Protein AF-A0AAN6LLQ7-F1 (afdb_monomer_lite)

Structure (mmCIF, N/CA/C/O backbone):
data_AF-A0AAN6LLQ7-F1
#
_entry.id   AF-A0AAN6LLQ7-F1
#
loop_
_atom_site.group_PDB
_atom_site.id
_atom_site.type_symbol
_atom_site.label_atom_id
_atom_site.label_alt_id
_atom_site.label_comp_id
_atom_site.label_asym_id
_atom_site.label_entity_id
_atom_site.label_seq_id
_atom_site.pdbx_PDB_ins_code
_atom_site.Cartn_x
_atom_site.Cartn_y
_atom_site.Cartn_z
_atom_site.occupancy
_atom_site.B_iso_or_equiv
_atom_site.auth_seq_id
_atom_site.auth_comp_id
_atom_site.auth_asym_id
_atom_site.auth_atom_id
_atom_site.pdbx_PDB_model_num
ATOM 1 N N . MET A 1 1 ? 27.490 4.364 -25.796 1.00 72.50 1 MET A N 1
ATOM 2 C CA . MET A 1 1 ? 27.826 2.992 -26.226 1.00 72.50 1 MET A CA 1
ATOM 3 C C . MET A 1 1 ? 27.016 2.023 -25.390 1.00 72.50 1 MET A C 1
ATOM 5 O O . MET A 1 1 ? 26.885 2.270 -24.194 1.00 72.50 1 MET A O 1
ATOM 9 N N . ALA A 1 2 ? 26.439 0.996 -26.015 1.00 87.12 2 ALA A N 1
ATOM 10 C CA . ALA A 1 2 ? 25.653 -0.019 -25.316 1.00 87.12 2 ALA A CA 1
ATOM 11 C C . ALA A 1 2 ? 26.465 -0.675 -24.179 1.00 87.12 2 ALA A C 1
ATOM 13 O O . ALA A 1 2 ? 27.669 -0.881 -24.358 1.00 87.12 2 ALA A O 1
ATOM 14 N N . PRO A 1 3 ? 25.836 -1.038 -23.046 1.00 91.25 3 PRO A N 1
ATOM 15 C CA . PRO A 1 3 ? 26.515 -1.728 -21.951 1.00 91.25 3 PRO A CA 1
ATOM 16 C C . PRO A 1 3 ? 26.732 -3.231 -22.214 1.00 91.25 3 PRO A C 1
ATOM 18 O O . PRO A 1 3 ? 27.057 -3.969 -21.293 1.00 91.25 3 PRO A O 1
ATOM 21 N N . PHE A 1 4 ? 26.516 -3.696 -23.445 1.00 94.44 4 PHE A N 1
ATOM 22 C CA . PHE A 1 4 ? 26.678 -5.086 -23.863 1.00 94.44 4 PHE A CA 1
ATOM 23 C C . PHE A 1 4 ? 27.031 -5.173 -25.361 1.00 94.44 4 PHE A C 1
ATOM 25 O O . PHE A 1 4 ? 26.830 -4.236 -26.147 1.00 94.44 4 PHE A O 1
ATOM 32 N N . SER A 1 5 ? 27.601 -6.306 -25.745 1.00 93.69 5 SER A N 1
ATOM 33 C CA . SER A 1 5 ? 28.035 -6.705 -27.076 1.00 93.69 5 SER A CA 1
ATOM 34 C C . SER A 1 5 ? 26.848 -7.063 -27.971 1.00 93.69 5 SER A C 1
ATOM 36 O O . SER A 1 5 ? 25.708 -7.206 -27.523 1.00 93.69 5 SER A O 1
ATOM 38 N N . LYS A 1 6 ? 27.100 -7.196 -29.276 1.00 92.00 6 LYS A N 1
ATOM 39 C CA . LYS A 1 6 ? 26.042 -7.564 -30.224 1.00 92.00 6 LYS A CA 1
ATOM 40 C C . LYS A 1 6 ? 25.631 -9.022 -30.026 1.00 92.00 6 LYS A C 1
ATOM 42 O O . LYS A 1 6 ? 24.479 -9.387 -30.229 1.00 92.00 6 LYS A O 1
ATOM 47 N N . GLU A 1 7 ? 26.585 -9.841 -29.613 1.00 91.75 7 GLU A N 1
ATOM 48 C CA . GLU A 1 7 ? 26.460 -11.268 -29.364 1.00 91.75 7 GLU A CA 1
ATOM 49 C C . GLU A 1 7 ? 25.612 -11.550 -28.116 1.00 91.75 7 GLU A C 1
ATOM 51 O O . GLU A 1 7 ? 24.905 -12.557 -28.071 1.00 91.75 7 GLU A O 1
ATOM 56 N N . ALA A 1 8 ? 25.651 -10.653 -27.126 1.00 93.69 8 ALA A N 1
ATOM 57 C CA . ALA A 1 8 ? 24.899 -10.771 -25.882 1.00 93.69 8 ALA A CA 1
ATOM 58 C C . ALA A 1 8 ? 23.503 -10.122 -25.913 1.00 93.69 8 ALA A C 1
ATOM 60 O O . ALA A 1 8 ? 22.755 -10.276 -24.948 1.00 93.69 8 ALA A O 1
ATOM 61 N N . GLN A 1 9 ? 23.122 -9.410 -26.981 1.00 94.06 9 GLN A N 1
ATOM 62 C CA . GLN A 1 9 ? 21.794 -8.790 -27.073 1.00 94.06 9 GLN A CA 1
ATOM 63 C C . GLN A 1 9 ? 20.678 -9.853 -27.049 1.00 94.06 9 GLN A C 1
ATOM 65 O O . GLN A 1 9 ? 20.801 -10.912 -27.668 1.00 94.06 9 GLN A O 1
ATOM 70 N N . LEU A 1 10 ? 19.568 -9.568 -26.364 1.00 93.25 10 LEU A N 1
ATOM 71 C CA . LEU A 1 10 ? 18.483 -10.547 -26.190 1.00 93.25 10 LEU A CA 1
ATOM 72 C C . LEU A 1 10 ? 17.409 -10.457 -27.275 1.00 93.25 10 LEU A C 1
ATOM 74 O O . LEU A 1 10 ? 16.652 -11.407 -27.460 1.00 93.25 10 LEU A O 1
ATOM 78 N N . VAL A 1 11 ? 17.335 -9.336 -27.999 1.00 88.88 11 VAL A N 1
ATOM 79 C CA . VAL A 1 11 ? 16.328 -9.125 -29.045 1.00 88.88 11 VAL A CA 1
ATOM 80 C C . VAL A 1 11 ? 16.976 -8.543 -30.305 1.00 88.88 11 VAL A C 1
ATOM 82 O O . VAL A 1 11 ? 17.898 -7.731 -30.234 1.00 88.88 11 VAL A O 1
ATOM 85 N N . LYS A 1 12 ? 16.499 -8.997 -31.472 1.00 82.81 12 LYS A N 1
ATOM 86 C CA . LYS A 1 12 ? 16.978 -8.616 -32.818 1.00 82.81 12 LYS A CA 1
ATOM 87 C C . LYS A 1 12 ? 15.933 -7.845 -33.637 1.00 82.81 12 LYS A C 1
ATOM 89 O O . LYS A 1 12 ? 16.109 -7.622 -34.827 1.00 82.81 12 LYS A O 1
ATOM 94 N N . ASP A 1 13 ? 14.831 -7.460 -33.008 1.00 72.94 13 ASP A N 1
ATOM 95 C CA . ASP A 1 13 ? 13.683 -6.767 -33.608 1.00 72.94 13 ASP A CA 1
ATOM 96 C C . ASP A 1 13 ? 14.014 -5.365 -34.142 1.00 72.94 13 ASP A C 1
ATOM 98 O O . ASP A 1 13 ? 13.291 -4.834 -34.984 1.00 72.94 13 ASP A O 1
ATOM 102 N N . TYR A 1 14 ? 15.117 -4.781 -33.677 1.00 72.06 14 TYR A N 1
ATOM 103 C CA . TYR A 1 14 ? 15.641 -3.500 -34.142 1.00 72.06 14 TYR A CA 1
ATOM 104 C C . TYR A 1 14 ? 16.713 -3.623 -35.243 1.00 72.06 14 TYR A C 1
ATOM 106 O O . TYR A 1 14 ? 17.268 -2.617 -35.688 1.00 72.06 14 TYR A O 1
ATOM 114 N N . GLU A 1 15 ? 17.046 -4.840 -35.687 1.00 70.31 15 GLU A N 1
ATOM 115 C CA . GLU A 1 15 ? 17.983 -5.044 -36.793 1.00 70.31 15 GLU A CA 1
ATOM 116 C C . GLU A 1 15 ? 17.256 -4.902 -38.139 1.00 70.31 15 GLU A C 1
ATOM 118 O O . GLU A 1 15 ? 16.181 -5.464 -38.351 1.00 70.31 15 GLU A O 1
ATOM 123 N N . SER A 1 16 ? 17.834 -4.151 -39.082 1.00 58.25 16 SER A N 1
ATOM 124 C CA . SER A 1 16 ? 17.254 -4.009 -40.418 1.00 58.25 16 SER A CA 1
ATOM 125 C C . SER A 1 16 ? 17.312 -5.343 -41.167 1.00 58.25 16 SER A C 1
ATOM 127 O O . SER A 1 16 ? 18.374 -5.827 -41.564 1.00 58.25 16 SER A O 1
ATOM 129 N N . ASN A 1 17 ? 16.147 -5.952 -41.385 1.00 50.19 17 ASN A N 1
ATOM 130 C CA . ASN A 1 17 ? 16.040 -7.149 -42.205 1.00 50.19 17 ASN A CA 1
ATOM 131 C C . ASN A 1 17 ? 16.288 -6.753 -43.669 1.00 50.19 17 ASN A C 1
ATOM 133 O O . ASN A 1 17 ? 15.472 -6.059 -44.273 1.00 50.19 17 ASN A O 1
ATOM 137 N N . LYS A 1 18 ? 17.401 -7.201 -44.270 1.00 46.88 18 LYS A N 1
ATOM 138 C CA . LYS A 1 18 ? 17.748 -6.897 -45.678 1.00 46.88 18 LYS A CA 1
ATOM 139 C C . LYS A 1 18 ? 16.679 -7.341 -46.698 1.00 46.88 18 LYS A C 1
ATOM 141 O O . LYS A 1 18 ? 16.756 -6.937 -47.851 1.00 46.88 18 LYS A O 1
ATOM 146 N N . VAL A 1 19 ? 15.708 -8.159 -46.283 1.00 47.19 19 VAL A N 1
ATOM 147 C CA . VAL A 1 19 ? 14.644 -8.738 -47.125 1.00 47.19 19 VAL A CA 1
ATOM 148 C C . VAL A 1 19 ? 13.314 -7.965 -47.024 1.00 47.19 19 VAL A C 1
ATOM 150 O O . VAL A 1 19 ? 12.543 -7.971 -47.978 1.00 47.19 19 VAL A O 1
ATOM 153 N N . HIS A 1 20 ? 13.059 -7.239 -45.926 1.00 45.56 20 HIS A N 1
ATOM 154 C CA . HIS A 1 20 ? 11.831 -6.455 -45.718 1.00 45.56 20 HIS A CA 1
ATOM 155 C C . HIS A 1 20 ? 12.136 -5.172 -44.920 1.00 45.56 20 HIS A C 1
ATOM 157 O O . HIS A 1 20 ? 12.346 -5.244 -43.707 1.00 45.56 20 HIS A O 1
ATOM 163 N N . PRO A 1 21 ? 12.169 -3.986 -45.556 1.00 52.84 21 PRO A N 1
ATOM 164 C CA . PRO A 1 21 ? 12.428 -2.728 -44.864 1.00 52.84 21 PRO A CA 1
ATOM 165 C C . PRO A 1 21 ? 11.121 -2.195 -44.261 1.00 52.84 21 PRO A C 1
ATOM 167 O O . PRO A 1 21 ? 10.492 -1.320 -44.845 1.00 52.84 21 PRO A O 1
ATOM 170 N N . THR A 1 22 ? 10.634 -2.751 -43.146 1.00 50.97 22 THR A N 1
ATOM 171 C CA . THR A 1 22 ? 9.257 -2.439 -42.703 1.00 50.97 22 THR A CA 1
ATOM 172 C C . THR A 1 22 ? 9.043 -2.405 -41.192 1.00 50.97 22 THR A C 1
ATOM 174 O O . THR A 1 22 ? 8.112 -3.022 -40.682 1.00 50.97 22 THR A O 1
ATOM 177 N N . THR A 1 23 ? 9.821 -1.610 -40.466 1.00 55.53 23 THR A N 1
ATOM 178 C CA . THR A 1 23 ? 9.334 -1.039 -39.200 1.00 55.53 23 THR A CA 1
ATOM 179 C C . THR A 1 23 ? 9.681 0.442 -39.141 1.00 55.53 23 THR A C 1
ATOM 181 O O . THR A 1 23 ? 10.755 0.850 -38.713 1.00 55.53 23 THR A O 1
ATOM 184 N N . THR A 1 24 ? 8.734 1.282 -39.571 1.00 67.50 24 THR A N 1
ATOM 185 C CA . THR A 1 24 ? 8.798 2.738 -39.356 1.00 67.50 24 THR A CA 1
ATOM 186 C C . THR A 1 24 ? 8.663 3.109 -37.882 1.00 67.50 24 THR A C 1
ATOM 188 O O . THR A 1 24 ? 8.942 4.248 -37.531 1.00 67.50 24 THR A O 1
ATOM 191 N N . ASN A 1 25 ? 8.245 2.168 -37.027 1.00 81.19 25 ASN A N 1
ATOM 192 C CA . ASN A 1 25 ? 7.916 2.388 -35.622 1.00 81.19 25 ASN A CA 1
ATOM 193 C C . ASN A 1 25 ? 8.780 1.532 -34.690 1.00 81.19 25 ASN A C 1
ATOM 195 O O . ASN A 1 25 ? 9.279 0.475 -35.083 1.00 81.19 25 ASN A O 1
ATOM 199 N N . LEU A 1 26 ? 8.934 1.991 -33.451 1.00 81.94 26 LEU A N 1
ATOM 200 C CA . LEU A 1 26 ? 9.677 1.315 -32.398 1.00 81.94 26 LEU A CA 1
ATOM 201 C C . LEU A 1 26 ? 8.986 -0.022 -32.048 1.00 81.94 26 LEU A C 1
ATOM 203 O O . LEU A 1 26 ? 7.768 -0.029 -31.835 1.00 81.94 26 LEU A O 1
ATOM 207 N N . PRO A 1 27 ? 9.712 -1.155 -31.968 1.00 74.94 27 PRO A N 1
ATOM 208 C CA . PRO A 1 27 ? 9.117 -2.447 -31.630 1.00 74.94 27 PRO A CA 1
ATOM 209 C C . PRO A 1 27 ? 8.326 -2.401 -30.317 1.00 74.94 27 PRO A C 1
ATOM 211 O O . PRO A 1 27 ? 8.836 -1.954 -29.292 1.00 74.94 27 PRO A O 1
ATOM 214 N N . GLY A 1 28 ? 7.065 -2.842 -30.360 1.00 76.94 28 GLY A N 1
ATOM 215 C CA . GLY A 1 28 ? 6.134 -2.788 -29.224 1.00 76.94 28 GLY A CA 1
ATOM 216 C C . GLY A 1 28 ? 5.401 -1.452 -29.035 1.00 76.94 28 GLY A C 1
ATOM 217 O O . GLY A 1 28 ? 4.465 -1.395 -28.244 1.00 76.94 28 GLY A O 1
ATOM 218 N N . TYR A 1 29 ? 5.753 -0.402 -29.788 1.00 85.62 29 TYR A N 1
ATOM 219 C CA . TYR A 1 29 ? 5.190 0.946 -29.638 1.00 85.62 29 TYR A CA 1
ATOM 220 C C . TYR A 1 29 ? 4.726 1.508 -30.994 1.00 85.62 29 TYR A C 1
ATOM 222 O O . TYR A 1 29 ? 5.463 2.237 -31.662 1.00 85.62 29 TYR A O 1
ATOM 230 N N . PRO A 1 30 ? 3.477 1.228 -31.416 1.00 82.38 30 PRO A N 1
ATOM 231 C CA . PRO A 1 30 ? 3.002 1.535 -32.770 1.00 82.38 30 PRO A CA 1
ATOM 232 C C . PRO A 1 30 ? 2.889 3.035 -33.079 1.00 82.38 30 PRO A C 1
ATOM 234 O O . PRO A 1 30 ? 2.771 3.403 -34.242 1.00 82.38 30 PRO A O 1
ATOM 237 N N . LEU A 1 31 ? 2.918 3.900 -32.061 1.00 85.81 31 LEU A N 1
ATOM 238 C CA . LEU A 1 31 ? 2.794 5.356 -32.208 1.00 85.81 31 LEU A CA 1
ATOM 239 C C . LEU A 1 31 ? 4.141 6.096 -32.198 1.00 85.81 31 LEU A C 1
ATOM 241 O O . LEU A 1 31 ? 4.169 7.313 -32.394 1.00 85.81 31 LEU A O 1
ATOM 245 N N . ILE A 1 32 ? 5.245 5.390 -31.944 1.00 87.62 32 ILE A N 1
ATOM 246 C CA . ILE A 1 32 ? 6.579 5.985 -31.845 1.00 87.62 32 ILE A CA 1
ATOM 247 C C . ILE A 1 32 ? 7.354 5.631 -33.101 1.00 87.62 32 ILE A C 1
ATOM 249 O O . ILE A 1 32 ? 7.657 4.463 -33.322 1.00 87.62 32 ILE A O 1
ATOM 253 N N . ARG A 1 33 ? 7.681 6.628 -33.919 1.00 84.69 33 ARG A N 1
ATOM 254 C CA . ARG A 1 33 ? 8.441 6.430 -35.146 1.00 84.69 33 ARG A CA 1
ATOM 255 C C . ARG A 1 33 ? 9.924 6.235 -34.845 1.00 84.69 33 ARG A C 1
ATOM 257 O O . ARG A 1 33 ? 10.511 6.999 -34.085 1.00 84.69 33 ARG A O 1
ATOM 264 N N . SER A 1 34 ? 10.533 5.239 -35.477 1.00 79.56 34 SER A N 1
ATOM 265 C CA . SER A 1 34 ? 11.953 4.893 -35.340 1.00 79.56 34 SER A CA 1
ATOM 266 C C . SER A 1 34 ? 12.899 5.929 -35.963 1.00 79.56 34 SER A C 1
ATOM 268 O O . SER A 1 34 ? 14.066 5.985 -35.581 1.00 79.56 34 SER A O 1
ATOM 270 N N . ASP A 1 35 ? 12.411 6.729 -36.916 1.00 80.94 35 ASP A N 1
ATOM 271 C CA . ASP A 1 35 ? 13.172 7.753 -37.644 1.00 80.94 35 ASP A CA 1
ATOM 272 C C . ASP A 1 35 ? 13.079 9.162 -37.023 1.00 80.94 35 ASP A C 1
ATOM 274 O O . ASP A 1 35 ? 13.869 10.042 -37.370 1.00 80.94 35 ASP A O 1
ATOM 278 N N . ASP A 1 36 ? 12.169 9.381 -36.068 1.00 86.50 36 ASP A N 1
ATOM 279 C CA . ASP A 1 36 ? 12.007 10.658 -35.370 1.00 86.50 36 ASP A CA 1
ATOM 280 C C . ASP A 1 36 ? 12.786 10.670 -34.045 1.00 86.50 36 ASP A C 1
ATOM 282 O O . ASP A 1 36 ? 12.285 10.319 -32.970 1.00 86.50 36 ASP A O 1
ATOM 286 N N . ALA A 1 37 ? 14.032 11.141 -34.111 1.00 84.94 37 ALA A N 1
ATOM 287 C CA . ALA A 1 37 ? 14.913 11.244 -32.949 1.00 84.94 37 ALA A CA 1
ATOM 288 C C . ALA A 1 37 ? 14.342 12.139 -31.826 1.00 84.94 37 ALA A C 1
ATOM 290 O O . ALA A 1 37 ? 14.620 11.913 -30.644 1.00 84.94 37 ALA A O 1
ATOM 291 N N . THR A 1 38 ? 13.527 13.147 -32.161 1.00 87.31 38 THR A N 1
ATOM 292 C CA . THR A 1 38 ? 12.926 14.046 -31.163 1.00 87.31 38 THR A CA 1
ATOM 293 C C . THR A 1 38 ? 11.794 13.343 -30.425 1.00 87.31 38 THR A C 1
ATOM 295 O O . THR A 1 38 ? 11.721 13.410 -29.191 1.00 87.31 38 THR A O 1
ATOM 298 N N . GLN A 1 39 ? 10.936 12.631 -31.161 1.00 90.62 39 GLN A N 1
ATOM 299 C CA . GLN A 1 39 ? 9.865 11.826 -30.582 1.00 90.62 39 GLN A CA 1
ATOM 300 C C . GLN A 1 39 ? 10.432 10.727 -29.678 1.00 90.62 39 GLN A C 1
ATOM 302 O O . GLN A 1 39 ? 9.978 10.602 -28.538 1.00 90.62 39 GLN A O 1
ATOM 307 N N . ILE A 1 40 ? 11.463 10.006 -30.131 1.00 90.25 40 ILE A N 1
ATOM 308 C CA . ILE A 1 40 ? 12.138 8.964 -29.346 1.00 90.25 40 ILE A CA 1
ATOM 309 C C . ILE A 1 40 ? 12.757 9.546 -28.079 1.00 90.25 40 ILE A C 1
ATOM 311 O O . ILE A 1 40 ? 12.572 8.994 -26.998 1.00 90.25 40 ILE A O 1
ATOM 315 N N . ARG A 1 41 ? 13.441 10.691 -28.157 1.00 89.62 41 ARG A N 1
ATOM 316 C CA . ARG A 1 41 ? 14.040 11.310 -26.968 1.00 89.62 41 ARG A CA 1
ATOM 317 C C . ARG A 1 41 ? 12.991 11.721 -25.933 1.00 89.62 41 ARG A C 1
ATOM 319 O O . ARG A 1 41 ? 13.212 11.545 -24.735 1.00 89.62 41 ARG A O 1
ATOM 326 N N . ARG A 1 42 ? 11.851 12.266 -26.374 1.00 91.81 42 ARG A N 1
ATOM 327 C CA . ARG A 1 42 ? 10.728 12.597 -25.481 1.00 91.81 42 ARG A CA 1
ATOM 328 C C . ARG A 1 42 ? 10.148 11.339 -24.835 1.00 91.81 42 ARG A C 1
ATOM 330 O O . ARG A 1 42 ? 9.930 11.342 -23.628 1.00 91.81 42 ARG A O 1
ATOM 337 N N . PHE A 1 43 ? 9.955 10.288 -25.626 1.00 93.56 43 PHE A N 1
ATOM 338 C CA . PHE A 1 43 ? 9.489 8.985 -25.164 1.00 93.56 43 PHE A CA 1
ATOM 339 C C . PHE A 1 43 ? 10.440 8.380 -24.120 1.00 93.56 43 PHE A C 1
ATOM 341 O O . PHE A 1 43 ? 10.024 8.095 -23.004 1.00 93.56 43 PHE A O 1
ATOM 348 N N . LEU A 1 44 ? 11.742 8.306 -24.409 1.00 93.31 44 LEU A N 1
ATOM 349 C CA . LEU A 1 44 ? 12.749 7.785 -23.479 1.00 93.31 44 LEU A CA 1
ATOM 350 C C . LEU A 1 44 ? 12.812 8.580 -22.173 1.00 93.31 44 LEU A C 1
ATOM 352 O O . LEU A 1 44 ? 13.028 8.003 -21.109 1.00 93.31 44 LEU A O 1
ATOM 356 N N . LYS A 1 45 ? 12.596 9.900 -22.230 1.00 93.19 45 LYS A N 1
ATOM 357 C CA . LYS A 1 45 ? 12.484 10.713 -21.017 1.00 93.19 45 LYS A CA 1
ATOM 358 C C . LYS A 1 45 ? 11.277 10.304 -20.173 1.00 93.19 45 LYS A C 1
ATOM 360 O O . LYS A 1 45 ? 11.413 10.219 -18.963 1.00 93.19 45 LYS A O 1
ATOM 365 N N . GLN A 1 46 ? 10.128 10.031 -20.779 1.00 93.00 46 GLN A N 1
ATOM 366 C CA . GLN A 1 46 ? 8.946 9.572 -20.044 1.00 93.00 46 GLN A CA 1
ATOM 367 C C . GLN A 1 46 ? 9.129 8.155 -19.479 1.00 93.00 46 GLN A C 1
ATOM 369 O O . GLN A 1 46 ? 8.724 7.902 -18.351 1.00 93.00 46 GLN A O 1
ATOM 374 N N . GLU A 1 47 ? 9.792 7.268 -20.222 1.00 93.88 47 GLU A N 1
ATOM 375 C CA . GLU A 1 47 ? 9.940 5.854 -19.854 1.00 93.88 47 GLU A CA 1
ATOM 376 C C . GLU A 1 47 ? 11.027 5.574 -18.812 1.00 93.88 47 GLU A C 1
ATOM 378 O O . GLU A 1 47 ? 10.938 4.584 -18.088 1.00 93.88 47 GLU A O 1
ATOM 383 N N . LEU A 1 48 ? 12.082 6.395 -18.758 1.00 94.81 48 LEU A N 1
ATOM 384 C CA . LEU A 1 48 ? 13.295 6.077 -17.991 1.00 94.81 48 LEU A CA 1
ATOM 385 C C . LEU A 1 48 ? 13.668 7.137 -16.955 1.00 94.81 48 LEU A C 1
ATOM 387 O O . LEU A 1 48 ? 14.413 6.836 -16.020 1.00 94.81 48 LEU A O 1
ATOM 391 N N . TRP A 1 49 ? 13.191 8.375 -17.108 1.00 95.38 49 TRP A N 1
ATOM 392 C CA . TRP A 1 49 ? 13.579 9.485 -16.243 1.00 95.38 49 TRP A CA 1
ATOM 393 C C . TRP A 1 49 ? 12.526 9.771 -15.175 1.00 95.38 49 TRP A C 1
ATOM 395 O O . TRP A 1 49 ? 11.327 9.762 -15.433 1.00 95.38 49 TRP A O 1
ATOM 405 N N . SER A 1 50 ? 12.985 10.095 -13.968 1.00 94.56 50 SER A N 1
ATOM 406 C CA . SER A 1 50 ? 12.124 10.533 -12.872 1.00 94.56 50 SER A CA 1
ATOM 407 C C . SER A 1 50 ? 12.698 11.796 -12.237 1.00 94.56 50 SER A C 1
ATOM 409 O O . SER A 1 50 ? 13.588 11.710 -11.388 1.00 94.56 50 SER A O 1
ATOM 411 N N . ASP A 1 51 ? 12.124 12.955 -12.560 1.00 93.75 51 ASP A N 1
ATOM 412 C CA . ASP A 1 51 ? 12.535 14.237 -11.972 1.00 93.75 51 ASP A CA 1
ATOM 413 C C . ASP A 1 51 ? 12.422 14.238 -10.435 1.00 93.75 51 ASP A C 1
ATOM 415 O O . ASP A 1 51 ? 13.309 14.753 -9.751 1.00 93.75 51 ASP A O 1
ATOM 419 N N . ASP A 1 52 ? 11.392 13.592 -9.877 1.00 94.44 52 ASP A N 1
ATOM 420 C CA . ASP A 1 52 ? 11.184 13.511 -8.426 1.00 94.44 52 ASP A CA 1
ATOM 421 C C . ASP A 1 52 ? 12.332 12.771 -7.724 1.00 94.44 52 ASP A C 1
ATOM 423 O O . ASP A 1 52 ? 12.990 13.310 -6.832 1.00 94.44 52 ASP A O 1
ATOM 427 N N . LEU A 1 53 ? 12.618 11.535 -8.137 1.00 95.06 53 LEU A N 1
ATOM 428 C CA . LEU A 1 53 ? 13.693 10.751 -7.528 1.00 95.06 53 LEU A CA 1
ATOM 429 C C . LEU A 1 53 ? 15.081 11.341 -7.758 1.00 95.06 53 LEU A C 1
ATOM 431 O O . LEU A 1 53 ? 15.895 11.290 -6.843 1.00 95.06 53 LEU A O 1
ATOM 435 N N . GLU A 1 54 ? 15.356 11.928 -8.922 1.00 95.06 54 GLU A N 1
ATOM 436 C CA . GLU A 1 54 ? 16.644 12.584 -9.175 1.00 95.06 54 GLU A CA 1
ATOM 437 C C . GLU A 1 54 ? 16.810 13.843 -8.306 1.00 95.06 54 GLU A C 1
ATOM 439 O O . GLU A 1 54 ? 17.898 14.104 -7.788 1.00 95.06 54 GLU A O 1
ATOM 444 N N . THR A 1 55 ? 15.717 14.567 -8.037 1.00 94.75 55 THR A N 1
ATOM 445 C CA . THR A 1 55 ? 15.693 15.690 -7.082 1.00 94.75 55 THR A CA 1
ATOM 446 C C . THR A 1 55 ? 15.941 15.220 -5.646 1.00 94.75 55 THR A C 1
ATOM 448 O O . THR A 1 55 ? 16.663 15.871 -4.882 1.00 94.75 55 THR A O 1
ATOM 451 N N . MET A 1 56 ? 15.374 14.073 -5.260 1.00 94.25 56 MET A N 1
ATOM 452 C CA . MET A 1 56 ? 15.558 13.497 -3.924 1.00 94.25 56 MET A CA 1
ATOM 453 C C . MET A 1 56 ? 16.913 12.804 -3.747 1.00 94.25 56 MET A C 1
ATOM 455 O O . MET A 1 56 ? 17.415 12.763 -2.623 1.00 94.25 56 MET A O 1
ATOM 459 N N . ALA A 1 57 ? 17.522 12.288 -4.819 1.00 92.88 57 ALA A N 1
ATOM 460 C CA . ALA A 1 57 ? 18.699 11.418 -4.785 1.00 92.88 57 ALA A CA 1
ATOM 461 C C . ALA A 1 57 ? 19.873 11.931 -3.932 1.00 92.88 57 ALA A C 1
ATOM 463 O O . ALA A 1 57 ? 20.424 11.138 -3.167 1.00 92.88 57 ALA A O 1
ATOM 464 N N . PRO A 1 58 ? 20.237 13.231 -3.934 1.00 92.06 58 PRO A N 1
ATOM 465 C CA . PRO A 1 58 ? 21.298 13.744 -3.059 1.00 92.06 58 PRO A CA 1
ATOM 466 C C . PRO A 1 58 ? 21.024 13.583 -1.552 1.00 92.06 58 PRO A C 1
ATOM 468 O O . PRO A 1 58 ? 21.929 13.746 -0.739 1.00 92.06 58 PRO A O 1
ATOM 471 N N . ARG A 1 59 ? 19.776 13.300 -1.163 1.00 89.69 59 ARG A N 1
ATOM 472 C CA . ARG A 1 59 ? 19.307 13.207 0.228 1.00 89.69 59 ARG A CA 1
ATOM 473 C C . ARG A 1 59 ? 18.701 11.843 0.570 1.00 89.69 59 ARG A C 1
ATOM 475 O O . ARG A 1 59 ? 18.251 11.650 1.698 1.00 89.69 59 ARG A O 1
ATOM 482 N N . LEU A 1 60 ? 18.692 10.892 -0.369 1.00 87.31 60 LEU A N 1
ATOM 483 C CA . LEU A 1 60 ? 18.135 9.556 -0.132 1.00 87.31 60 LEU A CA 1
ATOM 484 C C . LEU A 1 60 ? 18.933 8.759 0.916 1.00 87.31 60 LEU A C 1
ATOM 486 O O . LEU A 1 60 ? 18.353 7.908 1.583 1.00 87.31 60 LEU A O 1
ATOM 490 N N . TRP A 1 61 ? 20.210 9.076 1.150 1.00 84.88 61 TRP A N 1
ATOM 491 C CA . TRP A 1 61 ? 21.038 8.420 2.177 1.00 84.88 61 TRP A CA 1
ATOM 492 C C . TRP A 1 61 ? 20.473 8.546 3.602 1.00 84.88 61 TRP A C 1
ATOM 494 O O . TRP A 1 61 ? 20.771 7.722 4.459 1.00 84.88 61 TRP A O 1
ATOM 504 N N . ILE A 1 62 ? 19.614 9.540 3.856 1.00 82.75 62 ILE A N 1
ATOM 505 C CA . ILE A 1 62 ? 18.930 9.721 5.147 1.00 82.75 62 ILE A CA 1
ATOM 506 C C . ILE A 1 62 ? 17.812 8.675 5.337 1.00 82.75 62 ILE A C 1
ATOM 508 O O . ILE A 1 62 ? 17.378 8.408 6.456 1.00 82.75 62 ILE A O 1
ATOM 512 N N . MET A 1 63 ? 17.308 8.084 4.250 1.00 77.00 63 MET A N 1
ATOM 513 C CA . MET A 1 63 ? 16.104 7.247 4.261 1.00 77.00 63 MET A CA 1
ATOM 514 C C . MET A 1 63 ? 16.298 5.815 3.763 1.00 77.00 63 MET A C 1
ATOM 516 O O . MET A 1 63 ? 15.388 4.999 3.930 1.00 77.00 63 MET A O 1
ATOM 520 N N . THR A 1 64 ? 17.442 5.505 3.159 1.00 84.44 64 THR A N 1
ATOM 521 C CA . THR A 1 64 ? 17.778 4.167 2.667 1.00 84.44 64 THR A CA 1
ATOM 522 C C . THR A 1 64 ? 19.292 3.971 2.617 1.00 84.44 64 THR A C 1
ATOM 524 O O . THR A 1 64 ? 20.061 4.928 2.708 1.00 84.44 64 THR A O 1
ATOM 527 N N . THR A 1 65 ? 19.717 2.722 2.458 1.00 84.94 65 THR A N 1
ATOM 528 C CA . THR A 1 65 ? 21.125 2.359 2.313 1.00 84.94 65 THR A CA 1
ATOM 529 C C . THR A 1 65 ? 21.697 2.960 1.031 1.00 84.94 65 THR A C 1
ATOM 531 O O . THR A 1 65 ? 21.129 2.789 -0.046 1.00 84.94 65 THR A O 1
ATOM 534 N N . PHE A 1 66 ? 22.843 3.635 1.139 1.00 90.25 66 PHE A N 1
ATOM 535 C CA . PHE A 1 66 ? 23.619 4.123 -0.003 1.00 90.25 66 PHE A CA 1
ATOM 536 C C . PHE A 1 66 ? 24.329 2.945 -0.688 1.00 90.25 66 PHE A C 1
ATOM 538 O O . PHE A 1 66 ? 25.508 2.687 -0.463 1.00 90.25 66 PHE A O 1
ATOM 545 N N . SER A 1 67 ? 23.571 2.144 -1.433 1.00 90.69 67 SER A N 1
ATOM 546 C CA . SER A 1 67 ? 24.106 1.056 -2.246 1.00 90.69 67 SER A CA 1
ATOM 547 C C . SER A 1 67 ? 23.152 0.712 -3.384 1.00 90.69 67 SER A C 1
ATOM 549 O O . SER A 1 67 ? 22.007 0.319 -3.147 1.00 90.69 67 SER A O 1
ATOM 551 N N . GLY A 1 68 ? 23.643 0.770 -4.625 1.00 91.12 68 GLY A N 1
ATOM 552 C CA . GLY A 1 68 ? 22.895 0.299 -5.792 1.00 91.12 68 GLY A CA 1
ATOM 553 C C . GLY A 1 68 ? 22.589 -1.203 -5.758 1.00 91.12 68 GLY A C 1
ATOM 554 O O . GLY A 1 68 ? 21.646 -1.647 -6.406 1.00 91.12 68 GLY A O 1
ATOM 555 N N . ALA A 1 69 ? 23.339 -1.973 -4.962 1.00 92.94 69 ALA A N 1
ATOM 556 C CA . ALA A 1 69 ? 23.144 -3.407 -4.760 1.00 92.94 69 ALA A CA 1
ATOM 557 C C . ALA A 1 69 ? 22.092 -3.739 -3.684 1.00 92.94 69 ALA A C 1
ATOM 559 O O . ALA A 1 69 ? 21.820 -4.912 -3.439 1.00 92.94 69 ALA A O 1
ATOM 560 N N . ASN A 1 70 ? 21.486 -2.735 -3.035 1.00 94.38 70 ASN A N 1
ATOM 561 C CA . ASN A 1 70 ? 20.408 -2.919 -2.059 1.00 94.38 70 ASN A CA 1
ATOM 562 C C . ASN A 1 70 ? 19.079 -3.294 -2.746 1.00 94.38 70 ASN A C 1
ATOM 564 O O . ASN A 1 70 ? 18.095 -2.557 -2.697 1.00 94.38 70 ASN A O 1
ATOM 568 N N . ILE A 1 71 ? 19.072 -4.430 -3.436 1.00 97.31 71 ILE A N 1
ATOM 569 C CA . ILE A 1 71 ? 17.948 -4.969 -4.196 1.00 97.31 71 ILE A CA 1
ATOM 570 C C . ILE A 1 71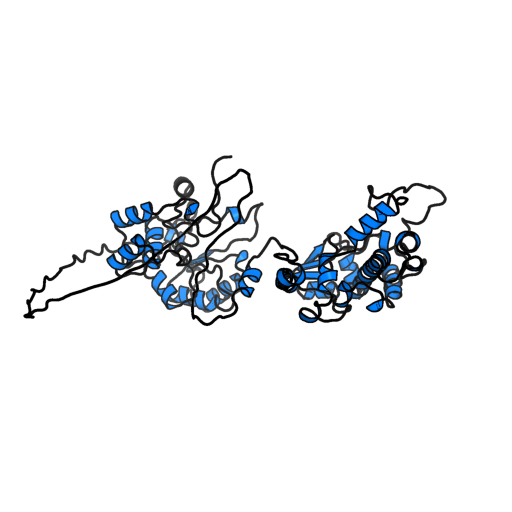 ? 17.884 -6.461 -3.893 1.00 97.31 71 ILE A C 1
ATOM 572 O O . ILE A 1 71 ? 18.862 -7.185 -4.063 1.00 97.31 71 ILE A O 1
ATOM 576 N N . ASN A 1 72 ? 16.744 -6.925 -3.392 1.00 97.19 72 ASN A N 1
ATOM 577 C CA . ASN A 1 72 ? 16.541 -8.340 -3.123 1.00 97.19 72 ASN A CA 1
ATOM 578 C C . ASN A 1 72 ? 16.115 -9.050 -4.418 1.00 97.19 72 ASN A C 1
ATOM 580 O O . ASN A 1 72 ? 15.233 -8.533 -5.115 1.00 97.19 72 ASN A O 1
ATOM 584 N N . PRO A 1 73 ? 16.662 -10.247 -4.699 1.00 98.44 73 PRO A N 1
ATOM 585 C CA . PRO A 1 73 ? 16.209 -11.068 -5.817 1.00 98.44 73 PRO A CA 1
ATOM 586 C C . PRO A 1 73 ? 14.717 -11.408 -5.723 1.00 98.44 73 PRO A C 1
ATOM 588 O O . PRO A 1 73 ? 14.145 -11.408 -4.626 1.00 98.44 73 PRO A O 1
ATOM 591 N N . LEU A 1 74 ? 14.082 -11.720 -6.852 1.00 98.38 74 LEU A N 1
ATOM 592 C CA . LEU A 1 74 ? 12.630 -11.917 -6.954 1.00 98.38 74 LEU A CA 1
ATOM 593 C C . LEU A 1 74 ? 12.095 -13.015 -6.019 1.00 98.38 74 LEU A C 1
ATOM 595 O O . LEU A 1 74 ? 11.093 -12.799 -5.333 1.00 98.38 74 LEU A O 1
ATOM 599 N N . HIS A 1 75 ? 12.780 -14.153 -5.893 1.00 97.81 75 HIS A N 1
ATOM 600 C CA . HIS A 1 75 ? 12.406 -15.204 -4.942 1.00 97.81 75 HIS A CA 1
ATOM 601 C C . HIS A 1 75 ? 12.435 -14.688 -3.494 1.00 97.81 75 HIS A C 1
ATOM 603 O O . HIS A 1 75 ? 11.565 -15.014 -2.686 1.00 97.81 75 HIS A O 1
ATOM 609 N N . ARG A 1 76 ? 13.394 -13.815 -3.160 1.00 97.12 76 ARG A N 1
ATOM 610 C CA . ARG A 1 76 ? 13.510 -13.214 -1.829 1.00 97.12 76 ARG A CA 1
ATOM 611 C C . ARG A 1 76 ? 12.443 -12.149 -1.584 1.00 97.12 76 ARG A C 1
ATOM 613 O O . ARG A 1 76 ? 12.031 -11.986 -0.437 1.00 97.12 76 ARG A O 1
ATOM 620 N N . GLN A 1 77 ? 11.951 -11.466 -2.622 1.00 96.50 77 GLN A N 1
ATOM 621 C CA . GLN A 1 77 ? 10.752 -10.623 -2.507 1.00 96.50 77 GLN A CA 1
ATOM 622 C C . GLN A 1 77 ? 9.551 -11.466 -2.055 1.00 96.50 77 GLN A C 1
ATOM 624 O O . GLN A 1 77 ? 8.887 -11.102 -1.084 1.00 96.50 77 GLN A O 1
ATOM 629 N N . ARG A 1 78 ? 9.343 -12.639 -2.670 1.00 91.62 78 ARG A N 1
ATOM 630 C CA . ARG A 1 78 ? 8.271 -13.575 -2.285 1.00 91.62 78 ARG A CA 1
ATOM 631 C C . ARG A 1 78 ? 8.427 -14.103 -0.862 1.00 91.62 78 ARG A C 1
ATOM 633 O O . ARG A 1 78 ? 7.455 -14.109 -0.118 1.00 91.62 78 ARG A O 1
ATOM 640 N N . ILE A 1 79 ? 9.646 -14.462 -0.448 1.00 93.38 79 ILE A N 1
ATOM 641 C CA . ILE A 1 79 ? 9.932 -14.883 0.940 1.00 93.38 79 ILE A CA 1
ATOM 642 C C . ILE A 1 79 ? 9.589 -13.772 1.942 1.00 93.38 79 ILE A C 1
ATOM 644 O O . ILE A 1 79 ? 9.098 -14.046 3.032 1.00 93.38 79 ILE A O 1
ATOM 648 N N . LYS A 1 80 ? 9.799 -12.502 1.575 1.00 85.94 80 LYS A N 1
ATOM 649 C CA . LYS A 1 80 ? 9.393 -11.345 2.390 1.00 85.94 80 LYS A CA 1
ATOM 650 C C . LYS A 1 80 ? 7.876 -11.101 2.395 1.00 85.94 80 LYS A C 1
ATOM 652 O O . LYS A 1 80 ? 7.444 -10.090 2.945 1.00 85.94 80 LYS A O 1
ATOM 657 N N . GLY A 1 81 ? 7.086 -11.968 1.763 1.00 89.12 81 GLY A N 1
ATOM 658 C CA . GLY A 1 81 ? 5.644 -11.809 1.607 1.00 89.12 81 GLY A CA 1
ATOM 659 C C . GLY A 1 81 ? 5.263 -10.660 0.678 1.00 89.12 81 GLY A C 1
ATOM 660 O O . GLY A 1 81 ? 4.154 -10.146 0.791 1.00 89.12 81 GLY A O 1
ATOM 661 N N . ARG A 1 82 ? 6.175 -10.205 -0.196 1.00 91.50 82 ARG A N 1
ATOM 662 C CA . ARG A 1 82 ? 5.879 -9.125 -1.137 1.00 91.50 82 ARG A CA 1
ATOM 663 C C . ARG A 1 82 ? 5.250 -9.670 -2.413 1.00 91.50 82 ARG A C 1
ATOM 665 O O . ARG A 1 82 ? 5.842 -10.498 -3.102 1.00 91.50 82 ARG A O 1
ATOM 672 N N . GLU A 1 83 ? 4.093 -9.129 -2.747 1.00 92.62 83 GLU A N 1
ATOM 673 C CA . GLU A 1 83 ? 3.517 -9.134 -4.079 1.00 92.62 83 GLU A CA 1
ATOM 674 C C . GLU A 1 83 ? 4.366 -8.253 -5.006 1.00 92.62 83 GLU A C 1
ATOM 676 O O . GLU A 1 83 ? 4.737 -7.124 -4.659 1.00 92.62 83 GLU A O 1
ATOM 681 N N . ILE A 1 84 ? 4.702 -8.782 -6.180 1.00 96.06 84 ILE A N 1
ATOM 682 C CA . ILE A 1 84 ? 5.400 -8.036 -7.226 1.00 96.06 84 ILE A CA 1
ATOM 683 C C . ILE A 1 84 ? 4.327 -7.406 -8.108 1.00 96.06 84 ILE A C 1
ATOM 685 O O . ILE A 1 84 ? 3.594 -8.113 -8.788 1.00 96.06 84 ILE A O 1
ATOM 689 N N . VAL A 1 85 ? 4.241 -6.081 -8.083 1.00 95.56 85 VAL A N 1
ATOM 690 C CA . VAL A 1 85 ? 3.260 -5.308 -8.843 1.00 95.56 85 VAL A CA 1
ATOM 691 C C . VAL A 1 85 ? 3.946 -4.699 -10.058 1.00 95.56 85 VAL A C 1
ATOM 693 O O . VAL A 1 85 ? 4.965 -4.014 -9.935 1.00 95.56 85 VAL A O 1
ATOM 696 N N . ILE A 1 86 ? 3.380 -4.929 -11.237 1.00 96.81 86 ILE A N 1
ATOM 697 C CA . ILE A 1 86 ? 3.873 -4.339 -12.481 1.00 96.81 86 ILE A CA 1
ATOM 698 C C . ILE A 1 86 ? 3.540 -2.847 -12.516 1.00 96.81 86 ILE A C 1
ATOM 700 O O . ILE A 1 86 ? 2.436 -2.429 -12.172 1.00 96.81 86 ILE A O 1
ATOM 704 N N . THR A 1 87 ? 4.511 -2.029 -12.917 1.00 94.69 87 THR A N 1
ATOM 705 C CA . THR A 1 87 ? 4.324 -0.588 -13.123 1.00 94.69 87 THR A CA 1
ATOM 706 C C . THR A 1 87 ? 5.002 -0.158 -14.410 1.00 94.69 87 THR A C 1
ATOM 708 O O . THR A 1 87 ? 6.103 -0.604 -14.698 1.00 94.69 87 THR A O 1
ATOM 711 N N . GLU A 1 88 ? 4.394 0.748 -15.167 1.00 93.31 88 GLU A N 1
ATOM 712 C CA . GLU A 1 88 ? 5.081 1.391 -16.290 1.00 93.31 88 GLU A CA 1
ATOM 713 C C . GLU A 1 88 ? 5.782 2.692 -15.878 1.00 93.31 88 GLU A C 1
ATOM 715 O O . GLU A 1 88 ? 6.560 3.244 -16.656 1.00 93.31 88 GLU A O 1
ATOM 720 N N . GLU A 1 89 ? 5.586 3.156 -14.638 1.00 94.69 89 GLU A N 1
ATOM 721 C CA . GLU A 1 89 ? 6.169 4.407 -14.164 1.00 94.69 89 GLU A CA 1
ATOM 722 C C . GLU A 1 89 ? 7.622 4.229 -13.684 1.00 94.69 89 GLU A C 1
ATOM 724 O O . GLU A 1 89 ? 7.871 3.541 -12.683 1.00 94.69 89 GLU A O 1
ATOM 729 N N . PRO A 1 90 ? 8.611 4.919 -14.289 1.00 95.50 90 PRO A N 1
ATOM 730 C CA . PRO A 1 90 ? 10.011 4.802 -13.871 1.00 95.50 90 PRO A CA 1
ATOM 731 C C . PRO A 1 90 ? 10.245 5.259 -12.429 1.00 95.50 90 PRO A C 1
ATOM 733 O O . PRO A 1 90 ? 11.151 4.771 -11.750 1.00 95.50 90 PRO A O 1
ATOM 736 N N . ARG A 1 91 ? 9.413 6.178 -11.923 1.00 95.19 91 ARG A N 1
ATOM 737 C CA . ARG A 1 91 ? 9.508 6.680 -10.548 1.00 95.19 91 ARG A CA 1
ATOM 738 C C . ARG A 1 91 ? 9.119 5.635 -9.496 1.00 95.19 91 ARG A C 1
ATOM 740 O O . ARG A 1 91 ? 9.521 5.776 -8.344 1.00 95.19 91 ARG A O 1
ATOM 747 N N . LEU A 1 92 ? 8.379 4.592 -9.878 1.00 96.75 92 LEU A N 1
ATOM 748 C CA . LEU A 1 92 ? 7.955 3.515 -8.983 1.00 96.75 92 LEU A CA 1
ATOM 749 C C . LEU A 1 92 ? 8.828 2.265 -9.084 1.00 96.75 92 LEU A C 1
ATOM 751 O O . LEU A 1 92 ? 8.782 1.437 -8.181 1.00 96.75 92 LEU A O 1
ATOM 755 N N . HIS A 1 93 ? 9.676 2.126 -10.105 1.00 98.06 93 HIS A N 1
ATOM 756 C CA . HIS A 1 93 ? 10.579 0.979 -10.206 1.00 98.06 93 HIS A CA 1
ATOM 757 C C . HIS A 1 93 ? 11.452 0.836 -8.935 1.00 98.06 93 HIS A C 1
ATOM 759 O O . HIS A 1 93 ? 12.160 1.767 -8.531 1.00 98.06 93 HIS A O 1
ATOM 765 N N . LEU A 1 94 ? 11.376 -0.338 -8.291 1.00 97.69 94 LEU A N 1
ATOM 766 C CA . LEU A 1 94 ? 11.991 -0.689 -6.998 1.00 97.69 94 LEU A CA 1
ATOM 767 C C . LEU A 1 94 ? 11.491 0.110 -5.789 1.00 97.69 94 LEU A C 1
ATOM 769 O O . LEU A 1 94 ? 12.135 0.133 -4.735 1.00 97.69 94 LEU A O 1
ATOM 773 N N . VAL A 1 95 ? 10.345 0.769 -5.908 1.00 97.25 95 VAL A N 1
ATOM 774 C CA . VAL A 1 95 ? 9.650 1.348 -4.764 1.00 97.25 95 VAL A CA 1
ATOM 775 C C . VAL A 1 95 ? 8.785 0.265 -4.130 1.00 97.25 95 VAL A C 1
ATOM 777 O O . VAL A 1 95 ? 8.115 -0.495 -4.820 1.00 97.25 95 VAL A O 1
ATOM 780 N N . TRP A 1 96 ? 8.792 0.169 -2.805 1.00 94.75 96 TRP A N 1
ATOM 781 C CA . TRP A 1 96 ? 7.983 -0.808 -2.082 1.00 94.75 96 TRP A CA 1
ATOM 782 C C . TRP A 1 96 ? 7.218 -0.173 -0.925 1.00 94.75 96 TRP A C 1
ATOM 784 O O . TRP A 1 96 ? 7.661 0.801 -0.302 1.00 94.75 96 TRP A O 1
ATOM 794 N N . ILE A 1 97 ? 6.063 -0.752 -0.618 1.00 92.38 97 ILE A N 1
ATOM 795 C CA . ILE A 1 97 ? 5.184 -0.344 0.473 1.00 92.38 97 ILE A CA 1
ATOM 796 C C . ILE A 1 97 ? 4.475 -1.576 1.028 1.00 92.38 97 ILE A C 1
ATOM 798 O O . ILE A 1 97 ? 3.961 -2.384 0.264 1.00 92.38 97 ILE A O 1
ATOM 802 N N . HIS A 1 98 ? 4.473 -1.744 2.352 1.00 87.06 98 HIS A N 1
ATOM 803 C CA . HIS A 1 98 ? 3.897 -2.924 3.009 1.00 87.06 98 HIS A CA 1
ATOM 804 C C . HIS A 1 98 ? 4.383 -4.245 2.381 1.00 87.06 98 HIS A C 1
ATOM 806 O O . HIS A 1 98 ? 5.582 -4.538 2.390 1.00 87.06 98 HIS A O 1
ATOM 812 N N . ASN A 1 99 ? 3.445 -5.007 1.825 1.00 88.56 99 ASN A N 1
ATOM 813 C CA . ASN A 1 99 ? 3.611 -6.279 1.150 1.00 88.56 99 ASN A CA 1
ATOM 814 C C . ASN A 1 99 ? 3.657 -6.133 -0.381 1.00 88.56 99 ASN A C 1
ATOM 816 O O . ASN A 1 99 ? 3.378 -7.101 -1.067 1.00 88.56 99 ASN A O 1
ATOM 820 N N . ARG A 1 100 ? 3.968 -4.960 -0.941 1.00 91.94 100 ARG A N 1
ATOM 821 C CA . ARG A 1 100 ? 4.044 -4.750 -2.396 1.00 91.94 100 ARG A CA 1
ATOM 822 C C . ARG A 1 100 ? 5.378 -4.139 -2.789 1.00 91.94 100 ARG A C 1
ATOM 824 O O . ARG A 1 100 ? 5.884 -3.249 -2.101 1.00 91.94 100 ARG A O 1
ATOM 831 N N . ILE A 1 101 ? 5.931 -4.586 -3.908 1.00 97.06 101 ILE A N 1
ATOM 832 C CA . ILE A 1 101 ? 7.056 -3.943 -4.589 1.00 97.06 101 ILE A CA 1
ATOM 833 C C . ILE A 1 101 ? 6.685 -3.690 -6.043 1.00 97.06 101 ILE A C 1
ATOM 835 O O . ILE A 1 101 ? 6.215 -4.588 -6.731 1.00 97.06 101 ILE A O 1
ATOM 839 N N . PHE A 1 102 ? 6.905 -2.465 -6.502 1.00 98.00 102 PHE A N 1
ATOM 840 C CA . PHE A 1 102 ? 6.638 -2.067 -7.873 1.00 98.00 102 PHE A CA 1
ATOM 841 C C . PHE A 1 102 ? 7.875 -2.329 -8.736 1.00 98.00 102 PHE A C 1
ATOM 843 O O . PHE A 1 102 ? 8.975 -1.863 -8.421 1.00 98.00 102 PHE A O 1
ATOM 850 N N . ILE A 1 103 ? 7.715 -3.083 -9.822 1.00 98.38 103 ILE A N 1
ATOM 851 C CA . ILE A 1 103 ? 8.806 -3.407 -10.745 1.00 98.38 103 ILE A CA 1
ATOM 852 C C . ILE A 1 103 ? 8.341 -3.158 -12.177 1.00 98.38 103 ILE A C 1
ATOM 854 O O . ILE A 1 103 ? 7.396 -3.775 -12.657 1.00 98.38 103 ILE A O 1
ATOM 858 N N . LYS A 1 104 ? 9.033 -2.240 -12.856 1.00 97.62 104 LYS A N 1
ATOM 859 C CA . LYS A 1 104 ? 8.856 -1.997 -14.292 1.00 97.62 104 LYS A CA 1
ATOM 860 C C . LYS A 1 104 ? 9.472 -3.110 -15.157 1.00 97.62 104 LYS A C 1
ATOM 862 O O . LYS A 1 104 ? 10.662 -3.379 -14.945 1.00 97.62 104 LYS A O 1
ATOM 867 N N . PRO A 1 105 ? 8.723 -3.720 -16.102 1.00 97.25 105 PRO A N 1
ATOM 868 C CA . PRO A 1 105 ? 9.225 -4.731 -17.039 1.00 97.25 105 PRO A CA 1
ATOM 869 C C . PRO A 1 105 ? 10.347 -4.213 -17.939 1.00 97.25 105 PRO A C 1
ATOM 871 O O . PRO A 1 105 ? 10.414 -3.018 -18.219 1.00 97.25 105 PRO A O 1
ATOM 874 N N . MET A 1 106 ? 11.223 -5.102 -18.414 1.00 94.50 106 MET A N 1
ATOM 875 C CA . MET A 1 106 ? 12.270 -4.748 -19.376 1.00 94.50 106 MET A CA 1
ATOM 876 C C . MET A 1 106 ? 11.666 -4.444 -20.754 1.00 94.50 106 MET A C 1
ATOM 878 O O . MET A 1 106 ? 11.138 -5.357 -21.394 1.00 94.50 106 MET A O 1
ATOM 882 N N . PRO A 1 107 ? 11.795 -3.211 -21.272 1.00 92.25 107 PRO A N 1
ATOM 883 C CA . PRO A 1 107 ? 11.348 -2.905 -22.623 1.00 92.25 107 PRO A CA 1
ATOM 884 C C . PRO A 1 107 ? 12.263 -3.570 -23.659 1.00 92.25 107 PRO A C 1
ATOM 886 O O . PRO A 1 107 ? 13.487 -3.441 -23.570 1.00 92.25 107 PRO A O 1
ATOM 889 N N . SER A 1 108 ? 11.690 -4.223 -24.677 1.00 90.50 108 SER A N 1
ATOM 890 C CA . SER A 1 108 ? 12.460 -4.954 -25.701 1.00 90.50 108 SER A CA 1
ATOM 891 C C . SER A 1 108 ? 13.492 -4.087 -26.424 1.00 90.50 108 SER A C 1
ATOM 893 O O . SER A 1 108 ? 14.596 -4.549 -26.695 1.00 90.50 108 SER A O 1
ATOM 895 N N . TYR A 1 109 ? 13.198 -2.804 -26.657 1.00 90.25 109 TYR A N 1
ATOM 896 C CA . TYR A 1 109 ? 14.142 -1.898 -27.315 1.00 90.25 109 TYR A CA 1
ATOM 897 C C . TYR A 1 109 ? 15.438 -1.689 -26.510 1.00 90.25 109 TYR A C 1
ATOM 899 O O . TYR A 1 109 ? 16.494 -1.492 -27.103 1.00 90.25 109 TYR A O 1
ATOM 907 N N . LEU A 1 110 ? 15.413 -1.785 -25.171 1.00 93.25 110 LEU A N 1
ATOM 908 C CA . LEU A 1 110 ? 16.635 -1.703 -24.354 1.00 93.25 110 LEU A CA 1
ATOM 909 C C . LEU A 1 110 ? 17.479 -2.980 -24.407 1.00 93.25 110 LEU A C 1
ATOM 911 O O . LEU A 1 110 ? 18.619 -2.965 -23.944 1.00 93.25 110 LEU A O 1
ATOM 915 N N . LEU A 1 111 ? 16.941 -4.061 -24.967 1.00 94.00 111 LEU A N 1
ATOM 916 C CA . LEU A 1 111 ? 17.621 -5.341 -25.136 1.00 94.00 111 LEU A CA 1
ATOM 917 C C . LEU A 1 111 ? 18.308 -5.483 -26.501 1.00 94.00 111 LEU A C 1
ATOM 919 O O . LEU A 1 111 ? 18.924 -6.518 -26.760 1.00 94.00 111 LEU A O 1
ATOM 923 N N . SER A 1 112 ? 18.208 -4.460 -27.358 1.00 92.06 112 SER A N 1
ATOM 924 C CA . SER A 1 112 ? 18.855 -4.399 -28.669 1.00 92.06 112 SER A CA 1
ATOM 925 C C . SER A 1 112 ? 20.069 -3.476 -28.641 1.00 92.06 112 SER A C 1
ATOM 927 O O . SER A 1 112 ? 19.959 -2.285 -28.349 1.00 92.06 112 SER A O 1
ATOM 929 N N . GLN A 1 113 ? 21.235 -3.991 -29.030 1.00 92.12 113 GLN A N 1
ATOM 930 C CA . GLN A 1 113 ? 22.454 -3.183 -29.086 1.00 92.12 113 GLN A CA 1
ATOM 931 C C . GLN A 1 113 ? 22.346 -2.072 -30.143 1.00 92.12 113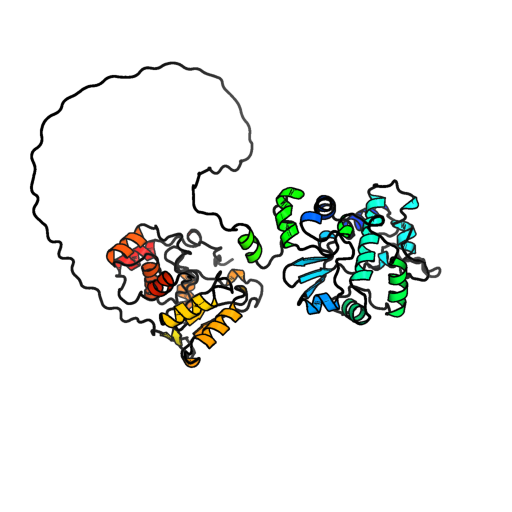 GLN A C 1
ATOM 933 O O . GLN A 1 113 ? 22.827 -0.953 -29.944 1.00 92.12 113 GLN A O 1
ATOM 938 N N . THR A 1 114 ? 21.686 -2.366 -31.266 1.00 89.25 114 THR A N 1
ATOM 939 C CA . THR A 1 114 ? 21.456 -1.395 -32.338 1.00 89.25 114 THR A CA 1
ATOM 940 C C . THR A 1 114 ? 20.677 -0.194 -31.817 1.00 89.25 114 THR A C 1
ATOM 942 O O . THR A 1 114 ? 21.109 0.933 -32.041 1.00 89.25 114 THR A O 1
ATOM 945 N N . PHE A 1 115 ? 19.610 -0.412 -31.040 1.00 90.25 115 PHE A N 1
ATOM 946 C CA . PHE A 1 115 ? 18.844 0.682 -30.442 1.00 90.25 115 PHE A CA 1
ATOM 947 C C . PHE A 1 115 ? 19.718 1.582 -29.561 1.00 90.25 115 PHE A C 1
ATOM 949 O O . PHE A 1 115 ? 19.668 2.808 -29.678 1.00 90.25 115 PHE A O 1
ATOM 956 N N . TRP A 1 116 ? 20.570 0.986 -28.720 1.00 91.31 116 TRP A N 1
ATOM 957 C CA . TRP A 1 116 ? 21.499 1.738 -27.877 1.00 91.31 116 TRP A CA 1
ATOM 958 C C . TRP A 1 116 ? 22.466 2.598 -28.687 1.00 91.31 116 TRP A C 1
ATOM 960 O O . TRP A 1 116 ? 22.681 3.761 -28.357 1.00 91.31 116 TRP A O 1
ATOM 970 N N . ASN A 1 117 ? 23.044 2.044 -29.750 1.00 89.38 117 ASN A N 1
ATOM 971 C CA . ASN A 1 117 ? 23.994 2.768 -30.589 1.00 89.38 117 ASN A CA 1
ATOM 972 C C . ASN A 1 117 ? 23.318 3.867 -31.424 1.00 89.38 117 ASN A C 1
ATOM 974 O O . ASN A 1 117 ? 23.950 4.880 -31.709 1.00 89.38 117 ASN A O 1
ATOM 978 N N . THR A 1 118 ? 22.045 3.702 -31.788 1.00 86.81 118 THR A N 1
ATOM 979 C CA . THR A 1 118 ? 21.293 4.710 -32.547 1.00 86.81 118 THR A CA 1
ATOM 980 C C . THR A 1 118 ? 20.751 5.829 -31.653 1.00 86.81 118 THR A C 1
ATOM 982 O O . THR A 1 118 ? 20.875 6.999 -32.008 1.00 86.81 118 THR A O 1
ATOM 985 N N . HIS A 1 119 ? 20.178 5.498 -30.489 1.00 87.31 119 HIS A N 1
ATOM 986 C CA . HIS A 1 119 ? 19.374 6.441 -29.691 1.00 87.31 119 HIS A CA 1
ATOM 987 C C . HIS A 1 119 ? 19.924 6.744 -28.294 1.00 87.31 119 HIS A C 1
ATOM 989 O O . HIS A 1 119 ? 19.499 7.719 -27.678 1.00 87.31 119 HIS A O 1
ATOM 995 N N . LEU A 1 120 ? 20.872 5.953 -27.783 1.00 87.00 120 LEU A N 1
ATOM 996 C CA . LEU A 1 120 ? 21.461 6.096 -26.440 1.00 87.00 120 LEU A CA 1
ATOM 997 C C . LEU A 1 120 ? 23.003 6.146 -26.478 1.00 87.00 120 LEU A C 1
ATOM 999 O O . LEU A 1 120 ? 23.684 5.736 -25.531 1.00 87.00 120 LEU A O 1
ATOM 1003 N N . ASP A 1 121 ? 23.600 6.648 -27.566 1.00 78.50 121 ASP A N 1
ATOM 1004 C CA . ASP A 1 121 ? 25.057 6.770 -27.633 1.00 78.50 121 ASP A CA 1
ATOM 1005 C C . ASP A 1 121 ? 25.575 8.032 -26.927 1.00 78.50 121 ASP A C 1
ATOM 1007 O O . ASP A 1 121 ? 25.557 9.141 -27.466 1.00 78.50 121 ASP A O 1
ATOM 1011 N N . ALA A 1 122 ? 26.095 7.836 -25.714 1.00 62.81 122 ALA A N 1
ATOM 1012 C CA . ALA A 1 122 ? 26.696 8.883 -24.893 1.00 62.81 122 ALA A CA 1
ATOM 1013 C C . ALA A 1 122 ? 27.947 9.550 -25.507 1.00 62.81 122 ALA A C 1
ATOM 1015 O O . ALA A 1 122 ? 28.273 10.670 -25.110 1.00 62.81 122 ALA A O 1
ATOM 1016 N N . LYS A 1 123 ? 28.635 8.923 -26.482 1.00 61.84 123 LYS A N 1
ATOM 1017 C CA . LYS A 1 123 ? 29.880 9.463 -27.077 1.00 61.84 123 LYS A CA 1
ATOM 1018 C C . LYS A 1 123 ? 29.688 10.814 -27.778 1.00 61.84 123 LYS A C 1
ATOM 1020 O O . LYS A 1 123 ? 30.645 11.567 -27.919 1.00 61.84 123 LYS A O 1
ATOM 1025 N N . SER A 1 124 ? 28.461 11.134 -28.184 1.00 57.59 124 SER A N 1
ATOM 1026 C CA . SER A 1 124 ? 28.108 12.394 -28.849 1.00 57.59 124 SER A CA 1
ATOM 1027 C C . SER A 1 124 ? 27.685 13.513 -27.885 1.00 57.59 124 SER A C 1
ATOM 1029 O O . SER A 1 124 ? 27.443 14.643 -28.311 1.00 57.59 124 SER A O 1
ATOM 1031 N N . SER A 1 125 ? 27.580 13.227 -26.583 1.00 66.75 125 SER A N 1
ATOM 1032 C CA . SER A 1 125 ? 26.904 14.104 -25.624 1.00 66.75 125 SER A CA 1
ATOM 1033 C C . SER A 1 125 ? 27.835 14.664 -24.549 1.00 66.75 125 SER A C 1
ATOM 1035 O O . SER A 1 125 ? 28.699 13.971 -24.019 1.00 66.75 125 SER A O 1
ATOM 1037 N N . LYS A 1 126 ? 27.649 15.945 -24.202 1.00 78.69 126 LYS A N 1
ATOM 1038 C CA . LYS A 1 126 ? 28.393 16.586 -23.106 1.00 78.69 126 LYS A CA 1
ATOM 1039 C C . LYS A 1 126 ? 28.036 15.913 -21.765 1.00 78.69 126 LYS A C 1
ATOM 1041 O O . LYS A 1 126 ? 26.840 15.688 -21.533 1.00 78.69 126 LYS A O 1
ATOM 1046 N N . PRO A 1 127 ? 29.009 15.648 -20.870 1.00 78.75 127 PRO A N 1
ATOM 1047 C CA . PRO A 1 127 ? 28.731 15.144 -19.525 1.00 78.75 127 PRO A CA 1
ATOM 1048 C C . PRO A 1 127 ? 27.704 16.014 -18.791 1.00 78.75 127 PRO A C 1
ATOM 1050 O O . PRO A 1 127 ? 27.780 17.242 -18.840 1.00 78.75 127 PRO A O 1
ATOM 1053 N N . GLY A 1 128 ? 26.723 15.387 -18.140 1.00 77.38 128 GLY A N 1
ATOM 1054 C CA . GLY A 1 128 ? 25.641 16.085 -17.435 1.00 77.38 128 GLY A CA 1
ATOM 1055 C C . GLY A 1 128 ? 24.560 16.688 -18.340 1.00 77.38 128 GLY A C 1
ATOM 1056 O O . GLY A 1 128 ? 23.627 17.320 -17.842 1.00 77.38 128 GLY A O 1
ATOM 1057 N N . SER A 1 129 ? 24.643 16.498 -19.661 1.00 85.31 129 SER A N 1
ATOM 1058 C CA . SER A 1 129 ? 23.548 16.850 -20.566 1.00 85.31 129 SER A CA 1
ATOM 1059 C C . SER A 1 129 ? 22.312 15.983 -20.308 1.00 85.31 129 SER A C 1
ATOM 1061 O O . SER A 1 129 ? 22.394 14.870 -19.791 1.00 85.31 129 SER A O 1
ATOM 1063 N N . SER A 1 130 ? 21.140 16.461 -20.735 1.00 84.56 130 SER A N 1
ATOM 1064 C CA . SER A 1 130 ? 19.909 15.663 -20.656 1.00 84.56 130 SER A CA 1
ATOM 1065 C C . SER A 1 130 ? 20.023 14.320 -21.392 1.00 84.56 130 SER A C 1
ATOM 1067 O O . SER A 1 130 ? 19.330 13.388 -21.005 1.00 84.56 130 SER A O 1
ATOM 1069 N N . HIS A 1 131 ? 20.868 14.209 -22.422 1.00 86.56 131 HIS A N 1
ATOM 1070 C CA . HIS A 1 131 ? 21.102 12.948 -23.131 1.00 86.56 131 HIS A CA 1
ATOM 1071 C C . HIS A 1 131 ? 21.987 11.986 -22.330 1.00 86.56 131 HIS A C 1
ATOM 1073 O O . HIS A 1 131 ? 21.621 10.827 -22.161 1.00 86.56 131 HIS A O 1
ATOM 1079 N N . ASP A 1 132 ? 23.090 12.483 -21.757 1.00 88.19 132 ASP A N 1
ATOM 1080 C CA . ASP A 1 132 ? 23.961 11.713 -20.849 1.00 88.19 132 ASP A CA 1
ATOM 1081 C C . ASP A 1 132 ? 23.161 11.152 -19.661 1.00 88.19 132 ASP A C 1
ATOM 1083 O O . ASP A 1 132 ? 23.234 9.969 -19.336 1.00 88.19 132 ASP A O 1
ATOM 1087 N N . ASN A 1 133 ? 22.300 11.986 -19.076 1.00 91.38 133 ASN A N 1
ATOM 1088 C CA . ASN A 1 133 ? 21.401 11.607 -17.991 1.00 91.38 133 ASN A CA 1
ATOM 1089 C C . ASN A 1 133 ? 20.441 10.465 -18.369 1.00 91.38 133 ASN A C 1
ATOM 1091 O O . ASN A 1 133 ? 20.221 9.565 -17.559 1.00 91.38 133 ASN A O 1
ATOM 1095 N N . LEU A 1 134 ? 19.900 10.465 -19.594 1.00 92.62 134 LEU A N 1
ATOM 1096 C CA . LEU A 1 134 ? 19.038 9.382 -20.081 1.00 92.62 134 LEU A CA 1
ATOM 1097 C C . LEU A 1 134 ? 19.817 8.086 -20.307 1.00 92.62 134 LEU A C 1
ATOM 1099 O O . LEU A 1 134 ? 19.340 7.025 -19.912 1.00 92.62 134 LEU A O 1
ATOM 1103 N N . CYS A 1 135 ? 21.025 8.164 -20.869 1.00 93.31 135 CYS A N 1
ATOM 1104 C CA . CYS A 1 135 ? 21.892 6.996 -21.045 1.00 93.31 135 CYS A CA 1
ATOM 1105 C C . CYS A 1 135 ? 22.216 6.346 -19.690 1.00 93.31 135 CYS A C 1
ATOM 1107 O O . CYS A 1 135 ? 22.094 5.133 -19.524 1.00 93.31 135 CYS A O 1
ATOM 1109 N N . LYS A 1 136 ? 22.546 7.171 -18.691 1.00 94.69 136 LYS A N 1
ATOM 1110 C CA . LYS A 1 136 ? 22.788 6.748 -17.306 1.00 94.69 136 LYS A CA 1
ATOM 1111 C C . LYS A 1 136 ? 21.544 6.169 -16.629 1.00 94.69 136 LYS A C 1
ATOM 1113 O O . LYS A 1 136 ? 21.654 5.207 -15.871 1.00 94.69 136 LYS A O 1
ATOM 1118 N N . ALA A 1 137 ? 20.362 6.725 -16.887 1.00 96.06 137 ALA A N 1
ATOM 1119 C CA . ALA A 1 137 ? 19.106 6.186 -16.368 1.00 96.06 137 ALA A CA 1
ATOM 1120 C C . ALA A 1 137 ? 18.774 4.819 -16.993 1.00 96.06 137 ALA A C 1
ATOM 1122 O O . ALA A 1 137 ? 18.423 3.891 -16.269 1.00 96.06 137 ALA A O 1
ATOM 1123 N N . ALA A 1 138 ? 18.960 4.669 -18.309 1.00 96.31 138 ALA A N 1
ATOM 1124 C CA . ALA A 1 138 ? 18.786 3.405 -19.025 1.00 96.31 138 ALA A CA 1
ATOM 1125 C C . ALA A 1 138 ? 19.748 2.319 -18.512 1.00 96.31 138 ALA A C 1
ATOM 1127 O O . ALA A 1 138 ? 19.336 1.187 -18.259 1.00 96.31 138 ALA A O 1
ATOM 1128 N N . ALA A 1 139 ? 21.022 2.672 -18.308 1.00 96.31 139 ALA A N 1
ATOM 1129 C CA . ALA A 1 139 ? 22.031 1.750 -17.786 1.00 96.31 139 ALA A CA 1
ATOM 1130 C C . ALA A 1 139 ? 21.712 1.350 -16.339 1.00 96.31 139 ALA A C 1
ATOM 1132 O O . ALA A 1 139 ? 21.783 0.173 -15.987 1.00 96.31 139 ALA A O 1
ATOM 1133 N N . GLY A 1 140 ? 21.290 2.319 -15.520 1.00 96.69 140 GLY A N 1
ATOM 1134 C CA . GLY A 1 140 ? 20.838 2.090 -14.151 1.00 96.69 140 GLY A CA 1
ATOM 1135 C C . GLY A 1 140 ? 19.637 1.158 -14.071 1.00 96.69 140 GLY A C 1
ATOM 1136 O O . GLY A 1 140 ? 19.648 0.253 -13.241 1.00 96.69 140 GLY A O 1
ATOM 1137 N N . PHE A 1 141 ? 18.664 1.326 -14.968 1.00 97.75 141 PHE A N 1
ATOM 1138 C CA . PHE A 1 141 ? 17.510 0.443 -15.093 1.00 97.75 141 PHE A CA 1
ATOM 1139 C C . PHE A 1 141 ? 17.919 -0.991 -15.456 1.00 97.75 141 PHE A C 1
ATOM 1141 O O . PHE A 1 141 ? 17.567 -1.915 -14.735 1.00 97.75 141 PHE A O 1
ATOM 1148 N N . LEU A 1 142 ? 18.715 -1.202 -16.513 1.00 96.94 142 LEU A N 1
ATOM 1149 C CA . LEU A 1 142 ? 19.164 -2.556 -16.878 1.00 96.94 142 LEU A CA 1
ATOM 1150 C C . LEU A 1 142 ? 19.959 -3.223 -15.751 1.00 96.94 142 LEU A C 1
ATOM 1152 O O . LEU A 1 142 ? 19.800 -4.414 -15.483 1.00 96.94 142 LEU A O 1
ATOM 1156 N N . ARG A 1 143 ? 20.784 -2.445 -15.046 1.00 97.12 143 ARG A N 1
ATOM 1157 C CA . ARG A 1 143 ? 21.570 -2.934 -13.914 1.00 97.12 143 ARG A CA 1
ATOM 1158 C C . ARG A 1 143 ? 20.698 -3.490 -12.787 1.00 97.12 143 ARG A C 1
ATOM 1160 O O . ARG A 1 143 ? 21.143 -4.403 -12.096 1.00 97.12 143 ARG A O 1
ATOM 1167 N N . THR A 1 144 ? 19.477 -2.993 -12.575 1.00 98.00 144 THR A N 1
ATOM 1168 C CA . THR A 1 144 ? 18.616 -3.518 -11.499 1.00 98.00 144 THR A CA 1
ATOM 1169 C C . THR A 1 144 ? 18.272 -4.990 -11.709 1.00 98.00 144 THR A C 1
ATOM 1171 O O . THR A 1 144 ? 1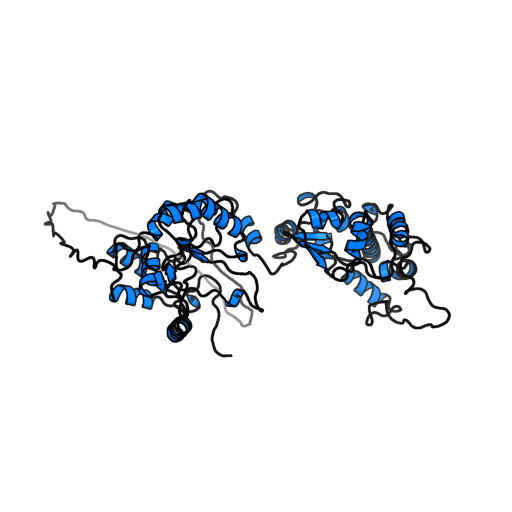8.227 -5.748 -10.740 1.00 98.00 144 THR A O 1
ATOM 1174 N N . TYR A 1 145 ? 18.129 -5.423 -12.964 1.00 98.00 145 TYR A N 1
ATOM 1175 C CA . TYR A 1 145 ? 17.798 -6.800 -13.321 1.00 98.00 145 TYR A CA 1
ATOM 1176 C C . TYR A 1 145 ? 18.913 -7.798 -13.007 1.00 98.00 145 TYR A C 1
ATOM 1178 O O . TYR A 1 145 ? 18.615 -8.944 -12.683 1.00 98.00 145 TYR A O 1
ATOM 1186 N N . ARG A 1 146 ? 20.175 -7.349 -12.962 1.00 96.12 146 ARG A N 1
ATOM 1187 C CA . ARG A 1 146 ? 21.294 -8.150 -12.435 1.00 96.12 146 ARG A CA 1
ATOM 1188 C C . ARG A 1 146 ? 21.105 -8.509 -10.957 1.00 96.12 146 ARG A C 1
ATOM 1190 O O . ARG A 1 146 ? 21.589 -9.541 -10.506 1.00 96.12 146 ARG A O 1
ATOM 1197 N N . TYR A 1 147 ? 20.437 -7.649 -10.190 1.00 97.75 147 TYR A N 1
ATOM 1198 C CA . TYR A 1 147 ? 20.185 -7.885 -8.769 1.00 97.75 147 TYR A CA 1
ATOM 1199 C C . TYR A 1 147 ? 18.828 -8.541 -8.505 1.00 97.75 147 TYR A C 1
ATOM 1201 O O . TYR A 1 147 ? 18.711 -9.327 -7.568 1.00 97.75 147 TYR A O 1
ATOM 1209 N N . LEU A 1 148 ? 17.815 -8.246 -9.326 1.00 98.44 148 LEU A N 1
ATOM 1210 C CA . LEU A 1 148 ? 16.505 -8.895 -9.251 1.00 98.44 148 LEU A CA 1
ATOM 1211 C C . LEU A 1 148 ? 16.576 -10.376 -9.649 1.00 98.44 148 LEU A C 1
ATOM 1213 O O . LEU A 1 148 ? 15.871 -11.190 -9.058 1.00 98.44 148 LEU A O 1
ATOM 1217 N N . ILE A 1 149 ? 17.424 -10.729 -10.619 1.00 98.25 149 ILE A N 1
ATOM 1218 C CA . ILE A 1 149 ? 17.529 -12.086 -11.161 1.00 98.25 149 ILE A CA 1
ATOM 1219 C C . ILE A 1 149 ? 18.947 -12.613 -10.941 1.00 98.25 149 ILE A C 1
ATOM 1221 O O . ILE A 1 149 ? 19.858 -12.301 -11.704 1.00 98.25 149 ILE A O 1
ATOM 1225 N N . GLN A 1 150 ? 19.129 -13.411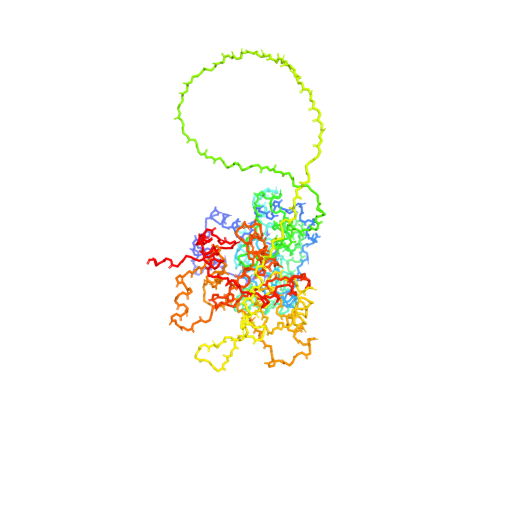 -9.886 1.00 96.75 150 GLN A N 1
ATOM 1226 C CA . GLN A 1 150 ? 20.420 -14.029 -9.550 1.00 96.75 150 GLN A CA 1
ATOM 1227 C C . GLN A 1 150 ? 20.425 -15.538 -9.801 1.00 96.75 150 GLN A C 1
ATOM 1229 O O . GLN A 1 150 ? 21.476 -16.115 -10.076 1.00 96.75 150 GLN A O 1
ATOM 1234 N N . HIS A 1 151 ? 19.253 -16.168 -9.733 1.00 97.69 151 HIS A N 1
ATOM 1235 C CA . HIS A 1 151 ? 19.078 -17.598 -9.947 1.00 97.69 151 HIS A CA 1
ATOM 1236 C C . HIS A 1 151 ? 18.084 -17.878 -11.073 1.00 97.69 151 HIS A C 1
ATOM 1238 O O . HIS A 1 151 ? 17.214 -17.063 -11.379 1.00 97.69 151 HIS A O 1
ATOM 1244 N N . GLU A 1 152 ? 18.148 -19.088 -11.624 1.00 98.19 152 GLU A N 1
ATOM 1245 C CA . GLU A 1 152 ? 17.196 -19.561 -12.634 1.00 98.19 152 GLU A CA 1
ATOM 1246 C C . GLU A 1 152 ? 15.745 -19.531 -12.115 1.00 98.19 152 GLU A C 1
ATOM 1248 O O . GLU A 1 152 ? 14.817 -19.208 -12.850 1.00 98.19 152 GLU A O 1
ATOM 1253 N N . SER A 1 153 ? 15.532 -19.747 -10.812 1.00 97.75 153 SER A N 1
ATOM 1254 C CA . SER A 1 153 ? 14.215 -19.574 -10.191 1.00 97.75 153 SER A CA 1
ATOM 1255 C C . SER A 1 153 ? 13.709 -18.129 -10.247 1.00 97.75 153 SER A C 1
ATOM 1257 O O . SER A 1 153 ? 12.516 -17.917 -10.438 1.00 97.75 153 SER A O 1
ATOM 1259 N N . ASP A 1 154 ? 14.588 -17.129 -10.095 1.00 98.44 154 ASP A N 1
ATOM 1260 C CA . ASP A 1 154 ? 14.205 -15.720 -10.256 1.00 98.44 154 ASP A CA 1
ATOM 1261 C C . ASP A 1 154 ? 13.826 -15.427 -11.704 1.00 98.44 154 ASP A C 1
ATOM 1263 O O . ASP A 1 154 ? 12.862 -14.710 -11.958 1.00 98.44 154 ASP A O 1
ATOM 1267 N N . PHE A 1 155 ? 14.565 -16.007 -12.650 1.00 98.44 155 PHE A N 1
ATOM 1268 C CA . PHE A 1 155 ? 14.292 -15.870 -14.073 1.00 98.44 155 PHE A CA 1
ATOM 1269 C C . PHE A 1 155 ? 12.927 -16.457 -14.438 1.00 98.44 155 PHE A C 1
ATOM 1271 O O . PHE A 1 155 ? 12.123 -15.788 -15.085 1.00 98.44 155 PHE A O 1
ATOM 1278 N N . HIS A 1 156 ? 12.608 -17.651 -13.934 1.00 97.44 156 HIS A N 1
ATOM 1279 C CA . HIS A 1 156 ? 11.284 -18.240 -14.108 1.00 97.44 156 HIS A CA 1
ATOM 1280 C C . HIS A 1 156 ? 10.178 -17.390 -13.475 1.00 97.44 156 HIS A C 1
ATOM 1282 O O . HIS A 1 156 ? 9.134 -17.233 -14.099 1.00 97.44 156 HIS A O 1
ATOM 1288 N N . ILE A 1 157 ? 10.400 -16.790 -12.293 1.00 97.38 157 ILE A N 1
ATOM 1289 C CA . ILE A 1 157 ? 9.460 -15.814 -11.707 1.00 97.38 157 ILE A CA 1
ATOM 1290 C C . ILE A 1 157 ? 9.277 -14.621 -12.655 1.00 97.38 157 ILE A C 1
ATOM 1292 O O . ILE A 1 157 ? 8.151 -14.222 -12.933 1.00 97.38 157 ILE A O 1
ATOM 1296 N N . ALA A 1 158 ? 10.370 -14.067 -13.183 1.00 97.81 158 ALA A N 1
ATOM 1297 C CA . ALA A 1 158 ? 10.339 -12.908 -14.069 1.00 97.81 158 ALA A CA 1
ATOM 1298 C C . ALA A 1 158 ? 9.588 -13.160 -15.389 1.00 97.81 158 ALA A C 1
ATOM 1300 O O . ALA A 1 158 ? 9.058 -12.214 -15.969 1.00 97.81 158 ALA A O 1
ATOM 1301 N N . GLN A 1 159 ? 9.536 -14.407 -15.862 1.00 96.56 159 GLN A N 1
ATOM 1302 C CA . GLN A 1 159 ? 8.848 -14.800 -17.097 1.00 96.56 159 GLN A CA 1
ATOM 1303 C C . GLN A 1 159 ? 7.398 -15.260 -16.902 1.00 96.56 159 GLN A C 1
ATOM 1305 O O . GLN A 1 159 ? 6.734 -15.553 -17.898 1.00 96.56 159 GLN A O 1
ATOM 1310 N N . GLN A 1 160 ? 6.891 -15.325 -15.666 1.00 94.00 160 GLN A N 1
ATOM 1311 C CA . GLN A 1 160 ? 5.505 -15.735 -15.429 1.00 94.00 160 GLN A CA 1
ATOM 1312 C C . GLN A 1 160 ? 4.511 -14.827 -16.160 1.00 94.00 160 GLN A C 1
ATOM 1314 O O . GLN A 1 160 ? 4.761 -13.641 -16.383 1.00 94.00 160 GLN A O 1
ATOM 1319 N N . ASP A 1 161 ? 3.378 -15.406 -16.549 1.00 90.94 161 ASP A N 1
ATOM 1320 C CA . ASP A 1 161 ? 2.409 -14.786 -17.453 1.00 90.94 161 ASP A CA 1
ATOM 1321 C C . ASP A 1 161 ? 1.780 -13.499 -16.923 1.00 90.94 161 ASP A C 1
ATOM 1323 O O . ASP A 1 161 ? 1.444 -12.625 -17.727 1.00 90.94 161 ASP A O 1
ATOM 1327 N N . ASP A 1 162 ? 1.656 -13.404 -15.603 1.00 89.25 162 ASP A N 1
ATOM 1328 C CA . ASP A 1 162 ? 1.158 -12.268 -14.833 1.00 89.25 162 ASP A CA 1
ATOM 1329 C C . ASP A 1 162 ? 2.213 -11.171 -14.620 1.00 89.25 162 ASP A C 1
ATOM 1331 O O . ASP A 1 162 ? 1.850 -10.012 -14.430 1.00 89.25 162 ASP A O 1
ATOM 1335 N N . LEU A 1 163 ? 3.507 -11.509 -14.685 1.00 94.00 163 LEU A N 1
ATOM 1336 C CA . LEU A 1 163 ? 4.605 -10.573 -14.427 1.00 94.00 163 LEU A CA 1
ATOM 1337 C C . LEU A 1 163 ? 5.287 -10.069 -15.702 1.00 94.00 163 LEU A C 1
ATOM 1339 O O . LEU A 1 163 ? 5.454 -8.865 -15.875 1.00 94.00 163 LEU A O 1
ATOM 1343 N N . ARG A 1 164 ? 5.715 -10.981 -16.586 1.00 94.31 164 ARG A N 1
ATOM 1344 C CA . ARG A 1 164 ? 6.424 -10.690 -17.852 1.00 94.31 164 ARG A CA 1
ATOM 1345 C C . ARG A 1 164 ? 7.509 -9.609 -17.733 1.00 94.31 164 ARG A C 1
ATOM 1347 O O . ARG A 1 164 ? 7.681 -8.785 -18.628 1.00 94.31 164 ARG A O 1
ATOM 1354 N N . LEU A 1 165 ? 8.256 -9.621 -16.629 1.00 97.12 165 LEU A N 1
ATOM 1355 C CA . LEU A 1 165 ? 9.353 -8.689 -16.370 1.00 97.12 165 LEU A CA 1
ATOM 1356 C C . LEU A 1 165 ? 10.495 -8.864 -17.375 1.00 97.12 165 LEU A C 1
ATOM 1358 O O . LEU A 1 165 ? 11.153 -7.891 -17.733 1.00 97.12 165 LEU A O 1
ATOM 1362 N N . VAL A 1 166 ? 10.709 -10.096 -17.842 1.00 96.31 166 VAL A N 1
ATOM 1363 C CA . VAL A 1 166 ? 11.598 -10.423 -18.961 1.00 96.31 166 VAL A CA 1
ATOM 1364 C C . VAL A 1 166 ? 10.737 -10.898 -20.141 1.00 96.31 166 VAL A C 1
ATOM 1366 O O . VAL A 1 166 ? 9.847 -11.727 -19.927 1.00 96.31 166 VAL A O 1
ATOM 1369 N N . PRO A 1 167 ? 10.977 -10.417 -21.380 1.00 92.06 167 PRO A N 1
ATOM 1370 C CA . PRO A 1 167 ? 10.201 -10.832 -22.546 1.00 92.06 167 PRO A CA 1
ATOM 1371 C C . PRO A 1 167 ? 10.150 -12.350 -22.762 1.00 92.06 167 PRO A C 1
ATOM 1373 O O . PRO A 1 167 ? 11.098 -13.090 -22.477 1.00 92.06 167 PRO A O 1
ATOM 1376 N N . ARG A 1 168 ? 9.027 -12.811 -23.328 1.00 85.00 168 ARG A N 1
ATOM 1377 C CA . ARG A 1 168 ? 8.851 -14.210 -23.739 1.00 85.00 168 ARG A CA 1
ATOM 1378 C C . ARG A 1 168 ? 9.820 -14.560 -24.871 1.00 85.00 168 ARG A C 1
ATOM 1380 O O . ARG A 1 168 ? 10.061 -13.744 -25.755 1.00 85.00 168 ARG A O 1
ATOM 1387 N N . GLY A 1 169 ? 10.327 -15.791 -24.862 1.00 88.75 169 GLY A N 1
ATOM 1388 C CA . GLY A 1 169 ? 11.234 -16.310 -25.894 1.00 88.75 169 GLY A CA 1
ATOM 1389 C C . GLY A 1 169 ? 12.723 -16.106 -25.601 1.00 88.75 169 GLY A C 1
ATOM 1390 O O . GLY A 1 169 ? 13.555 -16.593 -26.358 1.00 88.75 169 GLY A O 1
ATOM 1391 N N . ILE A 1 170 ? 13.064 -15.435 -24.499 1.00 94.69 170 ILE A N 1
ATOM 1392 C CA . ILE A 1 170 ? 14.433 -15.396 -23.977 1.00 94.69 170 ILE A CA 1
ATOM 1393 C C . ILE A 1 170 ? 14.660 -16.662 -23.146 1.00 94.69 170 ILE A C 1
ATOM 1395 O O . ILE A 1 170 ? 13.846 -16.973 -22.280 1.00 94.69 170 ILE A O 1
ATOM 1399 N N . ASP A 1 171 ? 15.752 -17.384 -23.392 1.00 96.38 171 ASP A N 1
ATOM 1400 C CA . ASP A 1 171 ? 16.164 -18.520 -22.563 1.00 96.38 171 ASP A CA 1
ATOM 1401 C C . ASP A 1 171 ? 17.145 -18.094 -21.458 1.00 96.38 171 ASP A C 1
ATOM 1403 O O . ASP A 1 171 ? 17.795 -17.043 -21.530 1.00 96.38 171 ASP A O 1
ATOM 1407 N N . TRP A 1 172 ? 17.242 -18.916 -20.409 1.00 97.38 172 TRP A N 1
ATOM 1408 C CA . TRP A 1 172 ? 18.119 -18.647 -19.271 1.00 97.38 172 TRP A CA 1
ATOM 1409 C C . TRP A 1 172 ? 19.600 -18.494 -19.675 1.00 97.38 172 TRP A C 1
ATOM 1411 O O . TRP A 1 172 ? 20.202 -17.496 -19.279 1.00 97.38 172 TRP A O 1
ATOM 1421 N N . PRO A 1 173 ? 20.204 -19.365 -20.516 1.00 97.88 173 PRO A N 1
ATOM 1422 C CA . PRO A 1 173 ? 21.597 -19.197 -20.942 1.00 97.88 173 PRO A CA 1
ATOM 1423 C C . PRO A 1 173 ? 21.883 -17.873 -21.662 1.00 97.88 173 PRO A C 1
ATOM 1425 O O . PRO A 1 173 ? 22.927 -17.255 -21.435 1.00 97.88 173 PRO A O 1
ATOM 1428 N N . SER A 1 174 ? 20.976 -17.418 -22.528 1.00 97.00 174 SER A N 1
ATOM 1429 C CA . SER A 1 174 ? 21.099 -16.130 -23.216 1.00 97.00 174 SER A CA 1
ATOM 1430 C C . SER A 1 174 ? 20.988 -14.977 -22.230 1.00 97.00 174 SER A C 1
ATOM 1432 O O . SER A 1 174 ? 21.806 -14.058 -22.277 1.00 97.00 174 SER A O 1
ATOM 1434 N N . PHE A 1 175 ? 20.053 -15.062 -21.282 1.00 97.50 175 PHE A N 1
ATOM 1435 C CA . PHE A 1 175 ? 19.925 -14.082 -20.210 1.00 97.50 175 PHE A CA 1
ATOM 1436 C C . PHE A 1 175 ? 21.173 -14.024 -19.314 1.00 97.50 175 PHE A C 1
ATOM 1438 O O . PHE A 1 175 ? 21.638 -12.932 -18.990 1.00 97.50 175 PHE A O 1
ATOM 1445 N N . CYS A 1 176 ? 21.777 -15.168 -18.969 1.00 97.50 176 CYS A N 1
ATOM 1446 C CA . CYS A 1 176 ? 23.037 -15.214 -18.222 1.00 97.50 176 CYS A CA 1
ATOM 1447 C C . CYS A 1 176 ? 24.164 -14.483 -18.954 1.00 97.50 176 CYS A C 1
ATOM 1449 O O . CYS A 1 176 ? 24.867 -13.685 -18.334 1.00 97.50 176 CYS A O 1
ATOM 1451 N N . ARG A 1 177 ? 24.329 -14.725 -20.265 1.00 97.25 177 ARG A N 1
ATOM 1452 C CA . ARG A 1 177 ? 25.327 -14.014 -21.083 1.00 97.25 177 ARG A CA 1
ATOM 1453 C C . ARG A 1 177 ? 25.082 -12.507 -21.049 1.00 97.25 177 ARG A C 1
ATOM 1455 O O . ARG A 1 177 ? 25.993 -11.760 -20.705 1.00 97.25 177 ARG A O 1
ATOM 1462 N N . PHE A 1 178 ? 23.846 -12.080 -21.296 1.00 96.81 178 PHE A N 1
ATOM 1463 C CA . PHE A 1 178 ? 23.452 -10.673 -21.250 1.00 96.81 178 PHE A CA 1
ATOM 1464 C C . PHE A 1 178 ? 23.759 -10.007 -19.900 1.00 96.81 178 PHE A C 1
ATOM 1466 O O . PHE A 1 178 ? 24.464 -9.002 -19.853 1.00 96.81 178 PHE A O 1
ATOM 1473 N N . ILE A 1 179 ? 23.292 -10.581 -18.786 1.00 95.81 179 ILE A N 1
ATOM 1474 C CA . ILE A 1 179 ? 23.511 -10.016 -17.445 1.00 95.81 179 ILE A CA 1
ATOM 1475 C C . ILE A 1 179 ? 24.989 -10.026 -17.044 1.00 95.81 179 ILE A C 1
ATOM 1477 O O . ILE A 1 179 ? 25.427 -9.111 -16.340 1.00 95.81 179 ILE A O 1
ATOM 1481 N N . SER A 1 180 ? 25.765 -11.025 -17.485 1.00 95.56 180 SER A N 1
ATOM 1482 C CA . SER A 1 180 ? 27.201 -11.088 -17.195 1.00 95.56 180 SER A CA 1
ATOM 1483 C C . SER A 1 180 ? 27.945 -9.872 -17.743 1.00 95.56 180 SER A C 1
ATOM 1485 O O . SER A 1 180 ? 28.810 -9.330 -17.061 1.00 95.56 180 SER A O 1
ATOM 1487 N N . GLU A 1 181 ? 27.539 -9.366 -18.908 1.00 95.88 181 GLU A N 1
ATOM 1488 C CA . GLU A 1 181 ? 28.153 -8.180 -19.494 1.00 95.88 181 GLU A CA 1
ATOM 1489 C C . GLU A 1 181 ? 27.748 -6.887 -18.784 1.00 95.88 181 GLU A C 1
ATOM 1491 O O . GLU A 1 181 ? 28.512 -5.931 -18.810 1.00 95.88 181 GLU A O 1
ATOM 1496 N N . LEU A 1 182 ? 26.637 -6.854 -18.040 1.00 94.69 182 LEU A N 1
ATOM 1497 C CA . LEU A 1 182 ? 26.247 -5.685 -17.239 1.00 94.69 182 LEU A CA 1
ATOM 1498 C C . LEU A 1 182 ? 27.050 -5.541 -15.931 1.00 94.69 182 LEU A C 1
ATOM 1500 O O . LEU A 1 182 ? 26.838 -4.588 -15.175 1.00 94.69 182 LEU A O 1
ATOM 1504 N N . SER A 1 183 ? 27.956 -6.474 -15.609 1.00 91.31 183 SER A N 1
ATOM 1505 C CA . SER A 1 183 ? 28.657 -6.505 -14.315 1.00 91.31 183 SER A CA 1
ATOM 1506 C C . SER A 1 183 ? 29.557 -5.295 -14.056 1.00 91.31 183 SER A C 1
ATOM 1508 O O . SER A 1 183 ? 29.840 -4.998 -12.896 1.00 91.31 183 SER A O 1
ATOM 1510 N N . HIS A 1 184 ? 30.001 -4.615 -15.115 1.00 92.19 184 HIS A N 1
ATOM 1511 C CA . HIS A 1 184 ? 30.887 -3.453 -15.054 1.00 92.19 184 HIS A CA 1
ATOM 1512 C C . HIS A 1 184 ? 30.151 -2.127 -14.799 1.00 92.19 184 HIS A C 1
ATOM 1514 O O . HIS A 1 184 ? 30.803 -1.103 -14.609 1.00 92.19 184 HIS A O 1
ATOM 1520 N N . ILE A 1 185 ? 28.811 -2.114 -14.801 1.00 94.88 185 ILE A N 1
ATOM 1521 C CA . ILE A 1 185 ? 28.032 -0.893 -14.563 1.00 94.88 185 ILE A CA 1
ATOM 1522 C C . ILE A 1 185 ? 28.063 -0.553 -13.064 1.00 94.88 185 ILE A C 1
ATOM 1524 O O . ILE A 1 185 ? 27.279 -1.075 -12.267 1.00 94.88 185 ILE A O 1
ATOM 1528 N N . ASP A 1 186 ? 28.957 0.349 -12.672 1.00 93.38 186 ASP A N 1
ATOM 1529 C CA . ASP A 1 186 ? 29.068 0.866 -11.306 1.00 93.38 186 ASP A CA 1
ATOM 1530 C C . ASP A 1 186 ? 28.152 2.080 -11.051 1.00 93.38 186 ASP A C 1
ATOM 1532 O O . ASP A 1 186 ? 27.353 2.477 -11.902 1.00 93.38 186 ASP A O 1
ATOM 1536 N N . ASP A 1 187 ? 28.198 2.644 -9.839 1.00 92.50 187 ASP A N 1
ATOM 1537 C CA . ASP A 1 187 ? 27.373 3.804 -9.481 1.00 92.50 187 ASP A CA 1
ATOM 1538 C C . ASP A 1 187 ? 27.746 5.074 -10.269 1.00 92.50 187 ASP A C 1
ATOM 1540 O O . ASP A 1 187 ? 26.877 5.908 -10.525 1.00 92.50 187 ASP A O 1
ATOM 1544 N N . ALA A 1 188 ? 28.986 5.219 -10.745 1.00 91.38 188 ALA A N 1
ATOM 1545 C CA . ALA A 1 188 ? 29.380 6.362 -11.570 1.00 91.38 188 ALA A CA 1
ATOM 1546 C C . ALA A 1 188 ? 28.769 6.304 -12.985 1.00 91.38 188 ALA A C 1
ATOM 1548 O O . ALA A 1 188 ? 28.554 7.346 -13.614 1.00 91.38 188 ALA A O 1
ATOM 1549 N N . ALA A 1 189 ? 28.441 5.101 -13.465 1.00 92.62 189 ALA A N 1
ATOM 1550 C CA . ALA A 1 189 ? 27.847 4.857 -14.777 1.00 92.62 189 ALA A CA 1
ATOM 1551 C C . ALA A 1 189 ? 26.314 5.035 -14.838 1.00 92.62 189 ALA A C 1
ATOM 1553 O O . ALA A 1 189 ? 25.728 4.871 -15.910 1.00 92.62 189 ALA A O 1
ATOM 1554 N N . VAL A 1 190 ? 25.643 5.371 -13.728 1.00 95.31 190 VAL A N 1
ATOM 1555 C CA . VAL A 1 190 ? 24.169 5.411 -13.652 1.00 95.31 190 VAL A CA 1
ATOM 1556 C C . VAL A 1 190 ? 23.622 6.717 -13.076 1.00 95.31 190 VAL A C 1
ATOM 1558 O O . VAL A 1 190 ? 24.352 7.519 -12.493 1.00 95.31 190 VAL A O 1
ATOM 1561 N N . SER A 1 191 ? 22.315 6.955 -13.248 1.00 94.62 191 SER A N 1
ATOM 1562 C CA . SER A 1 191 ? 21.658 8.130 -12.663 1.00 94.62 191 SER A CA 1
ATOM 1563 C C . SER A 1 191 ? 21.554 7.997 -11.140 1.00 94.62 191 SER A C 1
ATOM 1565 O O . SER A 1 191 ? 21.573 6.890 -10.589 1.00 94.62 191 SER A O 1
ATOM 1567 N N . LYS A 1 192 ? 21.449 9.126 -10.429 1.00 94.81 192 LYS A N 1
ATOM 1568 C CA . LYS A 1 192 ? 21.648 9.149 -8.973 1.00 94.81 192 LYS A CA 1
ATOM 1569 C C . LYS A 1 192 ? 20.576 8.364 -8.226 1.00 94.81 192 LYS A C 1
ATOM 1571 O O . LYS A 1 192 ? 20.848 7.858 -7.137 1.00 94.81 192 LYS A O 1
ATOM 1576 N N . ARG A 1 193 ? 19.369 8.207 -8.786 1.00 94.00 193 ARG A N 1
ATOM 1577 C CA . ARG A 1 193 ? 18.335 7.375 -8.148 1.00 94.00 193 ARG A CA 1
ATOM 1578 C C . ARG A 1 193 ? 18.754 5.910 -8.020 1.00 94.00 193 ARG A C 1
ATOM 1580 O O . ARG A 1 193 ? 18.262 5.214 -7.132 1.00 94.00 193 ARG A O 1
ATOM 1587 N N . TYR A 1 194 ? 19.635 5.419 -8.893 1.00 96.56 194 TYR A N 1
ATOM 1588 C CA . TYR A 1 194 ? 20.068 4.020 -8.900 1.00 96.56 194 TYR A CA 1
ATOM 1589 C C . TYR A 1 194 ? 21.211 3.727 -7.922 1.00 96.56 194 TYR A C 1
ATOM 1591 O O . TYR A 1 194 ? 21.550 2.560 -7.749 1.00 96.56 194 TYR A O 1
ATOM 1599 N N . TRP A 1 195 ? 21.736 4.732 -7.211 1.00 95.44 195 TRP A N 1
ATOM 1600 C CA . TRP A 1 195 ? 22.750 4.561 -6.155 1.00 95.44 195 TRP A CA 1
ATOM 1601 C C . TRP A 1 195 ? 22.197 3.931 -4.862 1.00 95.44 195 TRP A C 1
ATOM 1603 O O . TRP A 1 195 ? 22.953 3.646 -3.942 1.00 95.44 195 TRP A O 1
ATOM 1613 N N . TYR A 1 196 ? 20.878 3.735 -4.760 1.00 92.75 196 TYR A N 1
ATOM 1614 C CA . TYR A 1 196 ? 20.185 3.417 -3.502 1.00 92.75 196 TYR A CA 1
ATOM 1615 C C . TYR A 1 196 ? 19.369 2.110 -3.516 1.00 92.75 196 TYR A C 1
ATOM 1617 O O . TYR A 1 196 ? 18.815 1.719 -2.486 1.00 92.75 196 TYR A O 1
ATOM 1625 N N . GLY A 1 197 ? 19.268 1.445 -4.674 1.00 94.62 197 GLY A N 1
ATOM 1626 C CA . GLY A 1 197 ? 18.484 0.219 -4.841 1.00 94.62 197 GLY A CA 1
ATOM 1627 C C . GLY A 1 197 ? 16.986 0.410 -4.555 1.00 94.62 197 GLY A C 1
ATOM 1628 O O . GLY A 1 197 ? 16.341 1.305 -5.116 1.00 94.62 197 GLY A O 1
ATOM 1629 N N . GLU A 1 198 ? 16.435 -0.451 -3.694 1.00 95.44 198 GLU A N 1
ATOM 1630 C CA . GLU A 1 198 ? 15.045 -0.412 -3.231 1.00 95.44 198 GLU A CA 1
ATOM 1631 C C . GLU A 1 198 ? 14.741 0.813 -2.354 1.00 95.44 198 GLU A C 1
ATOM 1633 O O . GLU A 1 198 ? 15.448 1.116 -1.388 1.00 95.44 198 GLU A O 1
ATOM 1638 N N . LEU A 1 199 ? 13.607 1.470 -2.620 1.00 95.50 199 LEU A N 1
ATOM 1639 C CA . LEU A 1 199 ? 13.142 2.640 -1.873 1.00 95.50 199 LEU A CA 1
ATOM 1640 C C . LEU A 1 199 ? 11.816 2.354 -1.164 1.00 95.50 199 LEU A C 1
ATOM 1642 O O . LEU A 1 199 ? 10.877 1.831 -1.755 1.00 95.50 199 LEU A O 1
ATOM 1646 N N . ARG A 1 200 ? 11.698 2.735 0.112 1.00 92.94 200 ARG A N 1
ATOM 1647 C CA . ARG A 1 200 ? 10.439 2.585 0.859 1.00 92.94 200 ARG A CA 1
ATOM 1648 C C . ARG A 1 200 ? 9.520 3.776 0.592 1.00 92.94 200 ARG A C 1
ATOM 1650 O O . ARG A 1 200 ? 9.834 4.893 1.009 1.00 92.94 200 ARG A O 1
ATOM 1657 N N . LEU A 1 201 ? 8.344 3.535 0.015 1.00 93.38 201 LEU A N 1
ATOM 1658 C CA . LEU A 1 201 ? 7.403 4.596 -0.351 1.00 93.38 201 LEU A CA 1
ATOM 1659 C C . LEU A 1 201 ? 6.967 5.442 0.842 1.00 93.38 201 LEU A C 1
ATOM 1661 O O . LEU A 1 201 ? 6.885 6.659 0.737 1.00 93.38 201 LEU A O 1
ATOM 1665 N N . THR A 1 202 ? 6.764 4.833 2.014 1.00 85.75 202 THR A N 1
ATOM 1666 C CA . THR A 1 202 ? 6.400 5.612 3.204 1.00 85.75 202 THR A CA 1
ATOM 1667 C C . THR A 1 202 ? 7.456 6.668 3.518 1.00 85.75 202 THR A C 1
ATOM 1669 O O . THR A 1 202 ? 7.117 7.768 3.942 1.00 85.75 202 THR A O 1
ATOM 1672 N N . ARG A 1 203 ? 8.751 6.381 3.324 1.00 89.38 203 ARG A N 1
ATOM 1673 C CA . ARG A 1 203 ? 9.823 7.371 3.522 1.00 89.38 203 ARG A CA 1
ATOM 1674 C C . ARG A 1 203 ? 9.812 8.432 2.426 1.00 89.38 203 ARG A C 1
ATOM 1676 O O . ARG A 1 203 ? 9.917 9.607 2.757 1.00 89.38 203 ARG A O 1
ATOM 1683 N N . LEU A 1 204 ? 9.613 8.037 1.171 1.00 92.81 204 LEU A N 1
ATOM 1684 C CA . LEU A 1 204 ? 9.477 8.983 0.063 1.00 92.81 204 LEU A CA 1
ATOM 1685 C C . LEU A 1 204 ? 8.313 9.960 0.302 1.00 92.81 204 LEU A C 1
ATOM 1687 O O . LEU A 1 204 ? 8.523 11.167 0.257 1.00 92.81 204 LEU A O 1
ATOM 1691 N N . ASN A 1 205 ? 7.133 9.460 0.684 1.00 91.50 205 ASN A N 1
ATOM 1692 C CA . ASN A 1 205 ? 5.966 10.281 1.028 1.00 91.50 205 ASN A CA 1
ATOM 1693 C C . ASN A 1 205 ? 6.231 11.219 2.209 1.00 91.50 205 ASN A C 1
ATOM 1695 O O . ASN A 1 205 ? 5.815 12.371 2.176 1.00 91.50 205 ASN A O 1
ATOM 1699 N N . PHE A 1 206 ? 6.959 10.761 3.229 1.00 87.94 206 PHE A N 1
ATOM 1700 C CA . PHE A 1 206 ? 7.306 11.598 4.380 1.00 87.94 206 PHE A CA 1
ATOM 1701 C C . PHE A 1 206 ? 8.201 12.787 4.004 1.00 87.94 206 PHE A C 1
ATOM 1703 O O . PHE A 1 206 ? 8.026 13.879 4.537 1.00 87.94 206 PHE A O 1
ATOM 1710 N N . TYR A 1 207 ? 9.149 12.591 3.084 1.00 88.75 207 TYR A N 1
ATOM 1711 C CA . TYR A 1 207 ? 10.071 13.647 2.660 1.00 88.75 207 TYR A CA 1
ATOM 1712 C C . TYR A 1 207 ? 9.584 14.448 1.445 1.00 88.75 207 TYR A C 1
ATOM 1714 O O . TYR A 1 207 ? 10.168 15.491 1.151 1.00 88.75 207 TYR A O 1
ATOM 1722 N N . ALA A 1 208 ? 8.523 14.017 0.760 1.00 91.06 208 ALA A N 1
ATOM 1723 C CA . ALA A 1 208 ? 7.990 14.703 -0.416 1.00 91.06 208 ALA A CA 1
ATOM 1724 C C . ALA A 1 208 ? 7.610 16.178 -0.157 1.00 91.06 208 ALA A C 1
ATOM 1726 O O . ALA A 1 208 ? 8.008 17.019 -0.969 1.00 91.06 208 ALA A O 1
ATOM 1727 N N . PRO A 1 209 ? 6.975 16.560 0.974 1.00 91.44 209 PRO A N 1
ATOM 1728 C CA . PRO A 1 209 ? 6.687 17.971 1.244 1.00 91.44 209 PRO A CA 1
ATOM 1729 C C . PRO A 1 209 ? 7.948 18.831 1.343 1.00 91.44 209 PRO A C 1
ATOM 1731 O O . PRO A 1 209 ? 7.972 19.959 0.854 1.00 91.44 209 PRO A O 1
ATOM 1734 N N . LEU A 1 210 ? 9.016 18.283 1.929 1.00 90.62 210 LEU A N 1
ATOM 1735 C CA . LEU A 1 210 ? 10.270 19.001 2.146 1.00 90.62 210 LEU A CA 1
ATOM 1736 C C . LEU A 1 210 ? 11.135 19.062 0.881 1.00 90.62 210 LEU A C 1
ATOM 1738 O O . LEU A 1 210 ? 11.724 20.099 0.588 1.00 90.62 210 LEU A O 1
ATOM 1742 N N . LEU A 1 211 ? 11.247 17.949 0.153 1.00 90.75 211 LEU A N 1
ATOM 1743 C CA . LEU A 1 211 ? 12.198 17.807 -0.953 1.00 90.75 211 LEU A CA 1
ATOM 1744 C C . LEU A 1 211 ? 11.589 18.099 -2.322 1.00 90.75 211 LEU A C 1
ATOM 1746 O O . LEU A 1 211 ? 12.310 18.534 -3.214 1.00 90.75 211 LEU A O 1
ATOM 1750 N N . LEU A 1 212 ? 10.283 17.874 -2.483 1.00 91.56 212 LEU A N 1
ATOM 1751 C CA . LEU A 1 212 ? 9.576 18.009 -3.760 1.00 91.56 212 LEU A CA 1
ATOM 1752 C C . LEU A 1 212 ? 8.510 19.106 -3.752 1.00 91.56 212 LEU A C 1
ATOM 1754 O O . LEU A 1 212 ? 7.988 19.436 -4.812 1.00 91.56 212 LEU A O 1
ATOM 1758 N N . ARG A 1 213 ? 8.165 19.663 -2.580 1.00 90.44 213 ARG A N 1
ATOM 1759 C CA . ARG A 1 213 ? 7.009 20.566 -2.403 1.00 90.44 213 ARG A CA 1
ATOM 1760 C C . ARG A 1 213 ? 5.688 19.932 -2.871 1.00 90.44 213 ARG A C 1
ATOM 1762 O O . ARG A 1 213 ? 4.794 20.626 -3.345 1.00 90.44 213 ARG A O 1
ATOM 1769 N N . LYS A 1 214 ? 5.571 18.609 -2.727 1.00 88.12 214 LYS A N 1
ATOM 1770 C CA . LYS A 1 214 ? 4.367 17.817 -3.025 1.00 88.12 214 LYS A CA 1
ATOM 1771 C C . LYS A 1 214 ? 3.790 17.249 -1.730 1.00 88.12 214 LYS A C 1
ATOM 1773 O O . LYS A 1 214 ? 4.548 16.932 -0.819 1.00 88.12 214 LYS A O 1
ATOM 1778 N N . PHE A 1 215 ? 2.469 17.077 -1.643 1.00 84.00 215 PHE A N 1
ATOM 1779 C CA . PHE A 1 215 ? 1.829 16.490 -0.453 1.00 84.00 215 PHE A CA 1
ATOM 1780 C C . PHE A 1 215 ? 2.274 15.045 -0.187 1.00 84.00 215 PHE A C 1
ATOM 1782 O O . PHE A 1 215 ? 2.416 14.638 0.963 1.00 84.00 215 PHE A O 1
ATOM 1789 N N . HIS A 1 216 ? 2.517 14.286 -1.250 1.00 85.19 216 HIS A N 1
ATOM 1790 C CA . HIS A 1 216 ? 3.034 12.923 -1.226 1.00 85.19 216 HIS A CA 1
ATOM 1791 C C . HIS A 1 216 ? 3.906 12.695 -2.470 1.00 85.19 216 HIS A C 1
ATOM 1793 O O . HIS A 1 216 ? 3.850 13.468 -3.427 1.00 85.19 216 HIS A O 1
ATOM 1799 N N . PHE A 1 217 ? 4.736 11.653 -2.444 1.00 90.69 217 PHE A N 1
ATOM 1800 C CA . PHE A 1 217 ? 5.476 11.185 -3.614 1.00 90.69 217 PHE A CA 1
ATOM 1801 C C . PHE A 1 217 ? 4.532 10.407 -4.538 1.00 90.69 217 PHE A C 1
ATOM 1803 O O . PHE A 1 217 ? 4.372 10.788 -5.692 1.00 90.69 217 PHE A O 1
ATOM 1810 N N . GLU A 1 218 ? 3.856 9.388 -4.002 1.00 89.75 218 GLU A N 1
ATOM 1811 C CA . GLU A 1 218 ? 2.840 8.572 -4.681 1.00 89.75 218 GLU A CA 1
ATOM 1812 C C . GLU A 1 218 ? 1.673 8.318 -3.725 1.00 89.75 218 GLU A C 1
ATOM 1814 O O . GLU A 1 218 ? 1.888 8.007 -2.543 1.00 89.75 218 GLU A O 1
ATOM 1819 N N . GLN A 1 219 ? 0.447 8.446 -4.232 1.00 80.69 219 GLN A N 1
ATOM 1820 C CA . GLN A 1 219 ? -0.753 8.121 -3.475 1.00 80.69 219 GLN A CA 1
ATOM 1821 C C . GLN A 1 219 ? -1.159 6.691 -3.798 1.00 80.69 219 GLN A C 1
ATOM 1823 O O . GLN A 1 219 ? -1.725 6.395 -4.841 1.00 80.69 219 GLN A O 1
ATOM 1828 N N . VAL A 1 220 ? -0.894 5.784 -2.864 1.00 63.53 220 VAL A N 1
ATOM 1829 C CA . VAL A 1 220 ? -1.439 4.432 -2.964 1.00 63.53 220 VAL A CA 1
ATOM 1830 C C . VAL A 1 220 ? -2.868 4.493 -2.445 1.00 63.53 220 VAL A C 1
ATOM 1832 O O . VAL A 1 220 ? -3.089 4.693 -1.250 1.00 63.53 220 VAL A O 1
ATOM 1835 N N . HIS A 1 221 ? -3.846 4.382 -3.344 1.00 50.44 221 HIS A N 1
ATOM 1836 C CA . HIS A 1 221 ? -5.239 4.205 -2.948 1.00 50.44 221 HIS A CA 1
ATOM 1837 C C . HIS A 1 221 ? -5.379 2.832 -2.282 1.00 50.44 221 HIS A C 1
ATOM 1839 O O . HIS A 1 221 ? -5.163 1.789 -2.898 1.00 50.44 221 HIS A O 1
ATOM 1845 N N . GLY A 1 222 ? -5.650 2.859 -0.979 1.00 47.66 222 GLY A N 1
ATOM 1846 C CA . GLY A 1 222 ? -5.656 1.691 -0.108 1.00 47.66 222 GLY A CA 1
ATOM 1847 C C . GLY A 1 222 ? -4.718 1.882 1.080 1.00 47.66 222 GLY A C 1
ATOM 1848 O O . GLY A 1 222 ? -3.509 1.735 0.953 1.00 47.66 222 GLY A O 1
ATOM 1849 N N . GLN A 1 223 ? -5.329 2.132 2.243 1.00 44.97 223 GLN A N 1
ATOM 1850 C CA . GLN A 1 223 ? -4.741 2.184 3.590 1.00 44.97 223 GLN A CA 1
ATOM 1851 C C . GLN A 1 223 ? -4.086 3.516 4.008 1.00 44.97 223 GLN A C 1
ATOM 1853 O O . GLN A 1 223 ? -2.872 3.689 4.060 1.00 44.97 223 GLN A O 1
ATOM 1858 N N . TYR A 1 224 ? -4.939 4.430 4.482 1.00 39.81 224 TYR A N 1
ATOM 1859 C CA . TYR A 1 224 ? -4.569 5.648 5.218 1.00 39.81 224 TYR A CA 1
ATOM 1860 C C . TYR A 1 224 ? -3.892 5.393 6.587 1.00 39.81 224 TYR A C 1
ATOM 1862 O O . TYR A 1 224 ? -3.431 6.342 7.226 1.00 39.81 224 TYR A O 1
ATOM 1870 N N . GLY A 1 225 ? -3.806 4.139 7.052 1.00 42.62 225 GLY A N 1
ATOM 1871 C CA . GLY A 1 225 ? -3.288 3.786 8.383 1.00 42.62 225 GLY A CA 1
ATOM 1872 C C . GLY A 1 225 ? -1.848 4.253 8.636 1.00 42.62 225 GLY A C 1
ATOM 1873 O O . GLY A 1 225 ? -1.552 4.817 9.691 1.00 42.62 225 GLY A O 1
ATOM 1874 N N . ASP A 1 226 ? -0.973 4.127 7.638 1.00 42.59 226 ASP A N 1
ATOM 1875 C CA . ASP A 1 226 ? 0.444 4.500 7.757 1.00 42.59 226 ASP A CA 1
ATOM 1876 C C . ASP A 1 226 ? 0.691 6.016 7.735 1.00 42.59 226 ASP A C 1
ATOM 1878 O O . ASP A 1 226 ? 1.673 6.504 8.306 1.00 42.59 226 ASP A O 1
ATOM 1882 N N . PHE A 1 227 ? -0.199 6.780 7.094 1.00 40.66 227 PHE A N 1
ATOM 1883 C CA . PHE A 1 227 ? -0.103 8.239 7.028 1.00 40.66 227 PHE A CA 1
ATOM 1884 C C . PHE A 1 227 ? -0.437 8.876 8.387 1.00 40.66 227 PHE A C 1
ATOM 1886 O O . PHE A 1 227 ? 0.277 9.769 8.849 1.00 40.66 227 PHE A O 1
ATOM 1893 N N . PHE A 1 228 ? -1.458 8.363 9.082 1.00 39.16 228 PHE A N 1
ATOM 1894 C CA . PHE A 1 228 ? -1.865 8.880 10.393 1.00 39.16 228 PHE A CA 1
ATOM 1895 C C . PHE A 1 228 ? -0.992 8.383 11.552 1.00 39.16 228 PHE A C 1
ATOM 1897 O O . PHE A 1 228 ? -0.761 9.142 12.494 1.00 39.16 228 PHE A O 1
ATOM 1904 N N . ALA A 1 229 ? -0.409 7.182 11.464 1.00 47.78 229 ALA A N 1
ATOM 1905 C CA . ALA A 1 229 ? 0.518 6.675 12.482 1.00 47.78 229 ALA A CA 1
ATOM 1906 C C . ALA A 1 229 ? 1.810 7.513 12.608 1.00 47.78 229 ALA A C 1
ATOM 1908 O O . ALA A 1 229 ? 2.450 7.521 13.657 1.00 47.78 229 ALA A O 1
ATOM 1909 N N . ARG A 1 230 ? 2.200 8.250 11.556 1.00 42.84 230 ARG A N 1
ATOM 1910 C CA . ARG A 1 230 ? 3.407 9.100 11.554 1.00 42.84 230 ARG A CA 1
ATOM 1911 C C . ARG A 1 230 ? 3.190 10.547 11.975 1.00 42.84 230 ARG A C 1
ATOM 1913 O O . ARG A 1 230 ? 4.148 11.179 12.413 1.00 42.84 230 ARG A O 1
ATOM 1920 N N . LEU A 1 231 ? 1.975 11.080 11.851 1.00 40.25 231 LEU A N 1
ATOM 1921 C CA . LEU A 1 231 ? 1.672 12.452 12.277 1.00 40.25 231 LEU A CA 1
ATOM 1922 C C . LEU A 1 231 ? 1.582 12.587 13.808 1.00 40.25 231 LEU A C 1
ATOM 1924 O O . LEU A 1 231 ? 1.804 13.678 14.335 1.00 40.25 231 LEU A O 1
ATOM 1928 N N . TYR A 1 232 ? 1.353 11.482 14.525 1.00 37.34 232 TYR A N 1
ATOM 1929 C CA . TYR A 1 232 ? 1.198 11.456 15.981 1.00 37.34 232 TYR A CA 1
ATOM 1930 C C . TYR A 1 232 ? 2.207 10.512 16.662 1.00 37.34 232 TYR A C 1
ATOM 1932 O O . TYR A 1 232 ? 1.844 9.495 17.243 1.00 37.34 232 TYR A O 1
ATOM 1940 N N . GLY A 1 233 ? 3.497 10.868 16.622 1.00 32.34 233 GLY A N 1
ATOM 1941 C CA . GLY A 1 233 ? 4.451 10.443 17.661 1.00 32.34 233 GLY A CA 1
ATOM 1942 C C . GLY A 1 233 ? 4.175 11.185 18.984 1.00 32.34 233 GLY A C 1
ATOM 1943 O O . GLY A 1 233 ? 3.592 12.273 18.944 1.00 32.34 233 GLY A O 1
ATOM 1944 N N . PRO A 1 234 ? 4.547 10.635 20.157 1.00 37.41 234 PRO A N 1
ATOM 1945 C CA . PRO A 1 234 ? 3.966 11.032 21.437 1.00 37.41 234 PRO A CA 1
ATOM 1946 C C . PRO A 1 234 ? 4.371 12.464 21.794 1.00 37.41 234 PRO A C 1
ATOM 1948 O O . PRO A 1 234 ? 5.531 12.738 22.098 1.00 37.41 234 PRO A O 1
ATOM 1951 N N . ARG A 1 235 ? 3.411 13.394 21.771 1.00 28.02 235 ARG A N 1
ATOM 1952 C CA . ARG A 1 235 ? 3.588 14.726 22.354 1.00 28.02 235 ARG A CA 1
ATOM 1953 C C . ARG A 1 235 ? 2.843 14.808 23.680 1.00 28.02 235 ARG A C 1
ATOM 1955 O O . ARG A 1 235 ? 1.634 14.605 23.740 1.00 28.02 235 ARG A O 1
ATOM 1962 N N . SER A 1 236 ? 3.619 15.106 24.719 1.00 28.70 236 SER A N 1
ATOM 1963 C CA . SER A 1 236 ? 3.177 15.503 26.056 1.00 28.70 236 SER A CA 1
ATOM 1964 C C . SER A 1 236 ? 2.181 16.678 25.981 1.00 28.70 236 SER A C 1
ATOM 1966 O O . SER A 1 236 ? 2.321 17.527 25.094 1.00 28.70 236 SER A O 1
ATOM 1968 N N . PRO A 1 237 ? 1.161 16.745 26.857 1.00 29.16 237 PRO A N 1
ATOM 1969 C CA . PRO A 1 237 ? 0.041 17.653 26.684 1.00 29.16 237 PRO A CA 1
ATOM 1970 C C . PRO A 1 237 ? 0.331 19.010 27.326 1.00 29.16 237 PRO A C 1
ATOM 1972 O O . PRO A 1 237 ? -0.005 19.212 28.485 1.00 29.16 237 PRO A O 1
ATOM 1975 N N . THR A 1 238 ? 0.871 19.980 26.586 1.00 29.12 238 THR A N 1
ATOM 1976 C CA . THR A 1 238 ? 0.742 21.393 26.984 1.00 29.12 238 THR A CA 1
ATOM 1977 C C . THR A 1 238 ? 0.594 22.335 25.783 1.00 29.12 238 THR A C 1
ATOM 1979 O O . THR A 1 238 ? 1.378 22.328 24.841 1.00 29.12 238 THR A O 1
ATOM 1982 N N . ASN A 1 239 ? -0.438 23.178 25.883 1.00 27.27 239 ASN A N 1
ATOM 1983 C CA . ASN A 1 239 ? -0.698 24.424 25.153 1.00 27.27 239 ASN A CA 1
ATOM 1984 C C . ASN A 1 239 ? -1.168 24.349 23.685 1.00 27.27 239 ASN A C 1
ATOM 1986 O O . ASN A 1 239 ? -0.403 24.409 22.727 1.00 27.27 239 ASN A O 1
ATOM 1990 N N . ARG A 1 240 ? -2.504 24.377 23.531 1.00 27.70 240 ARG A N 1
ATOM 1991 C CA . ARG A 1 240 ? -3.198 24.898 22.341 1.00 27.70 240 ARG A CA 1
ATOM 1992 C C . ARG A 1 240 ? -2.939 26.403 22.217 1.00 27.70 240 ARG A C 1
ATOM 1994 O O . ARG A 1 240 ? -3.395 27.161 23.068 1.00 27.70 240 ARG A O 1
ATOM 2001 N N . ILE A 1 241 ? -2.339 26.836 21.111 1.00 28.27 241 ILE A N 1
ATOM 2002 C CA . ILE A 1 241 ? -2.480 28.209 20.609 1.00 28.27 241 ILE A CA 1
ATOM 2003 C C . ILE A 1 241 ? -3.283 28.147 19.308 1.00 28.27 241 ILE A C 1
ATOM 2005 O O . ILE A 1 241 ? -2.986 27.364 18.408 1.00 28.27 241 ILE A O 1
ATOM 2009 N N . ARG A 1 242 ? -4.362 28.936 19.267 1.00 32.59 242 ARG A N 1
ATOM 2010 C CA . ARG A 1 242 ? -5.260 29.127 18.121 1.00 32.59 242 ARG A CA 1
ATOM 2011 C C . ARG A 1 242 ? -4.521 29.823 16.976 1.00 32.59 242 ARG A C 1
ATOM 2013 O O . ARG A 1 242 ? -3.761 30.756 17.218 1.00 32.59 242 ARG A O 1
ATOM 2020 N N . SER A 1 243 ? -4.848 29.484 15.733 1.00 24.75 243 SER A N 1
ATOM 2021 C CA . SER A 1 243 ? -4.696 30.418 14.610 1.00 24.75 243 SER A CA 1
ATOM 2022 C C . SER A 1 243 ? -5.837 30.233 13.604 1.00 24.75 243 SER A C 1
ATOM 2024 O O . SER A 1 243 ? -6.330 29.110 13.470 1.00 24.75 243 SER A O 1
ATOM 2026 N N . PRO A 1 244 ? -6.307 31.317 12.960 1.00 28.48 244 PRO A N 1
ATOM 2027 C CA . PRO A 1 244 ? -7.539 31.348 12.188 1.00 28.48 244 PRO A CA 1
ATOM 2028 C C . PRO A 1 244 ? -7.315 31.019 10.709 1.00 28.48 244 PRO A C 1
ATOM 2030 O O . PRO A 1 244 ? -6.220 31.129 10.164 1.00 28.48 244 PRO A O 1
ATOM 2033 N N . ILE A 1 245 ? -8.418 30.630 10.085 1.00 28.22 245 ILE A N 1
ATOM 2034 C CA . ILE A 1 245 ? -8.603 30.337 8.667 1.00 28.22 245 ILE A CA 1
ATOM 2035 C C . ILE A 1 245 ? -8.497 31.632 7.852 1.00 28.22 245 ILE A C 1
ATOM 2037 O O . ILE A 1 245 ? -9.214 32.580 8.156 1.00 28.22 245 ILE A O 1
ATOM 2041 N N . HIS A 1 246 ? -7.719 31.635 6.764 1.00 27.34 246 HIS A N 1
ATOM 2042 C CA . HIS A 1 246 ? -8.122 32.338 5.542 1.00 27.34 246 HIS A CA 1
ATOM 2043 C C . HIS A 1 246 ? -7.477 31.748 4.281 1.00 27.34 246 HIS A C 1
ATOM 2045 O O . HIS A 1 246 ? -6.260 31.759 4.110 1.00 27.34 246 HIS A O 1
ATOM 2051 N N . SER A 1 247 ? -8.344 31.245 3.402 1.00 26.25 247 SER A N 1
ATOM 2052 C CA . SER A 1 247 ? -8.089 30.963 1.989 1.00 26.25 247 SER A CA 1
ATOM 2053 C C . SER A 1 247 ? -8.258 32.256 1.174 1.00 26.25 247 SER A C 1
ATOM 2055 O O . SER A 1 247 ? -9.127 33.057 1.525 1.00 26.25 247 SER A O 1
ATOM 2057 N N . PRO A 1 248 ? -7.499 32.475 0.086 1.00 28.44 248 PRO A N 1
ATOM 2058 C CA . PRO A 1 248 ? -7.685 33.634 -0.778 1.00 28.44 248 PRO A CA 1
ATOM 2059 C C . PRO A 1 248 ? -8.784 33.364 -1.816 1.00 28.44 248 PRO A C 1
ATOM 2061 O O . PRO A 1 248 ? -8.798 32.311 -2.453 1.00 28.44 248 PRO A O 1
ATOM 2064 N N . GLN A 1 249 ? -9.689 34.326 -1.996 1.00 26.72 249 GLN A N 1
ATOM 2065 C CA . GLN A 1 249 ? -10.579 34.396 -3.154 1.00 26.72 249 GLN A CA 1
ATOM 2066 C C . GLN A 1 249 ? -10.106 35.467 -4.138 1.00 26.72 249 GLN A C 1
ATOM 2068 O O . GLN A 1 249 ? -9.425 36.428 -3.781 1.00 26.72 249 GLN A O 1
ATOM 2073 N N . HIS A 1 250 ? -10.471 35.200 -5.387 1.00 29.03 250 HIS A N 1
ATOM 2074 C CA . HIS A 1 250 ? -10.125 35.871 -6.625 1.00 29.03 250 HIS A CA 1
ATOM 2075 C C . HIS A 1 250 ? -10.380 37.384 -6.672 1.00 29.03 250 HIS A C 1
ATOM 2077 O O . HIS A 1 250 ? -11.288 37.929 -6.051 1.00 29.03 250 HIS A O 1
ATOM 2083 N N . SER A 1 251 ? -9.552 38.009 -7.505 1.00 25.66 251 SER A N 1
ATOM 2084 C CA . SER A 1 251 ? -9.640 39.345 -8.083 1.00 25.66 251 SER A CA 1
ATOM 2085 C C . SER A 1 251 ? -10.938 39.591 -8.858 1.00 25.66 251 SER A C 1
ATOM 2087 O O . SER A 1 251 ? -11.288 38.754 -9.681 1.00 25.66 251 SER A O 1
ATOM 2089 N N . ASP A 1 252 ? -11.548 40.770 -8.676 1.00 25.02 252 ASP A N 1
ATOM 2090 C CA . ASP A 1 252 ? -11.897 41.676 -9.784 1.00 25.02 252 ASP A CA 1
ATOM 2091 C C . ASP A 1 252 ? -12.225 43.120 -9.310 1.00 25.02 252 ASP A C 1
ATOM 2093 O O . ASP A 1 252 ? -13.140 43.381 -8.538 1.00 25.02 252 ASP A O 1
ATOM 2097 N N . ILE A 1 253 ? -11.353 44.036 -9.747 1.00 27.09 253 ILE A N 1
ATOM 2098 C CA . ILE A 1 253 ? -11.491 45.432 -10.220 1.00 27.09 253 ILE A CA 1
ATOM 2099 C C . ILE A 1 253 ? -12.719 46.299 -9.802 1.00 27.09 253 ILE A C 1
ATOM 2101 O O . ILE A 1 253 ? -13.816 46.111 -10.308 1.00 27.09 253 ILE A O 1
ATOM 2105 N N . THR A 1 254 ? -12.504 47.390 -9.034 1.00 26.30 254 THR A N 1
ATOM 2106 C CA . THR A 1 254 ? -12.546 48.827 -9.473 1.00 26.30 254 THR A CA 1
ATOM 2107 C C . THR A 1 254 ? -12.659 49.856 -8.315 1.00 26.30 254 THR A C 1
ATOM 2109 O O . THR A 1 254 ? -13.659 49.976 -7.623 1.00 26.30 254 THR A O 1
ATOM 2112 N N . THR A 1 255 ? -11.592 50.659 -8.183 1.00 26.48 255 THR A N 1
ATOM 2113 C CA . THR A 1 255 ? -11.507 52.123 -7.936 1.00 26.48 255 THR A CA 1
ATOM 2114 C C . THR A 1 255 ? -12.164 52.852 -6.735 1.00 26.48 255 THR A C 1
ATOM 2116 O O . THR A 1 255 ? -13.331 53.214 -6.765 1.00 26.48 255 THR A O 1
ATOM 2119 N N . SER A 1 256 ? -11.261 53.364 -5.873 1.00 24.33 256 SER A N 1
ATOM 2120 C CA . SER A 1 256 ? -11.067 54.792 -5.499 1.00 24.33 256 SER A CA 1
ATOM 2121 C C . SER A 1 256 ? -11.957 55.455 -4.424 1.00 24.33 256 SER A C 1
ATOM 2123 O O . SER A 1 256 ? -13.082 55.850 -4.699 1.00 24.33 256 SER A O 1
ATOM 2125 N N . LYS A 1 257 ? -11.377 55.780 -3.249 1.00 29.56 257 LYS A N 1
ATOM 2126 C CA . LYS A 1 257 ? -10.866 57.136 -2.896 1.00 29.56 257 LYS A CA 1
ATOM 2127 C C . LYS A 1 257 ? -10.386 57.247 -1.426 1.00 29.56 257 LYS A C 1
ATOM 2129 O O . LYS A 1 257 ? -11.124 56.971 -0.496 1.00 29.56 257 LYS A O 1
ATOM 2134 N N . LYS A 1 258 ? -9.140 57.730 -1.288 1.00 29.78 258 LYS A N 1
ATOM 2135 C CA . LYS A 1 258 ? -8.567 58.700 -0.317 1.00 29.78 258 LYS A CA 1
ATOM 2136 C C . LYS A 1 258 ? -8.987 58.670 1.173 1.00 29.78 258 LYS A C 1
ATOM 2138 O O . LYS A 1 258 ? -10.004 59.237 1.530 1.00 29.78 258 LYS A O 1
ATOM 2143 N N . GLY A 1 259 ? -8.064 58.191 2.018 1.00 25.16 259 GLY A N 1
ATOM 2144 C CA . GLY A 1 259 ? -7.159 59.020 2.848 1.00 25.16 259 GLY A CA 1
ATOM 2145 C C . GLY A 1 259 ? -7.691 59.754 4.107 1.00 25.16 259 GLY A C 1
ATOM 2146 O O . GLY A 1 259 ? -8.835 60.177 4.125 1.00 25.16 259 GLY A O 1
ATOM 2147 N N . PRO A 1 260 ? -6.846 59.930 5.150 1.00 34.53 260 PRO A N 1
ATOM 2148 C CA . PRO A 1 260 ? -7.206 59.973 6.586 1.00 34.53 260 PRO A CA 1
ATOM 2149 C C . PRO A 1 260 ? -6.988 61.412 7.163 1.00 34.53 260 PRO A C 1
ATOM 2151 O O . PRO A 1 260 ? -7.015 62.327 6.339 1.00 34.53 260 PRO A O 1
ATOM 2154 N N . PRO A 1 261 ? -6.695 61.711 8.464 1.00 41.12 261 PRO A N 1
ATOM 2155 C CA . PRO A 1 261 ? -6.553 60.884 9.681 1.00 41.12 261 PRO A CA 1
ATOM 2156 C C . PRO A 1 261 ? -7.101 61.468 11.024 1.00 41.12 261 PRO A C 1
ATOM 2158 O O . PRO A 1 261 ? -7.492 62.621 11.133 1.00 41.12 261 PRO A O 1
ATOM 2161 N N . GLN A 1 262 ? -7.079 60.597 12.049 1.00 27.62 262 GLN A N 1
ATOM 2162 C CA . GLN A 1 262 ? -6.677 60.763 13.471 1.00 27.62 262 GLN A CA 1
ATOM 2163 C C . GLN A 1 262 ? -6.860 62.114 14.206 1.00 27.62 262 GLN A C 1
ATOM 2165 O O . GLN A 1 262 ? -6.260 63.106 13.814 1.00 27.62 262 GLN A O 1
ATOM 2170 N N . HIS A 1 263 ? -7.454 62.087 15.418 1.00 28.31 263 HIS A N 1
ATOM 2171 C CA . HIS A 1 263 ? -6.709 62.168 16.700 1.00 28.31 263 HIS A CA 1
ATOM 2172 C C . HIS A 1 263 ? -7.590 62.214 17.979 1.00 28.31 263 HIS A C 1
ATOM 2174 O O . HIS A 1 263 ? -8.611 62.887 18.014 1.00 28.31 263 HIS A O 1
ATOM 2180 N N . ARG A 1 264 ? -7.017 61.631 19.055 1.00 26.81 264 ARG A N 1
ATOM 2181 C CA . ARG A 1 264 ? -7.024 62.019 20.497 1.00 26.81 264 ARG A CA 1
ATOM 2182 C C . ARG A 1 264 ? -8.121 61.529 21.471 1.00 26.81 264 ARG A C 1
ATOM 2184 O O . ARG A 1 264 ? -9.243 62.005 21.467 1.00 26.81 264 ARG A O 1
ATOM 2191 N N . ASN A 1 265 ? -7.661 60.647 22.378 1.00 26.95 265 ASN A N 1
ATOM 2192 C CA . ASN A 1 265 ? -7.576 60.745 23.855 1.00 26.95 265 ASN A CA 1
ATOM 2193 C C . ASN A 1 265 ? -8.687 61.454 24.650 1.00 26.95 265 ASN A C 1
ATOM 2195 O O . ASN A 1 265 ? -8.967 62.613 24.391 1.00 26.95 265 ASN A O 1
ATOM 2199 N N . TYR A 1 266 ? -9.156 60.827 25.739 1.00 28.59 266 TYR A N 1
ATOM 2200 C CA . TYR A 1 266 ? -8.767 61.076 27.150 1.00 28.59 266 TYR A CA 1
ATOM 2201 C C . TYR A 1 266 ? -9.641 60.193 28.081 1.00 28.59 266 TYR A C 1
ATOM 2203 O O . TYR A 1 266 ? -10.837 60.056 27.852 1.00 28.59 266 TYR A O 1
ATOM 2211 N N . GLY A 1 267 ? -9.055 59.571 29.114 1.00 23.48 267 GLY A N 1
ATOM 2212 C CA . GLY A 1 267 ? -9.801 59.052 30.283 1.00 23.48 267 GLY A CA 1
ATOM 2213 C C . GLY A 1 267 ? -9.893 60.123 31.384 1.00 23.48 267 GLY A C 1
ATOM 2214 O O . GLY A 1 267 ? -9.647 61.291 31.091 1.00 23.48 267 GLY A O 1
ATOM 2215 N N . PRO A 1 268 ? -9.944 59.744 32.674 1.00 53.06 268 PRO A N 1
ATOM 2216 C CA . PRO A 1 268 ? -10.938 58.948 33.418 1.00 53.06 268 PRO A CA 1
ATOM 2217 C C . PRO A 1 268 ? -11.529 59.776 34.597 1.00 53.06 268 PRO A C 1
ATOM 2219 O O . PRO A 1 268 ? -11.050 60.882 34.818 1.00 53.06 268 PRO A O 1
ATOM 2222 N N . GLN A 1 269 ? -12.485 59.253 35.396 1.00 27.52 269 GLN A N 1
ATOM 2223 C CA . GLN A 1 269 ? -12.580 59.467 36.869 1.00 27.52 269 GLN A CA 1
ATOM 2224 C C . GLN A 1 269 ? -13.797 58.784 37.551 1.00 27.52 269 GLN A C 1
ATOM 2226 O O . GLN A 1 269 ? -14.828 58.535 36.938 1.00 27.52 269 GLN A O 1
ATOM 2231 N N . THR A 1 270 ? -13.576 58.452 38.828 1.00 26.42 270 THR A N 1
ATOM 2232 C CA . THR A 1 270 ? -14.344 57.758 39.899 1.00 26.42 270 THR A CA 1
ATOM 2233 C C . THR A 1 270 ? -15.369 58.714 40.595 1.00 26.42 270 THR A C 1
ATOM 2235 O O . THR A 1 270 ? -15.589 59.764 39.995 1.00 26.42 270 THR A O 1
ATOM 2238 N N . PRO A 1 271 ? -15.986 58.505 41.809 1.00 39.81 271 PRO A N 1
ATOM 2239 C CA . PRO A 1 271 ? -15.832 57.456 42.852 1.00 39.81 271 PRO A CA 1
ATOM 2240 C C . PRO A 1 271 ? -17.078 57.030 43.719 1.00 39.81 271 PRO A C 1
ATOM 2242 O O . PRO A 1 271 ? -18.144 57.630 43.683 1.00 39.81 271 PRO A O 1
ATOM 2245 N N . THR A 1 272 ? -16.840 56.014 44.579 1.00 27.59 272 THR A N 1
ATOM 2246 C CA . THR A 1 272 ? -17.340 55.738 45.970 1.00 27.59 272 THR A CA 1
ATOM 2247 C C . THR A 1 272 ? -18.832 55.655 46.349 1.00 27.59 272 THR A C 1
ATOM 2249 O O . THR A 1 272 ? -19.555 56.635 46.253 1.00 27.59 272 THR A O 1
ATOM 2252 N N . LEU A 1 273 ? -19.209 54.577 47.067 1.00 29.98 273 LEU A N 1
ATOM 2253 C CA . LEU A 1 273 ? -19.433 54.565 48.536 1.00 29.98 273 LEU A CA 1
ATOM 2254 C C . LEU A 1 273 ? -19.745 53.143 49.058 1.00 29.98 273 LEU A C 1
ATOM 2256 O O . LEU A 1 273 ? -20.390 52.342 48.391 1.00 29.98 273 LEU A O 1
ATOM 2260 N N . ALA A 1 274 ? -19.268 52.844 50.267 1.00 27.47 274 ALA A N 1
ATOM 2261 C CA . ALA A 1 274 ? -19.398 51.569 50.972 1.00 27.47 274 ALA A CA 1
ATOM 2262 C C . ALA A 1 274 ? -20.473 51.631 52.072 1.00 27.47 274 ALA A C 1
ATOM 2264 O O . ALA A 1 274 ? -20.579 52.666 52.730 1.00 27.47 274 ALA A O 1
ATOM 2265 N N . ARG A 1 275 ? -21.161 50.511 52.369 1.00 28.98 275 ARG A N 1
ATOM 2266 C CA . ARG A 1 275 ? -21.500 50.111 53.756 1.00 28.98 275 ARG A CA 1
ATOM 2267 C C . ARG A 1 275 ? -22.124 48.709 53.897 1.00 28.98 275 ARG A C 1
ATOM 2269 O O . ARG A 1 275 ? -23.135 48.412 53.282 1.00 28.98 275 ARG A O 1
ATOM 2276 N N . ALA A 1 276 ? -21.524 47.971 54.835 1.00 29.33 276 ALA A N 1
ATOM 2277 C CA . ALA A 1 276 ? -22.103 47.147 55.905 1.00 29.33 276 ALA A CA 1
ATOM 2278 C C . ALA A 1 276 ? -22.885 45.848 55.610 1.00 29.33 276 ALA A C 1
ATOM 2280 O O . ALA A 1 276 ? -23.869 45.797 54.882 1.00 29.33 276 ALA A O 1
ATOM 2281 N N . SER A 1 277 ? -22.431 44.817 56.323 1.00 30.22 277 SER A N 1
ATOM 2282 C CA . SER A 1 277 ? -22.857 43.419 56.370 1.00 30.22 277 SER A CA 1
ATOM 2283 C C . SER A 1 277 ? -23.885 43.151 57.480 1.00 30.22 277 SER A C 1
ATOM 2285 O O . SER A 1 277 ? -23.783 43.760 58.541 1.00 30.22 277 SER A O 1
ATOM 2287 N N . LEU A 1 278 ? -24.770 42.162 57.283 1.00 27.73 278 LEU A N 1
ATOM 2288 C CA . LEU A 1 278 ? -25.259 41.178 58.278 1.00 27.73 278 LEU A CA 1
ATOM 2289 C C . LEU A 1 278 ? -26.052 40.056 57.549 1.00 27.73 278 LEU A C 1
ATOM 2291 O O . LEU A 1 278 ? -26.552 40.298 56.450 1.00 27.73 278 LEU A O 1
ATOM 2295 N N . PRO A 1 279 ? -26.111 38.821 58.092 1.00 34.97 279 PRO A N 1
ATOM 2296 C CA . PRO A 1 279 ? -26.359 37.594 57.333 1.00 34.97 279 PRO A CA 1
ATOM 2297 C C . PRO A 1 279 ? -27.834 37.167 57.324 1.00 34.97 279 PRO A C 1
ATOM 2299 O O . PRO A 1 279 ? -28.545 37.327 58.314 1.00 34.97 279 PRO A O 1
ATOM 2302 N N . LEU A 1 280 ? -28.271 36.546 56.225 1.00 28.89 280 LEU A N 1
ATOM 2303 C CA . LEU A 1 280 ? -29.587 35.917 56.097 1.00 28.89 280 LEU A CA 1
ATOM 2304 C C . LEU A 1 280 ? -29.435 34.398 55.975 1.00 28.89 280 LEU A C 1
ATOM 2306 O O . LEU A 1 280 ? -28.852 33.877 55.026 1.00 28.89 280 LEU A O 1
ATOM 2310 N N . ILE A 1 281 ? -29.977 33.715 56.980 1.00 34.75 281 ILE A N 1
ATOM 2311 C CA . ILE A 1 281 ? -30.260 32.282 57.023 1.00 34.75 281 ILE A CA 1
ATOM 2312 C C . ILE A 1 281 ? -31.374 32.001 56.005 1.00 34.75 281 ILE A C 1
ATOM 2314 O O . ILE A 1 281 ? -32.436 32.619 56.073 1.00 34.75 281 ILE A O 1
ATOM 2318 N N . LEU A 1 282 ? -31.145 31.068 55.078 1.00 31.89 282 LEU A N 1
ATOM 2319 C CA . LEU A 1 282 ? -32.165 30.534 54.171 1.00 31.89 282 LEU A CA 1
ATOM 2320 C C . LEU A 1 282 ? -32.479 29.076 54.554 1.00 31.89 282 LEU A C 1
ATOM 2322 O O . LEU A 1 282 ? -31.551 28.315 54.841 1.00 31.89 282 LEU A O 1
ATOM 2326 N N . PRO A 1 283 ? -33.762 28.675 54.576 1.00 32.16 283 PRO A N 1
ATOM 2327 C CA . PRO A 1 283 ? -34.182 27.336 54.960 1.00 32.16 283 PRO A CA 1
ATOM 2328 C C . PRO A 1 283 ? -33.881 26.315 53.856 1.00 32.16 283 PRO A C 1
ATOM 2330 O O . PRO A 1 283 ? -33.995 26.590 52.661 1.00 32.16 283 PRO A O 1
ATOM 2333 N N . SER A 1 284 ? -33.519 25.108 54.282 1.00 33.25 284 SER A N 1
ATOM 2334 C CA . SER A 1 284 ? -33.327 23.933 53.440 1.00 33.25 284 SER A CA 1
ATOM 2335 C C . SER A 1 284 ? -34.641 23.524 52.766 1.00 33.25 284 SER A C 1
ATOM 2337 O O . SER A 1 284 ? -35.523 22.950 53.404 1.00 33.25 284 SER A O 1
ATOM 2339 N N . LEU A 1 285 ? -34.763 23.785 51.467 1.00 31.92 285 LEU A N 1
ATOM 2340 C CA . LEU A 1 285 ? -35.734 23.117 50.606 1.00 31.92 285 LEU A CA 1
ATOM 2341 C C . LEU A 1 285 ? -35.181 21.737 50.230 1.00 31.92 285 LEU A C 1
ATOM 2343 O O . LEU A 1 285 ? -34.276 21.611 49.407 1.00 31.92 285 LEU A O 1
ATOM 2347 N N . SER A 1 286 ? -35.719 20.698 50.864 1.00 33.78 286 SER A N 1
ATOM 2348 C CA . SER A 1 286 ? -35.549 19.311 50.450 1.00 33.78 286 SER A CA 1
ATOM 2349 C C . SER A 1 286 ? -36.238 19.092 49.101 1.00 33.78 286 SER A C 1
ATOM 2351 O O . SER A 1 286 ? -37.447 18.886 49.018 1.00 33.78 286 SER A O 1
ATOM 2353 N N . PHE A 1 287 ? -35.459 19.103 48.021 1.00 31.94 287 PHE A N 1
ATOM 2354 C CA . PHE A 1 287 ? -35.887 18.519 46.754 1.00 31.94 287 PHE A CA 1
ATOM 2355 C C . PHE A 1 287 ? -35.945 16.995 46.919 1.00 31.94 287 PHE A C 1
ATOM 2357 O O . PHE A 1 287 ? -34.938 16.301 46.786 1.00 31.94 287 PHE A O 1
ATOM 2364 N N . GLN A 1 288 ? -37.131 16.465 47.219 1.00 31.77 288 GLN A N 1
ATOM 2365 C CA . GLN A 1 288 ? -37.427 15.063 46.942 1.00 31.77 288 GLN A CA 1
ATOM 2366 C C . GLN A 1 288 ? -37.507 14.906 45.421 1.00 31.77 288 GLN A C 1
ATOM 2368 O O . GLN A 1 288 ? -38.462 15.339 44.781 1.00 31.77 288 GLN A O 1
ATOM 2373 N N . THR A 1 289 ? -36.466 14.327 44.830 1.00 32.81 289 THR A N 1
ATOM 2374 C CA . THR A 1 289 ? -36.506 13.845 43.449 1.00 32.81 289 THR A CA 1
ATOM 2375 C C . THR A 1 289 ? -37.304 12.538 43.417 1.00 32.81 289 THR A C 1
ATOM 2377 O O . THR A 1 289 ? -37.036 11.648 44.226 1.00 32.81 289 THR A O 1
ATOM 2380 N N . PRO A 1 290 ? -38.294 12.388 42.521 1.00 38.31 290 PRO A N 1
ATOM 2381 C CA . PRO A 1 290 ? -39.031 11.143 42.396 1.00 38.31 290 PRO A CA 1
ATOM 2382 C C . PRO A 1 290 ? -38.130 10.107 41.717 1.00 38.31 290 PRO A C 1
ATOM 2384 O O . PRO A 1 290 ? -37.898 10.139 40.510 1.00 38.31 290 PRO A O 1
ATOM 2387 N N . THR A 1 291 ? -37.612 9.166 42.501 1.00 41.22 291 THR A N 1
ATOM 2388 C CA . THR A 1 291 ? -36.987 7.943 41.996 1.00 41.22 291 THR A CA 1
ATOM 2389 C C . THR A 1 291 ? -38.071 7.014 41.453 1.00 41.22 291 THR A C 1
ATOM 2391 O O . THR A 1 291 ? -38.511 6.088 42.129 1.00 41.22 291 THR A O 1
ATOM 2394 N N . HIS A 1 292 ? -38.504 7.250 40.218 1.00 42.00 292 HIS A N 1
ATOM 2395 C CA . HIS A 1 292 ? -39.101 6.205 39.391 1.00 42.00 292 HIS A CA 1
ATOM 2396 C C . HIS A 1 292 ? -38.195 5.978 38.185 1.00 42.00 292 HIS A C 1
ATOM 2398 O O . HIS A 1 292 ? -38.507 6.335 37.052 1.00 42.00 292 HIS A O 1
ATOM 2404 N N . THR A 1 293 ? -37.032 5.377 38.438 1.00 48.56 293 THR A N 1
ATOM 2405 C CA . THR A 1 293 ? -36.227 4.761 37.386 1.00 48.56 293 THR A CA 1
ATOM 2406 C C . THR A 1 293 ? -37.040 3.582 36.861 1.00 48.56 293 THR A C 1
ATOM 2408 O O . THR A 1 293 ? -37.126 2.536 37.502 1.00 48.56 293 THR A O 1
ATOM 2411 N N . MET A 1 294 ? -37.719 3.768 35.729 1.00 50.81 294 MET A N 1
ATOM 2412 C CA . MET A 1 294 ? -38.372 2.672 35.015 1.00 50.81 294 MET A CA 1
ATOM 2413 C C . MET A 1 294 ? -37.307 1.611 34.716 1.00 50.81 294 MET A C 1
ATOM 2415 O O . MET A 1 294 ? -36.363 1.876 33.971 1.00 50.81 294 MET A O 1
ATOM 2419 N N . ALA A 1 295 ? -37.426 0.435 35.336 1.00 57.88 295 ALA A N 1
ATOM 2420 C CA . ALA A 1 295 ? -36.467 -0.647 35.158 1.00 57.88 295 ALA A CA 1
ATOM 2421 C C . ALA A 1 295 ? -36.444 -1.094 33.684 1.00 57.88 295 ALA A C 1
ATOM 2423 O O . ALA A 1 295 ? -37.485 -1.340 33.073 1.00 57.88 295 ALA A O 1
ATOM 2424 N N . SER A 1 296 ? -35.246 -1.162 33.101 1.00 64.62 296 SER A N 1
ATOM 2425 C CA . SER A 1 296 ? -35.029 -1.618 31.726 1.00 64.62 296 SER A CA 1
ATOM 2426 C C . SER A 1 296 ? -35.328 -3.113 31.607 1.00 64.62 296 SER A C 1
ATOM 2428 O O . SER A 1 296 ? -34.850 -3.908 32.409 1.00 64.62 296 SER A O 1
ATOM 2430 N N . THR A 1 297 ? -36.045 -3.509 30.558 1.00 81.50 297 THR A N 1
ATOM 2431 C CA . THR A 1 297 ? -36.230 -4.919 30.175 1.00 81.50 297 THR A CA 1
ATOM 2432 C C . THR A 1 297 ? -35.040 -5.494 29.399 1.00 81.50 297 THR A C 1
ATOM 2434 O O . THR A 1 297 ? -34.954 -6.705 29.224 1.00 81.50 297 THR A O 1
ATOM 2437 N N . LEU A 1 298 ? -34.126 -4.637 28.929 1.00 85.44 298 LEU A N 1
ATOM 2438 C CA . LEU A 1 298 ? -32.912 -5.022 28.205 1.00 85.44 298 LEU A CA 1
ATOM 2439 C C . LEU A 1 298 ? -31.774 -5.361 29.176 1.00 85.44 298 LEU A C 1
ATOM 2441 O O . LEU A 1 298 ? -31.608 -4.685 30.193 1.00 85.44 298 LEU A O 1
ATOM 2445 N N . THR A 1 299 ? -30.958 -6.341 28.799 1.00 88.56 299 THR A N 1
ATOM 2446 C CA . THR A 1 299 ? -29.741 -6.807 29.486 1.00 88.56 299 THR A CA 1
ATOM 2447 C C . THR A 1 299 ? -28.595 -6.997 28.489 1.00 88.56 299 THR A C 1
ATOM 2449 O O . THR A 1 299 ? -28.816 -7.049 27.280 1.00 88.56 299 THR A O 1
ATOM 2452 N N . LEU A 1 300 ? -27.366 -7.195 28.978 1.00 86.19 300 LEU A N 1
ATOM 2453 C CA . LEU A 1 300 ? -26.198 -7.460 28.124 1.00 86.19 300 LEU A CA 1
ATOM 2454 C C . LEU A 1 300 ? -26.311 -8.770 27.319 1.00 86.19 300 LEU A C 1
ATOM 2456 O O . LEU A 1 300 ? -25.642 -8.935 26.305 1.00 86.19 300 LEU A O 1
ATOM 2460 N N . GLN A 1 301 ? -27.178 -9.685 27.757 1.00 87.88 301 GLN A N 1
ATOM 2461 C CA . GLN A 1 301 ? -27.499 -10.944 27.084 1.00 87.88 301 GLN A CA 1
ATOM 2462 C C . GLN A 1 301 ? -28.683 -10.809 26.119 1.00 87.88 301 GLN A C 1
ATOM 2464 O O . GLN A 1 301 ? -29.080 -11.796 25.502 1.00 87.88 301 GLN A O 1
ATOM 2469 N N . THR A 1 302 ? -29.272 -9.618 25.987 1.00 90.94 302 THR A N 1
ATOM 2470 C CA . THR A 1 302 ? -30.365 -9.402 25.039 1.00 90.94 302 THR A CA 1
ATOM 2471 C C . THR A 1 302 ? -29.865 -9.621 23.620 1.00 90.94 302 THR A C 1
ATOM 2473 O O . THR A 1 302 ? -28.823 -9.101 23.217 1.00 90.94 302 THR A O 1
ATOM 2476 N N . THR A 1 303 ? -30.620 -10.412 22.862 1.00 91.00 303 THR A N 1
ATOM 2477 C CA . THR A 1 303 ? -30.328 -10.710 21.462 1.00 91.00 303 THR A CA 1
ATOM 2478 C C . THR A 1 303 ? -31.483 -10.267 20.576 1.00 91.00 303 THR A C 1
ATOM 2480 O O . THR A 1 303 ? -32.636 -10.248 21.010 1.00 91.00 303 THR A O 1
ATOM 2483 N N . LEU A 1 304 ? -31.170 -9.912 19.334 1.00 86.06 304 LEU A N 1
ATOM 2484 C CA . LEU A 1 304 ? -32.143 -9.657 18.282 1.00 86.06 304 LEU A CA 1
ATOM 2485 C C . LEU A 1 304 ? -32.208 -10.871 17.347 1.00 86.06 304 LEU A C 1
ATOM 2487 O O . LEU A 1 304 ? -31.160 -11.425 17.003 1.00 86.06 304 LEU A O 1
ATOM 2491 N N . PRO A 1 305 ? -33.402 -11.307 16.915 1.00 86.38 305 PRO A N 1
ATOM 2492 C CA . PRO A 1 305 ? -33.509 -12.340 15.895 1.00 86.38 305 PRO A CA 1
ATOM 2493 C C . PRO A 1 305 ? -32.948 -11.824 14.568 1.00 86.38 305 PRO A C 1
ATOM 2495 O O . PRO A 1 305 ? -33.247 -10.701 14.161 1.00 86.38 305 PRO A O 1
ATOM 2498 N N . LEU A 1 306 ? -32.155 -12.647 13.880 1.00 76.94 306 LEU A N 1
ATOM 2499 C CA . LEU A 1 306 ? -31.776 -12.375 12.498 1.00 76.94 306 LEU A CA 1
ATOM 2500 C C . LEU A 1 306 ? -32.922 -12.826 11.584 1.00 76.94 306 LEU A C 1
ATOM 2502 O O . LEU A 1 306 ? -33.316 -13.995 11.638 1.00 76.94 306 LEU A O 1
ATOM 2506 N N . PRO A 1 307 ? -33.484 -11.941 10.750 1.00 69.56 307 PRO A N 1
ATOM 2507 C CA . PRO A 1 307 ? -34.622 -12.312 9.919 1.00 69.56 307 PRO A CA 1
ATOM 2508 C C . PRO A 1 307 ? -34.266 -13.412 8.921 1.00 69.56 307 PRO A C 1
ATOM 2510 O O . PRO A 1 307 ? -33.139 -13.495 8.435 1.00 69.56 307 PRO A O 1
ATOM 2513 N N . ASN A 1 308 ? -35.235 -14.289 8.649 1.00 69.19 308 ASN A N 1
ATOM 2514 C CA . ASN A 1 308 ? -35.066 -15.489 7.819 1.00 69.19 308 ASN A CA 1
ATOM 2515 C C . ASN A 1 308 ? -33.967 -16.454 8.309 1.00 69.19 308 ASN A C 1
ATOM 2517 O O . ASN A 1 308 ? -33.477 -17.285 7.548 1.00 69.19 308 ASN A O 1
ATOM 2521 N N . SER A 1 309 ? -33.587 -16.368 9.585 1.00 74.88 309 SER A N 1
ATOM 2522 C CA . SER A 1 309 ? -32.556 -17.195 10.199 1.00 74.88 309 SER A CA 1
ATOM 2523 C C . SER A 1 309 ? -33.024 -17.734 11.548 1.00 74.88 309 SER A C 1
ATOM 2525 O O . SER A 1 309 ? -33.872 -17.156 12.221 1.00 74.88 309 SER A O 1
ATOM 2527 N N . LYS A 1 310 ? -32.456 -18.872 11.954 1.00 83.19 310 LYS A N 1
ATOM 2528 C CA . LYS A 1 310 ? -32.644 -19.436 13.301 1.00 83.19 310 LYS A CA 1
ATOM 2529 C C . LYS A 1 310 ? -31.675 -18.831 14.322 1.00 83.19 310 LYS A C 1
ATOM 2531 O O . LYS A 1 310 ? -31.718 -19.190 15.494 1.00 83.19 310 LYS A O 1
ATOM 2536 N N . HIS A 1 311 ? -30.767 -17.971 13.867 1.00 82.62 311 HIS A N 1
ATOM 2537 C CA . HIS A 1 311 ? -29.739 -17.357 14.693 1.00 82.62 311 HIS A CA 1
ATOM 2538 C C . HIS A 1 311 ? -30.207 -16.016 15.255 1.00 82.62 311 HIS A C 1
ATOM 2540 O O . HIS A 1 311 ? -31.002 -15.298 14.648 1.00 82.62 311 HIS A O 1
ATOM 2546 N N . THR A 1 312 ? -29.667 -15.666 16.414 1.00 90.12 312 THR A N 1
ATOM 2547 C CA . THR A 1 312 ? -29.828 -14.351 17.026 1.00 90.12 312 THR A CA 1
ATOM 2548 C C . THR A 1 312 ? -28.468 -13.664 17.113 1.00 90.12 312 THR A C 1
ATOM 2550 O O . THR A 1 312 ? -27.426 -14.324 17.086 1.00 90.12 312 THR A O 1
ATOM 2553 N N . ILE A 1 313 ? -28.472 -12.337 17.197 1.00 89.88 313 ILE A N 1
ATOM 2554 C CA . ILE A 1 313 ? -27.273 -11.513 17.367 1.00 89.88 313 ILE A CA 1
ATOM 2555 C C . ILE A 1 313 ? -27.353 -10.765 18.704 1.00 89.88 313 ILE A C 1
ATOM 2557 O O . ILE A 1 313 ? -28.413 -10.216 19.010 1.00 89.88 313 ILE A O 1
ATOM 2561 N N . PRO A 1 314 ? -26.292 -10.728 19.534 1.00 93.31 314 PRO A N 1
ATOM 2562 C CA . PRO A 1 314 ? -26.279 -9.879 20.721 1.00 93.31 314 PRO A CA 1
ATOM 2563 C C . PRO A 1 314 ? -26.527 -8.418 20.347 1.00 93.31 314 PRO A C 1
ATOM 2565 O O . PRO A 1 314 ? -25.923 -7.899 19.413 1.00 93.31 314 PRO A O 1
ATOM 2568 N N . GLN A 1 315 ? -27.422 -7.750 21.072 1.00 91.00 315 GLN A N 1
ATOM 2569 C CA . GLN A 1 315 ? -27.823 -6.386 20.728 1.00 91.00 315 GLN A CA 1
ATOM 2570 C C . GLN A 1 315 ? -26.693 -5.369 20.964 1.00 91.00 315 GLN A C 1
ATOM 2572 O O . GLN A 1 315 ? -26.676 -4.318 20.334 1.00 91.00 315 GLN A O 1
ATOM 2577 N N . LEU A 1 316 ? -25.733 -5.671 21.844 1.00 91.50 316 LEU A N 1
ATOM 2578 C CA . LEU A 1 316 ? -24.554 -4.840 22.090 1.00 91.50 316 LEU A CA 1
ATOM 2579 C C . LEU A 1 316 ? -23.271 -5.593 21.711 1.00 91.50 316 LEU A C 1
ATOM 2581 O O . LEU A 1 316 ? -22.983 -6.657 22.267 1.00 91.50 316 LEU A O 1
ATOM 2585 N N . GLY A 1 317 ? -22.476 -4.996 20.820 1.00 91.88 317 GLY A N 1
ATOM 2586 C CA . GLY A 1 317 ? -21.181 -5.522 20.386 1.00 91.88 317 GLY A CA 1
ATOM 2587 C C . GLY A 1 317 ? -20.005 -4.609 20.721 1.00 91.88 317 GLY A C 1
ATOM 2588 O O . GLY A 1 317 ? -20.165 -3.434 21.042 1.00 91.88 317 GLY A O 1
ATOM 2589 N N . PHE A 1 318 ? -18.795 -5.157 20.661 1.00 92.75 318 PHE A N 1
ATOM 2590 C CA . PHE A 1 318 ? -17.544 -4.442 20.897 1.00 92.75 318 PHE A CA 1
ATOM 2591 C C . PHE A 1 318 ? -16.754 -4.304 19.592 1.00 92.75 318 PHE A C 1
ATOM 2593 O O . PHE A 1 318 ? -16.296 -5.301 19.039 1.00 92.75 318 PHE A O 1
ATOM 2600 N N . GLY A 1 319 ? -16.589 -3.074 19.096 1.00 89.00 319 GLY A N 1
ATOM 2601 C CA . GLY A 1 319 ? -15.858 -2.799 17.854 1.00 89.00 319 GLY A CA 1
ATOM 2602 C C . GLY A 1 319 ? -14.373 -2.511 18.084 1.00 89.00 319 GLY A C 1
ATOM 2603 O O . GLY A 1 319 ? -14.025 -1.765 18.999 1.00 89.00 319 GLY A O 1
ATOM 2604 N N . VAL A 1 320 ? -13.498 -3.033 17.215 1.00 82.31 320 VAL A N 1
ATOM 2605 C CA . VAL A 1 320 ? -12.025 -2.879 17.330 1.00 82.31 320 VAL A CA 1
ATOM 2606 C C . VAL A 1 320 ? -11.378 -2.038 16.221 1.00 82.31 320 VAL A C 1
ATOM 2608 O O . VAL A 1 320 ? -10.178 -2.130 15.963 1.00 82.31 320 VAL A O 1
ATOM 2611 N N . TYR A 1 321 ? -12.151 -1.197 15.536 1.00 76.88 321 TYR A N 1
ATOM 2612 C CA . TYR A 1 321 ? -11.612 -0.281 14.526 1.00 76.88 321 TYR A CA 1
ATOM 2613 C C . TYR A 1 321 ? -10.583 0.698 15.132 1.00 76.88 321 TYR A C 1
ATOM 2615 O O . TYR A 1 321 ? -10.832 1.288 16.185 1.00 76.88 321 TYR A O 1
ATOM 2623 N N . GLU A 1 322 ? -9.431 0.880 14.473 1.00 69.56 322 GLU A N 1
ATOM 2624 C CA . GLU A 1 322 ? -8.286 1.668 14.980 1.00 69.56 322 GLU A CA 1
ATOM 2625 C C . GLU A 1 322 ? -7.762 1.195 16.361 1.00 69.56 322 GLU A C 1
ATOM 2627 O O . GLU A 1 322 ? -7.159 1.979 17.097 1.00 69.56 322 GLU A O 1
ATOM 2632 N N . SER A 1 323 ? -7.994 -0.060 16.767 1.00 69.94 323 SER A N 1
ATOM 2633 C CA . SER A 1 323 ? -7.267 -0.679 17.889 1.00 69.94 323 SER A CA 1
ATOM 2634 C C . SER A 1 323 ? -5.985 -1.330 17.357 1.00 69.94 323 SER A C 1
ATOM 2636 O O . SER A 1 323 ? -6.085 -2.304 16.602 1.00 69.94 323 SER A O 1
ATOM 2638 N N . PRO A 1 324 ? -4.787 -0.827 17.726 1.00 68.56 324 PRO A N 1
ATOM 2639 C CA . PRO A 1 324 ? -3.521 -1.434 17.327 1.00 68.56 324 PRO A CA 1
ATOM 2640 C C . PRO A 1 324 ? -3.457 -2.917 17.717 1.00 68.56 324 PRO A C 1
ATOM 2642 O O . PRO A 1 324 ? -3.935 -3.270 18.800 1.00 68.56 324 PRO A O 1
ATOM 2645 N N . PRO A 1 325 ? -2.814 -3.789 16.918 1.00 60.41 325 PRO A N 1
ATOM 2646 C CA . PRO A 1 325 ? -2.678 -5.206 17.260 1.00 60.41 325 PRO A CA 1
ATOM 2647 C C . PRO A 1 325 ? -2.105 -5.446 18.666 1.00 60.41 325 PRO A C 1
ATOM 2649 O O . PRO A 1 325 ? -2.577 -6.330 19.377 1.00 60.41 325 PRO A O 1
ATOM 2652 N N . SER A 1 326 ? -1.170 -4.598 19.114 1.00 65.94 326 SER A N 1
ATOM 2653 C CA . SER A 1 326 ? -0.545 -4.679 20.442 1.00 65.94 326 SER A CA 1
ATOM 2654 C C . SER A 1 326 ? -1.500 -4.447 21.622 1.00 65.94 326 SER A C 1
ATOM 2656 O O . SER A 1 326 ? -1.211 -4.911 22.722 1.00 65.94 326 SER A O 1
ATOM 2658 N N . THR A 1 327 ? -2.626 -3.750 21.427 1.00 79.75 327 THR A N 1
ATOM 2659 C CA . THR A 1 327 ? -3.625 -3.468 22.482 1.00 79.75 327 THR A CA 1
ATOM 2660 C C . THR A 1 327 ? -4.989 -4.100 22.208 1.00 79.75 327 THR A C 1
ATOM 2662 O O . THR A 1 327 ? -5.861 -4.096 23.078 1.00 79.75 327 THR A O 1
ATOM 2665 N N . CYS A 1 328 ? -5.197 -4.655 21.013 1.00 77.56 328 CYS A N 1
ATOM 2666 C CA . CYS A 1 328 ? -6.464 -5.259 20.611 1.00 77.56 328 CYS A CA 1
ATOM 2667 C C . CYS A 1 328 ? -6.805 -6.489 21.471 1.00 77.56 328 CYS A C 1
ATOM 2669 O O . CYS A 1 328 ? -7.932 -6.593 21.956 1.00 77.56 328 CYS A O 1
ATOM 2671 N N . VAL A 1 329 ? -5.825 -7.365 21.747 1.00 79.81 329 VAL A N 1
ATOM 2672 C CA . VAL A 1 329 ? -6.030 -8.580 22.564 1.00 79.81 329 VAL A CA 1
ATOM 2673 C C . VAL A 1 329 ? -6.545 -8.223 23.961 1.00 79.81 329 VAL A C 1
ATOM 2675 O O . VAL A 1 329 ? -7.585 -8.718 24.397 1.00 79.81 329 VAL A O 1
ATOM 2678 N N . SER A 1 330 ? -5.856 -7.312 24.655 1.00 88.69 330 SER A N 1
ATOM 2679 C CA . SER A 1 330 ? -6.222 -6.902 26.015 1.00 88.69 330 SER A CA 1
ATOM 2680 C C . SER A 1 330 ? -7.561 -6.163 26.064 1.00 88.69 330 SER A C 1
ATOM 2682 O O . SER A 1 330 ? -8.330 -6.360 27.008 1.00 88.69 330 SER A O 1
ATOM 2684 N N . SER A 1 331 ? -7.881 -5.370 25.038 1.00 87.44 331 SER A N 1
ATOM 2685 C CA . SER A 1 331 ? -9.170 -4.677 24.920 1.00 87.44 331 SER A CA 1
ATOM 2686 C C . SER A 1 331 ? -10.320 -5.666 24.722 1.00 87.44 331 SER A C 1
ATOM 2688 O O . SER A 1 331 ? -11.314 -5.598 25.445 1.00 87.44 331 SER A O 1
ATOM 2690 N N . CYS A 1 332 ? -10.151 -6.651 23.835 1.00 88.38 332 CYS A N 1
ATOM 2691 C CA . CYS A 1 332 ? -11.122 -7.725 23.626 1.00 88.38 332 CYS A CA 1
ATOM 2692 C C . CYS A 1 332 ? -11.330 -8.557 24.896 1.00 88.38 332 CYS A C 1
ATOM 2694 O O . CYS A 1 332 ? -12.465 -8.755 25.318 1.00 88.38 332 CYS A O 1
ATOM 2696 N N . LEU A 1 333 ? -10.254 -8.989 25.564 1.00 92.81 333 LEU A N 1
ATOM 2697 C CA . LEU A 1 333 ? -10.353 -9.722 26.832 1.00 92.81 333 LEU A CA 1
ATOM 2698 C C . LEU A 1 333 ? -11.059 -8.902 27.915 1.00 92.81 333 LEU A C 1
ATOM 2700 O O . LEU A 1 333 ? -11.836 -9.444 28.698 1.00 92.81 333 LEU A O 1
ATOM 2704 N N . THR A 1 334 ? -10.817 -7.592 27.957 1.00 95.00 334 THR A N 1
ATOM 2705 C CA . THR A 1 334 ? -11.501 -6.697 28.895 1.00 95.00 334 THR A CA 1
ATOM 2706 C C . THR A 1 334 ? -12.993 -6.597 28.586 1.00 95.00 334 THR A C 1
ATOM 2708 O O . THR A 1 334 ? -13.797 -6.670 29.512 1.00 95.00 334 THR A O 1
ATOM 2711 N N . ALA A 1 335 ? -13.377 -6.497 27.310 1.00 92.69 335 ALA A N 1
ATOM 2712 C CA . ALA A 1 335 ? -14.778 -6.511 26.895 1.00 92.69 335 ALA A CA 1
ATOM 2713 C C . ALA A 1 335 ? -15.459 -7.843 27.255 1.00 92.69 335 ALA A C 1
ATOM 2715 O O . ALA A 1 335 ? -16.524 -7.853 27.869 1.00 92.69 335 ALA A O 1
ATOM 2716 N N . LEU A 1 336 ? -14.815 -8.975 26.973 1.00 94.00 336 LEU A N 1
ATOM 2717 C CA . LEU A 1 336 ? -15.343 -10.302 27.300 1.00 94.00 336 LEU A CA 1
ATOM 2718 C C . LEU A 1 336 ? -15.531 -10.502 28.815 1.00 94.00 336 LEU A C 1
ATOM 2720 O O . LEU A 1 336 ? -16.570 -11.008 29.244 1.00 94.00 336 LEU A O 1
ATOM 2724 N N . ARG A 1 337 ? -14.578 -10.026 29.634 1.00 94.50 337 ARG A N 1
ATOM 2725 C CA . ARG A 1 337 ? -14.683 -10.005 31.109 1.00 94.50 337 ARG A CA 1
ATOM 2726 C C . ARG A 1 337 ? -15.768 -9.056 31.616 1.00 94.50 337 ARG A C 1
ATOM 2728 O O . ARG A 1 337 ? -16.367 -9.329 32.647 1.00 94.50 337 ARG A O 1
ATOM 2735 N N . ALA A 1 338 ? -16.031 -7.965 30.896 1.00 92.12 338 ALA A N 1
ATOM 2736 C CA . ALA A 1 338 ? -17.144 -7.059 31.175 1.00 92.12 338 ALA A CA 1
ATOM 2737 C C . ALA A 1 338 ? -18.509 -7.631 30.739 1.00 92.12 338 ALA A C 1
ATOM 2739 O O . ALA A 1 338 ? -19.533 -7.001 30.979 1.00 92.12 338 ALA A O 1
ATOM 2740 N N . GLY A 1 339 ? -18.528 -8.817 30.118 1.00 93.44 339 GLY A N 1
ATOM 2741 C CA . GLY A 1 339 ? -19.740 -9.550 29.763 1.00 93.44 339 GLY A CA 1
ATOM 2742 C C . GLY A 1 339 ? -20.166 -9.423 28.301 1.00 93.44 339 GLY A C 1
ATOM 2743 O O . GLY A 1 339 ? -21.175 -10.020 27.932 1.00 93.44 339 GLY A O 1
ATOM 2744 N N . TYR A 1 340 ? -19.413 -8.709 27.452 1.00 94.44 340 TYR A N 1
ATOM 2745 C CA . TYR A 1 340 ? -19.697 -8.691 26.015 1.00 94.44 340 TYR A CA 1
ATOM 2746 C C . TYR A 1 340 ? -19.627 -10.110 25.447 1.00 94.44 340 TYR A C 1
ATOM 2748 O O . TYR A 1 340 ? -18.811 -10.938 25.868 1.00 94.44 340 TYR A O 1
ATOM 2756 N N . ARG A 1 341 ? -20.492 -10.379 24.472 1.00 95.31 341 ARG A N 1
ATOM 2757 C CA . ARG A 1 341 ? -20.506 -11.632 23.710 1.00 95.31 341 ARG A CA 1
ATOM 2758 C C . ARG A 1 341 ? -20.445 -11.419 22.205 1.00 95.31 341 ARG A C 1
ATOM 2760 O O . ARG A 1 341 ? -20.308 -12.393 21.483 1.00 95.31 341 ARG A O 1
ATOM 2767 N N . HIS A 1 342 ? -20.464 -10.172 21.733 1.00 95.75 342 HIS A N 1
ATOM 2768 C CA . HIS A 1 342 ? -20.297 -9.822 20.325 1.00 95.75 342 HIS A CA 1
ATOM 2769 C C . HIS A 1 342 ? -19.033 -8.982 20.119 1.00 95.75 342 HIS A C 1
ATOM 2771 O O . HIS A 1 342 ? -18.874 -7.956 20.776 1.00 95.75 342 HIS A O 1
ATOM 2777 N N . ILE A 1 343 ? -18.128 -9.420 19.239 1.00 90.44 343 ILE A N 1
ATOM 2778 C CA . ILE A 1 343 ? -16.931 -8.670 18.822 1.00 90.44 343 ILE A CA 1
ATOM 2779 C C . ILE A 1 343 ? -17.014 -8.386 17.317 1.00 90.44 343 ILE A C 1
ATOM 2781 O O . ILE A 1 343 ? -17.207 -9.311 16.528 1.00 90.44 343 ILE A O 1
ATOM 2785 N N . ASP A 1 344 ? -16.835 -7.124 16.926 1.00 92.12 344 ASP A N 1
ATOM 2786 C CA . ASP A 1 344 ? -16.800 -6.663 15.534 1.00 92.12 344 ASP A CA 1
ATOM 2787 C C . ASP A 1 344 ? -15.377 -6.280 15.102 1.00 92.12 344 ASP A C 1
ATOM 2789 O O . ASP A 1 344 ? -14.739 -5.402 15.691 1.00 92.12 344 ASP A O 1
ATOM 2793 N N . THR A 1 345 ? -14.905 -6.912 14.028 1.00 79.00 345 THR A N 1
ATOM 2794 C CA . THR A 1 345 ? -13.628 -6.643 13.356 1.00 79.00 345 THR A CA 1
ATOM 2795 C C . THR A 1 345 ? -13.820 -6.541 11.831 1.00 79.00 345 THR A C 1
ATOM 2797 O O . THR A 1 345 ? -14.949 -6.485 11.333 1.00 79.00 345 THR A O 1
ATOM 2800 N N . ALA A 1 346 ? -12.730 -6.417 11.075 1.00 69.12 346 ALA A N 1
ATOM 2801 C CA . ALA A 1 346 ? -12.701 -6.452 9.616 1.00 69.12 346 ALA A CA 1
ATOM 2802 C C . ALA A 1 346 ? -11.275 -6.701 9.109 1.00 69.12 346 ALA A C 1
ATOM 2804 O O . ALA A 1 346 ? -10.311 -6.272 9.749 1.00 69.12 346 ALA A O 1
ATOM 2805 N N . GLN A 1 347 ? -11.141 -7.246 7.895 1.00 53.72 347 GLN A N 1
ATOM 2806 C CA . GLN A 1 347 ? -9.848 -7.357 7.202 1.00 53.72 347 GLN A CA 1
ATOM 2807 C C . GLN A 1 347 ? -9.143 -5.997 7.083 1.00 53.72 347 GLN A C 1
ATOM 2809 O O . GLN A 1 347 ? -7.938 -5.893 7.310 1.00 53.72 347 GLN A O 1
ATOM 2814 N N . TYR A 1 348 ? -9.902 -4.927 6.805 1.00 61.31 348 TYR A N 1
ATOM 2815 C CA . TYR A 1 348 ? -9.376 -3.557 6.735 1.00 61.31 348 TYR A CA 1
ATOM 2816 C C . TYR A 1 348 ? -8.696 -3.101 8.037 1.00 61.31 348 TYR A C 1
ATOM 2818 O O . TYR A 1 348 ? -7.782 -2.281 8.003 1.00 61.31 348 TYR A O 1
ATOM 2826 N N . TYR A 1 349 ? -9.127 -3.619 9.192 1.00 72.62 349 TYR A N 1
ATOM 2827 C CA . TYR A 1 349 ? -8.621 -3.185 10.496 1.00 72.62 349 TYR A CA 1
ATOM 2828 C C . TYR A 1 349 ? -7.266 -3.826 10.827 1.00 72.62 349 TYR A C 1
ATOM 2830 O O . TYR A 1 349 ? -6.587 -3.359 11.741 1.00 72.62 349 TYR A O 1
ATOM 2838 N N . ALA A 1 350 ? -6.886 -4.888 10.102 1.00 63.47 350 ALA A N 1
ATOM 2839 C CA . ALA A 1 350 ? -5.650 -5.646 10.291 1.00 63.47 350 ALA A CA 1
ATOM 2840 C C . ALA A 1 350 ? -5.437 -6.141 11.739 1.00 63.47 350 ALA A C 1
ATOM 2842 O O . ALA A 1 350 ? -4.314 -6.161 12.242 1.00 63.47 350 ALA A O 1
ATOM 2843 N N . ASN A 1 351 ? -6.519 -6.527 12.429 1.00 70.44 351 ASN A N 1
ATOM 2844 C CA . ASN A 1 351 ? -6.472 -6.997 13.818 1.00 70.44 351 ASN A CA 1
ATOM 2845 C C . ASN A 1 351 ? -7.334 -8.244 14.108 1.00 70.44 351 ASN A C 1
ATOM 2847 O O . ASN A 1 351 ? -7.546 -8.581 15.274 1.00 70.44 351 ASN A O 1
ATOM 2851 N N . GLU A 1 352 ? -7.767 -8.971 13.071 1.00 69.31 352 GLU A N 1
ATOM 2852 C CA . GLU A 1 352 ? -8.513 -10.237 13.195 1.00 69.31 352 GLU A CA 1
ATOM 2853 C C . GLU A 1 352 ? -7.716 -11.318 13.944 1.00 69.31 352 GLU A C 1
ATOM 2855 O O . GLU A 1 352 ? -8.280 -12.061 14.745 1.00 69.31 352 GLU A O 1
ATOM 2860 N N . GLU A 1 353 ? -6.393 -11.372 13.747 1.00 62.19 353 GLU A N 1
ATOM 2861 C CA . GLU A 1 353 ? -5.508 -12.295 14.469 1.00 62.19 353 GLU A CA 1
ATOM 2862 C C . GLU A 1 353 ? -5.549 -12.044 15.985 1.00 62.19 353 GLU A C 1
ATOM 2864 O O . GLU A 1 353 ? -5.708 -12.982 16.770 1.00 62.19 353 GLU A O 1
ATOM 2869 N N . ALA A 1 354 ? -5.500 -10.772 16.393 1.00 73.31 354 ALA A N 1
ATOM 2870 C CA . ALA A 1 354 ? -5.578 -10.369 17.794 1.00 73.31 354 ALA A CA 1
ATOM 2871 C C . ALA A 1 354 ? -6.958 -10.667 18.408 1.00 73.31 354 ALA A C 1
ATOM 2873 O O . ALA A 1 354 ? -7.043 -11.117 19.552 1.00 73.31 354 ALA A O 1
ATOM 2874 N N . VAL A 1 355 ? -8.043 -10.482 17.646 1.00 76.38 355 VAL A N 1
ATOM 2875 C CA . VAL A 1 355 ? -9.394 -10.896 18.068 1.00 76.38 355 VAL A CA 1
ATOM 2876 C C . VAL A 1 355 ? -9.454 -12.413 18.255 1.00 76.38 355 VAL A C 1
ATOM 2878 O O . VAL A 1 355 ? -9.926 -12.888 19.288 1.00 76.38 355 VAL A O 1
ATOM 2881 N N . GLY A 1 356 ? -8.920 -13.185 17.304 1.00 69.69 356 GLY A N 1
ATOM 2882 C CA . GLY A 1 356 ? -8.847 -14.642 17.399 1.00 69.69 356 GLY A CA 1
ATOM 2883 C C . GLY A 1 356 ? -8.043 -15.120 18.612 1.00 69.69 356 GLY A C 1
ATOM 2884 O O . GLY A 1 356 ? -8.439 -16.083 19.271 1.00 69.69 356 GLY A O 1
ATOM 2885 N N . GLN A 1 357 ? -6.947 -14.433 18.944 1.00 77.62 357 GLN A N 1
ATOM 2886 C CA . GLN A 1 357 ? -6.170 -14.690 20.156 1.00 77.62 357 GLN A CA 1
ATOM 2887 C C . GLN A 1 357 ? -6.991 -14.418 21.423 1.00 77.62 357 GLN A C 1
ATOM 2889 O O . GLN A 1 357 ? -7.084 -15.298 22.275 1.00 77.62 357 GLN A O 1
ATOM 2894 N N . ALA A 1 358 ? -7.656 -13.264 21.524 1.00 85.38 358 ALA A N 1
ATOM 2895 C CA . ALA A 1 358 ? -8.489 -12.933 22.681 1.00 85.38 358 ALA A CA 1
ATOM 2896 C C . ALA A 1 358 ? -9.656 -13.912 22.877 1.00 85.38 358 ALA A C 1
ATOM 2898 O O . ALA A 1 358 ? -9.971 -14.274 24.008 1.00 85.38 358 ALA A O 1
ATOM 2899 N N . VAL A 1 359 ? -10.277 -14.378 21.788 1.00 82.81 359 VAL A N 1
ATOM 2900 C CA . VAL A 1 359 ? -11.325 -15.409 21.837 1.00 82.81 359 VAL A CA 1
ATOM 2901 C C . VAL A 1 359 ? -10.784 -16.697 22.464 1.00 82.81 359 VAL A C 1
ATOM 2903 O O . VAL A 1 359 ? -11.416 -17.226 23.377 1.00 82.81 359 VAL A O 1
ATOM 2906 N N . ARG A 1 360 ? -9.600 -17.167 22.043 1.00 86.44 360 ARG A N 1
ATOM 2907 C CA . ARG A 1 360 ? -8.955 -18.365 22.614 1.00 86.44 360 ARG A CA 1
ATOM 2908 C C . ARG A 1 360 ? -8.571 -18.180 24.083 1.00 86.44 360 ARG A C 1
ATOM 2910 O O . ARG A 1 360 ? -8.827 -19.063 24.890 1.00 86.44 360 ARG A O 1
ATOM 2917 N N . GLU A 1 361 ? -8.001 -17.031 24.433 1.00 89.94 361 GLU A N 1
ATOM 2918 C CA . GLU A 1 361 ? -7.553 -16.726 25.800 1.00 89.94 361 GLU A CA 1
ATOM 2919 C C . GLU A 1 361 ? -8.703 -16.431 26.777 1.00 89.94 361 GLU A C 1
ATOM 2921 O O . GLU A 1 361 ? -8.510 -16.462 27.992 1.00 89.94 361 GLU A O 1
ATOM 2926 N N . SER A 1 362 ? -9.909 -16.142 26.274 1.00 91.50 362 SER A N 1
ATOM 2927 C CA . SER A 1 362 ? -11.065 -15.811 27.115 1.00 91.50 362 SER A CA 1
ATOM 2928 C C . SER A 1 362 ? -11.604 -16.984 27.932 1.00 91.50 362 SER A C 1
ATOM 2930 O O . SER A 1 362 ? -12.263 -16.753 28.944 1.00 91.50 362 SER A O 1
ATOM 2932 N N . ASN A 1 363 ? -11.351 -18.222 27.490 1.00 89.88 363 ASN A N 1
ATOM 2933 C CA . ASN A 1 363 ? -11.958 -19.451 28.013 1.00 89.88 363 ASN A CA 1
ATOM 2934 C C . ASN A 1 363 ? -13.505 -19.457 28.014 1.00 89.88 363 ASN A C 1
ATOM 2936 O O . ASN A 1 363 ? -14.115 -20.259 28.717 1.00 89.88 363 ASN A O 1
ATOM 2940 N N . ILE A 1 364 ? -14.153 -18.591 27.227 1.00 89.50 364 ILE A N 1
ATOM 2941 C CA . ILE A 1 364 ? -15.608 -18.613 27.015 1.00 89.50 364 ILE A CA 1
ATOM 2942 C C . ILE A 1 364 ? -15.921 -19.635 25.908 1.00 89.50 364 ILE A C 1
ATOM 2944 O O . ILE A 1 364 ? -15.249 -19.614 24.870 1.00 89.50 364 ILE A O 1
ATOM 2948 N N . PRO A 1 365 ? -16.934 -20.511 26.065 1.00 91.75 365 PRO A N 1
ATOM 2949 C CA . PRO A 1 365 ? -17.344 -21.425 25.004 1.00 91.75 365 PRO A CA 1
ATOM 2950 C C . PRO A 1 365 ? -17.620 -20.682 23.691 1.00 91.75 365 PRO A C 1
ATOM 2952 O O . PRO A 1 365 ? -18.352 -19.694 23.661 1.00 91.75 365 PRO A O 1
ATOM 2955 N N . ARG A 1 366 ? -17.065 -21.164 22.570 1.00 87.94 366 ARG A N 1
ATOM 2956 C CA . ARG A 1 366 ? -17.197 -20.494 21.259 1.00 87.94 366 ARG A CA 1
ATOM 2957 C C . ARG A 1 366 ? -18.657 -20.278 20.847 1.00 87.94 366 ARG A C 1
ATOM 2959 O O . ARG A 1 366 ? -18.931 -19.303 20.152 1.00 87.94 366 ARG A O 1
ATOM 2966 N N . SER A 1 367 ? -19.567 -21.156 21.270 1.00 87.62 367 SER A N 1
ATOM 2967 C CA . SER A 1 367 ? -21.014 -21.060 21.036 1.00 87.62 367 SER A CA 1
ATOM 2968 C C . SER A 1 367 ? -21.678 -19.866 21.725 1.00 87.62 367 SER A C 1
ATOM 2970 O O . SER A 1 367 ? -22.748 -19.451 21.298 1.00 87.62 367 SER A O 1
ATOM 2972 N N . GLU A 1 368 ? -21.058 -19.304 22.762 1.00 89.81 368 GLU A N 1
ATOM 2973 C CA . GLU A 1 368 ? -21.541 -18.098 23.441 1.00 89.81 368 GLU A CA 1
ATOM 2974 C C . GLU A 1 368 ? -21.029 -16.808 22.788 1.00 89.81 368 GLU A C 1
ATOM 2976 O O . GLU A 1 368 ? -21.448 -15.723 23.179 1.00 89.81 368 GLU A O 1
ATOM 2981 N N . LEU A 1 369 ? -20.115 -16.899 21.816 1.00 86.56 369 LEU A N 1
ATOM 2982 C CA . LEU A 1 369 ? -19.495 -15.743 21.176 1.00 86.56 369 LEU A CA 1
ATOM 2983 C C . LEU A 1 369 ? -20.048 -15.511 19.768 1.00 86.56 369 LEU A C 1
ATOM 2985 O O . LEU A 1 369 ? -20.105 -16.410 18.929 1.00 86.56 369 LEU A O 1
ATOM 2989 N N . TYR A 1 370 ? -20.367 -14.260 19.475 1.00 90.38 370 TYR A N 1
ATOM 2990 C CA . TYR A 1 370 ? -20.707 -13.761 18.155 1.00 90.38 370 TYR A CA 1
ATOM 2991 C C . TYR A 1 370 ? -19.522 -12.938 17.635 1.00 90.38 370 TYR A C 1
ATOM 2993 O O . TYR A 1 370 ? -19.108 -11.968 18.263 1.00 90.38 370 TYR A O 1
ATOM 3001 N N . VAL A 1 371 ? -18.918 -13.337 16.517 1.00 81.62 371 VAL A N 1
ATOM 3002 C CA . VAL A 1 371 ? -17.772 -12.618 15.937 1.00 81.62 371 VAL A CA 1
ATOM 3003 C C . VAL A 1 371 ? -18.152 -12.182 14.534 1.00 81.62 371 VAL A C 1
ATOM 3005 O O . VAL A 1 371 ? -18.390 -13.034 13.679 1.00 81.62 371 VAL A O 1
ATOM 3008 N N . THR A 1 372 ? -18.204 -10.872 14.312 1.00 83.94 372 THR A N 1
ATOM 3009 C CA . THR A 1 372 ? -18.460 -10.270 13.000 1.00 83.94 372 THR A CA 1
ATOM 3010 C C . THR A 1 372 ? -17.131 -9.844 12.384 1.00 83.94 372 THR A C 1
ATOM 3012 O O . THR A 1 372 ? -16.333 -9.169 13.034 1.00 83.94 372 THR A O 1
ATOM 3015 N N . THR A 1 373 ? -16.890 -10.224 11.128 1.00 63.12 373 THR A N 1
ATOM 3016 C CA . THR A 1 373 ? -15.807 -9.666 10.305 1.00 63.12 373 THR A CA 1
ATOM 3017 C C . THR A 1 373 ? -16.350 -9.193 8.960 1.00 63.12 373 THR A C 1
ATOM 3019 O O . THR A 1 373 ? -17.476 -9.516 8.581 1.00 63.12 373 THR A O 1
ATOM 3022 N N . LYS A 1 374 ? -15.548 -8.410 8.241 1.00 70.56 374 LYS A N 1
ATOM 3023 C CA . LYS A 1 374 ? -15.877 -7.817 6.944 1.00 70.56 374 LYS A CA 1
ATOM 3024 C C . LYS A 1 374 ? -14.727 -8.096 5.988 1.00 70.56 374 LYS A C 1
ATOM 3026 O O . LYS A 1 374 ? -13.570 -7.811 6.311 1.00 70.56 374 LYS A O 1
ATOM 3031 N N . ILE A 1 375 ? -15.050 -8.658 4.830 1.00 40.19 375 ILE A N 1
ATOM 3032 C CA . ILE A 1 375 ? -14.093 -8.864 3.743 1.00 40.19 375 ILE A CA 1
ATOM 3033 C C . ILE A 1 375 ? -13.768 -7.522 3.080 1.00 40.19 375 ILE A C 1
ATOM 3035 O O . ILE A 1 375 ? -14.643 -6.674 2.934 1.00 40.19 375 ILE A O 1
ATOM 3039 N N . LEU A 1 376 ? -12.507 -7.316 2.699 1.00 44.25 376 LEU A N 1
ATOM 3040 C CA . LEU A 1 376 ? -12.030 -6.045 2.152 1.00 44.25 376 LEU A CA 1
ATOM 3041 C C . LEU A 1 376 ? -12.598 -5.749 0.754 1.00 44.25 376 LEU A C 1
ATOM 3043 O O . LEU A 1 376 ? -12.593 -4.594 0.363 1.00 44.25 376 LEU A O 1
ATOM 3047 N N . SER A 1 377 ? -13.079 -6.749 0.002 1.00 36.94 377 SER A N 1
ATOM 3048 C CA . SER A 1 377 ? -13.717 -6.528 -1.311 1.00 36.94 377 SER A CA 1
ATOM 3049 C C . SER A 1 377 ? -14.829 -7.548 -1.598 1.00 36.94 377 SER A C 1
ATOM 3051 O O . SER A 1 377 ? -14.552 -8.749 -1.634 1.00 36.94 377 SER A O 1
ATOM 3053 N N . PRO A 1 378 ? -16.060 -7.082 -1.870 1.00 35.53 378 PRO A N 1
ATOM 3054 C CA . PRO A 1 378 ? -16.840 -7.591 -3.000 1.00 35.53 378 PRO A CA 1
ATOM 3055 C C . PRO A 1 378 ? -17.443 -6.422 -3.816 1.00 35.53 378 PRO A C 1
ATOM 3057 O O . PRO A 1 378 ? -18.236 -5.664 -3.279 1.00 35.53 378 PRO A O 1
ATOM 3060 N N . GLY A 1 379 ? -17.088 -6.284 -5.104 1.00 32.66 379 GLY A N 1
ATOM 3061 C CA . GLY A 1 379 ? -17.742 -5.365 -6.059 1.00 32.66 379 GLY A CA 1
ATOM 3062 C C . GLY A 1 379 ? -17.597 -3.853 -5.792 1.00 32.66 379 GLY A C 1
ATOM 3063 O O . GLY A 1 379 ? -18.363 -3.269 -5.042 1.00 32.66 379 GLY A O 1
ATOM 3064 N N . GLU A 1 380 ? -16.623 -3.241 -6.468 1.00 35.31 380 GLU A N 1
ATOM 3065 C CA . GLU A 1 380 ? -16.478 -1.825 -6.886 1.00 35.31 380 GLU A CA 1
ATOM 3066 C C . GLU A 1 380 ? -16.641 -0.622 -5.935 1.00 35.31 380 GLU A C 1
ATOM 3068 O O . GLU A 1 380 ? -16.207 0.457 -6.326 1.00 35.31 380 GLU A O 1
ATOM 3073 N N . ASP A 1 381 ? -17.096 -0.733 -4.688 1.00 42.28 381 ASP A N 1
ATOM 3074 C CA . ASP A 1 381 ? -17.018 0.412 -3.761 1.00 42.28 381 ASP A CA 1
ATOM 3075 C C . ASP A 1 381 ? -17.094 -0.021 -2.288 1.00 42.28 381 ASP A C 1
ATOM 3077 O O . ASP A 1 381 ? -18.168 -0.230 -1.726 1.00 42.28 381 ASP A O 1
ATOM 3081 N N . VAL A 1 382 ? -15.935 -0.106 -1.631 1.00 40.91 382 VAL A N 1
ATOM 3082 C CA . VAL A 1 382 ? -15.811 -0.418 -0.195 1.00 40.91 382 VAL A CA 1
ATOM 3083 C C . VAL A 1 382 ? -16.221 0.767 0.690 1.00 40.91 382 VAL A C 1
ATOM 3085 O O . VAL A 1 382 ? -16.639 0.562 1.831 1.00 40.91 382 VAL A O 1
ATOM 3088 N N . ASP A 1 383 ? -16.155 1.999 0.182 1.00 43.09 383 ASP A N 1
ATOM 3089 C CA . ASP A 1 383 ? -16.543 3.208 0.914 1.00 43.09 383 ASP A CA 1
ATOM 3090 C C . ASP A 1 383 ? -18.080 3.376 0.992 1.00 43.09 383 ASP A C 1
ATOM 3092 O O . ASP A 1 383 ? -18.582 4.027 1.915 1.00 43.09 383 ASP A O 1
ATOM 3096 N N . SER A 1 384 ? -18.847 2.697 0.129 1.00 38.81 384 SER A N 1
ATOM 3097 C CA . SER A 1 384 ? -20.321 2.727 0.093 1.00 38.81 384 SER A CA 1
ATOM 3098 C C . SER A 1 384 ? -21.040 1.957 1.213 1.00 38.81 384 SER A C 1
ATOM 3100 O O . SER A 1 384 ? -22.242 2.144 1.417 1.00 38.81 384 SER A O 1
ATOM 3102 N N . THR A 1 385 ? -20.354 1.098 1.980 1.00 39.16 385 THR A N 1
ATOM 3103 C CA . THR A 1 385 ? -21.040 0.119 2.860 1.00 39.16 385 THR A CA 1
ATOM 3104 C C . THR A 1 385 ? -21.081 0.502 4.356 1.00 39.16 385 THR A C 1
ATOM 3106 O O . THR A 1 385 ? -21.743 -0.162 5.156 1.00 39.16 385 THR A O 1
ATOM 3109 N N . TYR A 1 386 ? -20.473 1.615 4.787 1.00 45.47 386 TYR A N 1
ATOM 3110 C CA . TYR A 1 386 ? -20.415 1.980 6.217 1.00 45.47 386 TYR A CA 1
ATOM 3111 C C . TYR A 1 386 ? -21.513 2.969 6.648 1.00 45.47 386 TYR A C 1
ATOM 3113 O O . TYR A 1 386 ? -21.348 4.194 6.608 1.00 45.47 386 TYR A O 1
ATOM 3121 N N . LYS A 1 387 ? -22.640 2.445 7.139 1.00 50.66 387 LYS A N 1
ATOM 3122 C CA . LYS A 1 387 ? -23.742 3.253 7.693 1.00 50.66 387 LYS A CA 1
ATOM 3123 C C . LYS A 1 387 ? -23.427 3.674 9.137 1.00 50.66 387 LYS A C 1
ATOM 3125 O O . LYS A 1 387 ? -23.151 2.840 9.994 1.00 50.66 387 LYS A O 1
ATOM 3130 N N . LYS A 1 388 ? -23.448 4.985 9.407 1.00 65.12 388 LYS A N 1
ATOM 3131 C CA . LYS A 1 388 ? -23.303 5.555 10.762 1.00 65.12 388 LYS A CA 1
ATOM 3132 C C . LYS A 1 388 ? -24.672 5.797 11.338 1.00 65.12 388 LYS A C 1
ATOM 3134 O O . LYS A 1 388 ? -25.534 6.308 10.629 1.00 65.12 388 LYS A O 1
ATOM 3139 N N . LEU A 1 389 ? -24.827 5.486 12.612 1.00 61.28 389 LEU A N 1
ATOM 3140 C CA . LEU A 1 389 ? -26.075 5.703 13.317 1.00 61.28 389 LEU A CA 1
ATOM 3141 C C . LEU A 1 389 ? -25.779 6.235 14.707 1.00 61.28 389 LEU A C 1
ATOM 3143 O O . LEU A 1 389 ? -25.229 5.549 15.566 1.00 61.28 389 LEU A O 1
ATOM 3147 N N . HIS A 1 390 ? -26.100 7.509 14.875 1.00 76.38 390 HIS A N 1
ATOM 3148 C CA . HIS A 1 390 ? -25.970 8.275 16.106 1.00 76.38 390 HIS A CA 1
ATOM 3149 C C . HIS A 1 390 ? -26.887 9.509 16.006 1.00 76.38 390 HIS A C 1
ATOM 3151 O O . HIS A 1 390 ? -27.321 9.838 14.900 1.00 76.38 390 HIS A O 1
ATOM 3157 N N . PRO A 1 391 ? -27.156 10.251 17.096 1.00 81.31 391 PRO A N 1
ATOM 3158 C CA . PRO A 1 391 ? -28.166 11.318 17.098 1.00 81.31 391 PRO A CA 1
ATOM 3159 C C . PRO A 1 391 ? -28.039 12.354 15.970 1.00 81.31 391 PRO A C 1
ATOM 3161 O O . PRO A 1 391 ? -29.045 12.765 15.407 1.00 81.31 391 PRO A O 1
ATOM 3164 N N . TRP A 1 392 ? -26.812 12.723 15.579 1.00 86.19 392 TRP A N 1
ATOM 3165 C CA . TRP A 1 392 ? -26.562 13.705 14.508 1.00 86.19 392 TRP A CA 1
ATOM 3166 C C . TRP A 1 392 ? -26.607 13.161 13.068 1.00 86.19 392 TRP A C 1
ATOM 3168 O O . TRP A 1 392 ? -26.500 13.947 12.133 1.00 86.19 392 TRP A O 1
ATOM 3178 N N . CYS A 1 393 ? -26.700 11.844 12.872 1.00 72.56 393 CYS A N 1
ATOM 3179 C CA . CYS A 1 393 ? -26.761 11.213 11.552 1.00 72.56 393 CYS A CA 1
ATOM 3180 C C . CYS A 1 393 ? -27.572 9.919 11.679 1.00 72.56 393 CYS A C 1
ATOM 3182 O O . CYS A 1 393 ? -27.023 8.851 11.956 1.00 72.56 393 CYS A O 1
ATOM 3184 N N . GLN A 1 394 ? -28.895 10.040 11.560 1.00 77.31 394 GLN A N 1
ATOM 3185 C CA . GLN A 1 394 ? -29.825 8.943 11.863 1.00 77.31 394 GLN A CA 1
ATOM 3186 C C . GLN A 1 394 ? -30.161 8.063 10.655 1.00 77.31 394 GLN A C 1
ATOM 3188 O O . GLN A 1 394 ? -30.754 7.005 10.837 1.00 77.31 394 GLN A O 1
ATOM 3193 N N . GLN A 1 395 ? -29.806 8.491 9.436 1.00 67.25 395 GLN A N 1
ATOM 3194 C CA . GLN A 1 395 ? -29.995 7.726 8.192 1.00 67.25 395 GLN A CA 1
ATOM 3195 C C . GLN A 1 395 ? -31.425 7.168 8.032 1.00 67.25 395 GLN A C 1
ATOM 3197 O O . GLN A 1 395 ? -31.614 5.999 7.693 1.00 67.25 395 GLN A O 1
ATOM 3202 N N . ARG A 1 396 ? -32.437 8.005 8.313 1.00 75.56 396 ARG A N 1
ATOM 3203 C CA . ARG A 1 396 ? -33.842 7.590 8.495 1.00 75.56 396 ARG A CA 1
ATOM 3204 C C . ARG A 1 396 ? -34.394 6.754 7.342 1.00 75.56 396 ARG A C 1
ATOM 3206 O O . ARG A 1 396 ? -34.991 5.719 7.604 1.00 75.56 396 ARG A O 1
ATOM 3213 N N . GLU A 1 397 ? -34.131 7.149 6.099 1.00 59.16 397 GLU A N 1
ATOM 3214 C CA . GLU A 1 397 ? -34.593 6.432 4.899 1.00 59.16 397 GLU A CA 1
ATOM 3215 C C . GLU A 1 397 ? -34.078 4.989 4.854 1.00 59.16 397 GLU A C 1
ATOM 3217 O O . GLU A 1 397 ? -34.824 4.038 4.628 1.00 59.16 397 GLU A O 1
ATOM 3222 N N . VAL A 1 398 ? -32.789 4.811 5.131 1.00 53.97 398 VAL A N 1
ATOM 3223 C CA . VAL A 1 398 ? -32.135 3.505 5.103 1.00 53.97 398 VAL A CA 1
ATOM 3224 C C . VAL A 1 398 ? -32.544 2.650 6.296 1.00 53.97 398 VAL A C 1
ATOM 3226 O O . VAL A 1 398 ? -32.724 1.445 6.144 1.00 53.97 398 VAL A O 1
ATOM 3229 N N . VAL A 1 399 ? -32.691 3.253 7.478 1.00 60.22 399 VAL A N 1
ATOM 3230 C CA . VAL A 1 399 ? -33.193 2.555 8.669 1.00 60.22 399 VAL A CA 1
ATOM 3231 C C . VAL A 1 399 ? -34.615 2.059 8.423 1.00 60.22 399 VAL A C 1
ATOM 3233 O O . VAL A 1 399 ? -34.895 0.894 8.690 1.00 60.22 399 VAL A O 1
ATOM 3236 N N . GLU A 1 400 ? -35.484 2.897 7.856 1.00 65.12 400 GLU A N 1
ATOM 3237 C CA . GLU A 1 400 ? -36.855 2.523 7.509 1.00 65.12 400 GLU A CA 1
ATOM 3238 C C . GLU A 1 400 ? -36.884 1.414 6.448 1.00 65.12 400 GLU A C 1
ATOM 3240 O O . GLU A 1 400 ? -37.619 0.438 6.601 1.00 65.12 400 GLU A O 1
ATOM 3245 N N . TYR A 1 401 ? -36.045 1.503 5.410 1.00 46.59 401 TYR A N 1
ATOM 3246 C CA . TYR A 1 401 ? -35.883 0.434 4.422 1.00 46.59 401 TYR A CA 1
ATOM 3247 C C . TYR A 1 401 ? -35.448 -0.881 5.079 1.00 46.59 401 TYR A C 1
ATOM 3249 O O . TYR A 1 401 ? -36.054 -1.924 4.838 1.00 46.59 401 TYR A O 1
ATOM 3257 N N . CYS A 1 402 ? -34.418 -0.845 5.927 1.00 46.44 402 CYS A N 1
ATOM 3258 C CA . CYS A 1 402 ? -33.924 -2.028 6.622 1.00 46.44 402 CYS A CA 1
ATOM 3259 C C . CYS A 1 402 ? -35.009 -2.635 7.520 1.00 46.44 402 CYS A C 1
ATOM 3261 O O . CYS A 1 402 ? -35.237 -3.838 7.462 1.00 46.44 402 CYS A O 1
ATOM 3263 N N . GLN A 1 403 ? -35.744 -1.816 8.273 1.00 62.09 403 GLN A N 1
ATOM 3264 C CA . GLN A 1 403 ? -36.848 -2.279 9.115 1.00 62.09 403 GLN A CA 1
ATOM 3265 C C . GLN A 1 403 ? -37.979 -2.913 8.293 1.00 62.09 403 GLN A C 1
ATOM 3267 O O . GLN A 1 403 ? -38.417 -4.014 8.624 1.00 62.09 403 GLN A O 1
ATOM 3272 N N . LYS A 1 404 ? -38.403 -2.279 7.189 1.00 56.72 404 LYS A N 1
ATOM 3273 C CA . LYS A 1 404 ? -39.436 -2.818 6.281 1.00 56.72 404 LYS A CA 1
ATOM 3274 C C . LYS A 1 404 ? -39.048 -4.161 5.662 1.00 56.72 404 LYS A C 1
ATOM 3276 O O . LYS A 1 404 ? -39.923 -4.978 5.400 1.00 56.72 404 LYS A O 1
ATOM 3281 N N . ASN A 1 405 ? -37.754 -4.393 5.445 1.00 44.28 405 ASN A N 1
ATOM 3282 C CA . ASN A 1 405 ? -37.237 -5.600 4.799 1.00 44.28 405 ASN A CA 1
ATOM 3283 C C . ASN A 1 405 ? -36.691 -6.644 5.784 1.00 44.28 405 ASN A C 1
ATOM 3285 O O . ASN A 1 405 ? -36.096 -7.629 5.352 1.00 44.28 405 ASN A O 1
ATOM 3289 N N . GLY A 1 406 ? -36.858 -6.446 7.097 1.00 48.81 406 GLY A N 1
ATOM 3290 C CA . GLY A 1 406 ? -36.297 -7.358 8.092 1.00 48.81 406 GLY A CA 1
ATOM 3291 C C . GLY A 1 406 ? -34.769 -7.430 8.003 1.00 48.81 406 GLY A C 1
ATOM 3292 O O . GLY A 1 406 ? -34.190 -8.503 7.897 1.00 48.81 406 GLY A O 1
ATOM 3293 N N . ILE A 1 407 ? -34.088 -6.293 8.021 1.00 48.12 407 ILE A N 1
ATOM 3294 C CA . ILE A 1 407 ? -32.627 -6.213 8.065 1.00 48.12 407 ILE A CA 1
ATOM 3295 C C . ILE A 1 407 ? -32.246 -5.599 9.410 1.00 48.12 407 ILE A C 1
ATOM 3297 O O . ILE A 1 407 ? -32.640 -4.471 9.714 1.00 48.12 407 ILE A O 1
ATOM 3301 N N . VAL A 1 408 ? -31.481 -6.337 10.221 1.00 62.16 408 VAL A N 1
ATOM 3302 C CA . VAL A 1 408 ? -30.947 -5.817 11.489 1.00 62.16 408 VAL A CA 1
ATOM 3303 C C . VAL A 1 408 ? -29.900 -4.754 11.192 1.00 62.16 408 VAL A C 1
ATOM 3305 O O . VAL A 1 408 ? -29.029 -4.924 10.341 1.00 62.16 408 VAL A O 1
ATOM 3308 N N . VAL A 1 409 ? -30.011 -3.636 11.900 1.00 64.69 409 VAL A N 1
ATOM 3309 C CA . VAL A 1 409 ? -29.202 -2.449 11.666 1.00 64.69 409 VAL A CA 1
ATOM 3310 C C . VAL A 1 409 ? -28.066 -2.389 12.688 1.00 64.69 409 VAL A C 1
ATOM 3312 O O . VAL A 1 409 ? -28.305 -2.149 13.872 1.00 64.69 409 VAL A O 1
ATOM 3315 N N . GLU A 1 410 ? -26.825 -2.569 12.231 1.00 74.50 410 GLU A N 1
ATOM 3316 C CA . GLU A 1 410 ? -25.625 -2.349 13.047 1.00 74.50 410 GLU A CA 1
ATOM 3317 C C . GLU A 1 410 ? -25.166 -0.886 12.969 1.00 74.50 410 GLU A C 1
ATOM 3319 O O . GLU A 1 410 ? -24.956 -0.324 11.893 1.00 74.50 410 GLU A O 1
ATOM 3324 N N . ALA A 1 411 ? -25.014 -0.250 14.129 1.00 71.69 411 ALA A N 1
ATOM 3325 C CA . ALA A 1 411 ? -24.622 1.144 14.260 1.00 71.69 411 ALA A CA 1
ATOM 3326 C C . ALA A 1 411 ? -23.102 1.262 14.443 1.00 71.69 411 ALA A C 1
ATOM 3328 O O . ALA A 1 411 ? -22.568 1.104 15.547 1.00 71.69 411 ALA A O 1
ATOM 3329 N N . TYR A 1 412 ? -22.402 1.593 13.354 1.00 71.50 412 TYR A N 1
ATOM 3330 C CA . TYR A 1 412 ? -20.981 1.930 13.387 1.00 71.50 412 TYR A CA 1
ATOM 3331 C C . TYR A 1 412 ? -20.749 3.335 13.970 1.00 71.50 412 TYR A C 1
ATOM 3333 O O . TYR A 1 412 ? -21.458 4.293 13.657 1.00 71.50 412 TYR A O 1
ATOM 3341 N N . CYS A 1 413 ? -19.700 3.465 14.791 1.00 73.31 413 CYS A N 1
ATOM 3342 C CA . CYS A 1 413 ? -19.307 4.697 15.486 1.00 73.31 413 CYS A CA 1
ATOM 3343 C C . CYS A 1 413 ? -20.417 5.348 16.353 1.00 73.31 413 CYS A C 1
ATOM 3345 O O . CYS A 1 413 ? -20.608 6.567 16.299 1.00 73.31 413 CYS A O 1
ATOM 3347 N N . PRO A 1 414 ? -21.112 4.585 17.219 1.00 78.25 414 PRO A N 1
ATOM 3348 C CA . PRO A 1 414 ? -22.293 5.079 17.940 1.00 78.25 414 PRO A CA 1
ATOM 3349 C C . PRO A 1 414 ? -21.969 6.201 18.942 1.00 78.25 414 PRO A C 1
ATOM 3351 O O . PRO A 1 414 ? -22.817 7.028 19.256 1.00 78.25 414 PRO A O 1
ATOM 3354 N N . ILE A 1 415 ? -20.720 6.270 19.418 1.00 80.69 415 ILE A N 1
ATOM 3355 C CA . ILE A 1 415 ? -20.233 7.286 20.368 1.00 80.69 415 ILE A CA 1
ATOM 3356 C C . ILE A 1 415 ? -19.493 8.454 19.692 1.00 80.69 415 ILE A C 1
ATOM 3358 O O . ILE A 1 415 ? -18.825 9.241 20.362 1.00 80.69 415 ILE A O 1
ATOM 3362 N N . VAL A 1 416 ? -19.548 8.554 18.359 1.00 78.25 416 VAL A N 1
ATOM 3363 C CA . VAL A 1 416 ? -19.053 9.709 17.582 1.00 78.25 416 VAL A CA 1
ATOM 3364 C C . VAL A 1 416 ? -17.582 10.056 17.877 1.00 78.25 416 VAL A C 1
ATOM 3366 O O . VAL A 1 416 ? -17.203 11.219 18.011 1.00 78.25 416 VAL A O 1
ATOM 3369 N N . ARG A 1 417 ? -16.736 9.032 18.072 1.00 73.75 417 ARG A N 1
ATOM 3370 C CA . ARG A 1 417 ? -15.327 9.164 18.513 1.00 73.75 417 ARG A CA 1
ATOM 3371 C C . ARG A 1 417 ? -15.144 10.131 19.702 1.00 73.75 417 ARG A C 1
ATOM 3373 O O . ARG A 1 417 ? -14.116 10.795 19.807 1.00 73.75 417 ARG A O 1
ATOM 3380 N N . ASN A 1 418 ? -16.147 10.232 20.578 1.00 79.75 418 ASN A N 1
ATOM 3381 C CA . ASN A 1 418 ? -16.206 11.154 21.715 1.00 79.75 418 ASN A CA 1
ATOM 3382 C C . ASN A 1 418 ? -16.164 12.660 21.343 1.00 79.75 418 ASN A C 1
ATOM 3384 O O . ASN A 1 418 ? -16.020 13.498 22.228 1.00 79.75 418 ASN A O 1
ATOM 3388 N N . GLN A 1 419 ? -16.308 13.038 20.064 1.00 77.88 419 GLN A N 1
ATOM 3389 C CA . GLN A 1 419 ? -16.227 14.438 19.605 1.00 77.88 419 GLN A CA 1
ATOM 3390 C C . GLN A 1 419 ? -17.451 15.277 19.995 1.00 77.88 419 GLN A C 1
ATOM 3392 O O . GLN A 1 419 ? -17.368 16.500 20.075 1.00 77.88 419 GLN A O 1
ATOM 3397 N N . LYS A 1 420 ? -18.588 14.620 20.241 1.00 81.75 420 LYS A N 1
ATOM 3398 C CA . LYS A 1 420 ? -19.852 15.249 20.648 1.00 81.75 420 LYS A CA 1
ATOM 3399 C C . LYS A 1 420 ? -20.186 15.022 22.127 1.00 81.75 420 LYS A C 1
ATOM 3401 O O . LYS A 1 420 ? -21.298 15.306 22.554 1.00 81.75 420 LYS A O 1
ATOM 3406 N N . ALA A 1 421 ? -19.229 14.537 22.921 1.00 79.31 421 ALA A N 1
ATOM 3407 C CA . ALA A 1 421 ? -19.433 14.306 24.353 1.00 79.31 421 ALA A CA 1
ATOM 3408 C C . ALA A 1 421 ? -19.754 15.598 25.135 1.00 79.31 421 ALA A C 1
ATOM 3410 O O . ALA A 1 421 ? -20.319 15.533 26.223 1.00 79.31 421 ALA A O 1
ATOM 3411 N N . ASP A 1 422 ? -19.408 16.764 24.576 1.00 82.06 422 ASP A N 1
ATOM 3412 C CA . ASP A 1 422 ? -19.681 18.077 25.163 1.00 82.06 422 ASP A CA 1
ATOM 3413 C C . ASP A 1 422 ? -21.013 18.713 24.736 1.00 82.06 422 ASP A C 1
ATOM 3415 O O . ASP A 1 422 ? -21.306 19.834 25.156 1.00 82.06 422 ASP A O 1
ATOM 3419 N N . ASP A 1 423 ? -21.819 18.023 23.924 1.00 91.38 423 ASP A N 1
ATOM 3420 C CA . ASP A 1 423 ? -23.127 18.512 23.494 1.00 91.38 423 ASP A CA 1
ATOM 3421 C C . ASP A 1 423 ? -24.065 18.734 24.692 1.00 91.38 423 ASP A C 1
ATOM 3423 O O . ASP A 1 423 ? -24.167 17.891 25.585 1.00 91.38 423 ASP A O 1
ATOM 3427 N N . LYS A 1 424 ? -24.742 19.889 24.721 1.00 92.25 424 LYS A N 1
ATOM 3428 C CA . LYS A 1 424 ? -25.577 20.302 25.859 1.00 92.25 424 LYS A CA 1
ATOM 3429 C C . LYS A 1 424 ? -26.761 19.365 26.081 1.00 92.25 424 LYS A C 1
ATOM 3431 O O . LYS A 1 424 ? -27.085 19.088 27.231 1.00 92.25 424 LYS A O 1
ATOM 3436 N N . THR A 1 425 ? -27.374 18.868 25.007 1.00 90.94 425 THR A N 1
ATOM 3437 C CA . THR A 1 425 ? -28.506 17.939 25.085 1.00 90.94 425 THR A CA 1
ATOM 3438 C C . THR A 1 425 ? -28.039 16.615 25.675 1.00 90.94 425 THR A C 1
ATOM 3440 O O . THR A 1 425 ? -28.617 16.124 26.640 1.00 90.94 425 THR A O 1
ATOM 3443 N N . VAL A 1 426 ? -26.928 16.073 25.165 1.00 90.62 426 VAL A N 1
ATOM 3444 C CA . VAL A 1 426 ? -26.380 14.802 25.662 1.00 90.62 426 VAL A CA 1
ATOM 3445 C C . VAL A 1 426 ? -25.888 14.919 27.105 1.00 90.62 426 VAL A C 1
ATOM 3447 O O . VAL A 1 426 ? -26.111 14.003 27.893 1.00 90.62 426 VAL A O 1
ATOM 3450 N N . LYS A 1 427 ? -25.262 16.040 27.484 1.00 93.19 427 LYS A N 1
ATOM 3451 C CA . LYS A 1 427 ? -24.850 16.301 28.871 1.00 93.19 427 LYS A CA 1
ATOM 3452 C C . LYS A 1 427 ? -26.031 16.430 29.820 1.00 93.19 427 LYS A C 1
ATOM 3454 O O . LYS A 1 427 ? -26.000 15.795 30.864 1.00 93.19 427 LYS A O 1
ATOM 3459 N N . GLY A 1 428 ? -27.069 17.176 29.445 1.00 91.69 428 GLY A N 1
ATOM 3460 C CA . GLY A 1 428 ? -28.266 17.319 30.276 1.00 91.69 428 GLY A CA 1
ATOM 3461 C C . GLY A 1 428 ? -28.937 15.972 30.551 1.00 91.69 428 GLY A C 1
ATOM 3462 O O . GLY A 1 428 ? -29.286 15.673 31.690 1.00 91.69 428 GLY A O 1
ATOM 3463 N N . ILE A 1 429 ? -29.025 15.109 29.534 1.00 93.50 429 ILE A N 1
ATOM 3464 C CA . ILE A 1 429 ? -29.549 13.745 29.694 1.00 93.50 429 ILE A CA 1
ATOM 3465 C C . ILE A 1 429 ? -28.593 12.888 30.542 1.00 93.50 429 ILE A C 1
ATOM 3467 O O . ILE A 1 429 ? -29.030 12.160 31.431 1.00 93.50 429 ILE A O 1
ATOM 3471 N N . ALA A 1 430 ? -27.281 12.984 30.321 1.00 92.19 430 ALA A N 1
ATOM 3472 C CA . ALA A 1 430 ? -26.296 12.249 31.114 1.00 92.19 430 ALA A CA 1
ATOM 3473 C C . ALA A 1 430 ? -26.355 12.637 32.604 1.00 92.19 430 ALA A C 1
ATOM 3475 O O . ALA A 1 430 ? -26.310 11.759 33.462 1.00 92.19 430 ALA A O 1
ATOM 3476 N N . GLU A 1 431 ? -26.520 13.925 32.913 1.00 93.50 431 GLU A N 1
ATOM 3477 C CA . GLU A 1 431 ? -26.711 14.444 34.271 1.00 93.50 431 GLU A CA 1
ATOM 3478 C C . GLU A 1 431 ? -28.015 13.930 34.891 1.00 93.50 431 GLU A C 1
ATOM 3480 O O . GLU A 1 431 ? -27.985 13.405 36.005 1.00 93.50 431 GLU A O 1
ATOM 3485 N N . LYS A 1 432 ? -29.131 13.989 34.146 1.00 93.44 432 LYS A N 1
ATOM 3486 C CA . LYS A 1 432 ? -30.445 13.469 34.568 1.00 93.44 432 LYS A CA 1
ATOM 3487 C C . LYS A 1 432 ? -30.370 12.015 35.038 1.00 93.44 432 LYS A C 1
ATOM 3489 O O . LYS A 1 432 ? -30.951 11.676 36.064 1.00 93.44 432 LYS A O 1
ATOM 3494 N N . TYR A 1 433 ? -29.634 11.169 34.317 1.00 92.19 433 TYR A N 1
ATOM 3495 C CA . TYR A 1 433 ? -29.504 9.743 34.635 1.00 92.19 433 TYR A CA 1
ATOM 3496 C C . TYR A 1 433 ? -28.251 9.384 35.439 1.00 92.19 433 TYR A C 1
ATOM 3498 O O . TYR A 1 433 ? -28.029 8.206 35.697 1.00 92.19 433 TYR A O 1
ATOM 3506 N N . GLN A 1 434 ? -27.424 10.361 35.827 1.00 92.94 434 GLN A N 1
ATOM 3507 C CA . GLN A 1 434 ? -26.133 10.132 36.496 1.00 92.94 434 GLN A CA 1
ATOM 3508 C C . GLN A 1 434 ? -25.197 9.191 35.710 1.00 92.94 434 GLN A C 1
ATOM 3510 O O . GLN A 1 434 ? -24.453 8.384 36.269 1.00 92.94 434 GLN A O 1
ATOM 3515 N N . THR A 1 435 ? -25.216 9.304 34.384 1.00 93.06 435 THR A N 1
ATOM 3516 C CA . THR A 1 435 ? -24.419 8.491 33.458 1.00 93.06 435 THR A CA 1
ATOM 3517 C C . THR A 1 435 ? -23.396 9.347 32.707 1.00 93.06 435 THR A C 1
ATOM 3519 O O . THR A 1 435 ? -23.203 10.530 32.974 1.00 93.06 435 THR A O 1
ATOM 3522 N N . SER A 1 436 ? -22.648 8.740 31.785 1.00 92.38 436 SER A N 1
ATOM 3523 C CA . SER A 1 436 ? -21.797 9.470 30.839 1.00 92.38 436 SER A CA 1
ATOM 3524 C C . SER A 1 436 ? -22.510 9.755 29.519 1.00 92.38 436 SER A C 1
ATOM 3526 O O . SER A 1 436 ? -23.364 8.970 29.106 1.00 92.38 436 SER A O 1
ATOM 3528 N N . PRO A 1 437 ? -22.055 10.776 28.770 1.00 92.19 437 PRO A N 1
ATOM 3529 C CA . PRO A 1 437 ? -22.498 11.006 27.397 1.00 92.19 437 PRO A CA 1
ATOM 3530 C C . PRO A 1 437 ? -22.449 9.752 26.512 1.00 92.19 437 PRO A C 1
ATOM 3532 O O . PRO A 1 437 ? -23.380 9.486 25.762 1.00 92.19 437 PRO A O 1
ATOM 3535 N N . ASN A 1 438 ? -21.407 8.923 26.639 1.00 91.62 438 ASN A N 1
ATOM 3536 C CA . ASN A 1 438 ? -21.283 7.694 25.850 1.00 91.62 438 ASN A CA 1
ATOM 3537 C C . ASN A 1 438 ? -22.362 6.660 26.199 1.00 91.62 438 ASN A C 1
ATOM 3539 O O . ASN A 1 438 ? -22.893 6.026 25.293 1.00 91.62 438 ASN A O 1
ATOM 3543 N N . GLN A 1 439 ? -22.718 6.519 27.480 1.00 94.12 439 GLN A N 1
ATOM 3544 C CA . GLN A 1 439 ? -23.812 5.639 27.905 1.00 94.12 439 GLN A CA 1
ATOM 3545 C C . GLN A 1 439 ? -25.153 6.111 27.337 1.00 94.12 439 GLN A C 1
ATOM 3547 O O . GLN A 1 439 ? -25.918 5.281 26.860 1.00 94.12 439 GLN A O 1
ATOM 3552 N N . VAL A 1 440 ? -25.411 7.424 27.311 1.00 94.12 440 VAL A N 1
ATOM 3553 C CA . VAL A 1 440 ? -26.620 7.993 26.687 1.00 94.12 440 VAL A CA 1
ATOM 3554 C C . VAL A 1 440 ? -26.678 7.659 25.196 1.00 94.12 440 VAL A C 1
ATOM 3556 O O . VAL A 1 440 ? -27.708 7.194 24.716 1.00 94.12 440 VAL A O 1
ATOM 3559 N N . LEU A 1 441 ? -25.571 7.829 24.465 1.00 91.81 441 LEU A N 1
ATOM 3560 C CA . LEU A 1 441 ? -25.508 7.526 23.029 1.00 91.81 441 LEU A CA 1
ATOM 3561 C C . LEU A 1 441 ? -25.708 6.033 22.729 1.00 91.81 441 LEU A C 1
ATOM 3563 O O . LEU A 1 441 ? -26.413 5.681 21.784 1.00 91.81 441 LEU A O 1
ATOM 3567 N N . ILE A 1 442 ? -25.114 5.156 23.542 1.00 90.31 442 ILE A N 1
ATOM 3568 C CA . ILE A 1 442 ? -25.303 3.707 23.417 1.00 90.31 442 ILE A CA 1
ATOM 3569 C C . ILE A 1 442 ? -26.753 3.343 23.746 1.00 90.31 442 ILE A C 1
ATOM 3571 O O . ILE A 1 442 ? -27.382 2.625 22.973 1.00 90.31 442 ILE A O 1
ATOM 3575 N N . ARG A 1 443 ? -27.316 3.873 24.842 1.00 94.44 443 ARG A N 1
ATOM 3576 C CA . ARG A 1 443 ? -28.708 3.612 25.228 1.00 94.44 443 ARG A CA 1
ATOM 3577 C C . ARG A 1 443 ? -29.685 4.076 24.157 1.00 94.44 443 ARG A C 1
ATOM 3579 O O . ARG A 1 443 ? -30.597 3.331 23.829 1.00 94.44 443 ARG A O 1
ATOM 3586 N N . TYR A 1 444 ? -29.460 5.248 23.572 1.00 93.06 444 TYR A N 1
ATOM 3587 C CA . TYR A 1 444 ? -30.252 5.746 22.453 1.00 93.06 444 TYR A CA 1
ATOM 3588 C C . TYR A 1 444 ? -30.288 4.740 21.298 1.00 93.06 444 TYR A C 1
ATOM 3590 O O . TYR A 1 444 ? -31.368 4.368 20.854 1.00 93.06 444 TYR A O 1
ATOM 3598 N N . ALA A 1 445 ? -29.132 4.228 20.863 1.00 86.88 445 ALA A N 1
ATOM 3599 C CA . ALA A 1 445 ? -29.082 3.223 19.801 1.00 86.88 445 ALA A CA 1
ATOM 3600 C C . ALA A 1 445 ? -29.845 1.933 20.166 1.00 86.88 445 ALA A C 1
ATOM 3602 O O . ALA A 1 445 ? -30.563 1.393 19.325 1.00 86.88 445 ALA A O 1
ATOM 3603 N N . LEU A 1 446 ? -29.748 1.478 21.422 1.00 88.31 446 LEU A N 1
ATOM 3604 C CA . LEU A 1 446 ? -30.486 0.306 21.909 1.00 88.31 446 LEU A CA 1
ATOM 3605 C C . LEU A 1 446 ? -32.008 0.523 21.883 1.00 88.31 446 LEU A C 1
ATOM 3607 O O . LEU A 1 446 ? -32.734 -0.354 21.419 1.00 88.31 446 LEU A O 1
ATOM 3611 N N . GLU A 1 447 ? -32.496 1.691 22.312 1.00 90.25 447 GLU A N 1
ATOM 3612 C CA . GLU A 1 447 ? -33.929 2.039 22.278 1.00 90.25 447 GLU A CA 1
ATOM 3613 C C . GLU A 1 447 ? -34.468 2.164 20.842 1.00 90.25 447 GLU A C 1
ATOM 3615 O O . GLU A 1 447 ? -35.639 1.891 20.590 1.00 90.25 447 GLU A O 1
ATOM 3620 N N . LYS A 1 448 ? -33.615 2.524 19.871 1.00 85.25 448 LYS A N 1
ATOM 3621 C CA . LYS A 1 448 ? -33.966 2.527 18.437 1.00 85.25 448 LYS A CA 1
ATOM 3622 C C . LYS A 1 448 ? -33.981 1.121 17.816 1.00 85.25 448 LYS A C 1
ATOM 3624 O O . LYS A 1 448 ? -34.318 0.987 16.640 1.00 85.25 448 LYS A O 1
ATOM 3629 N N . GLY A 1 449 ? -33.608 0.085 18.574 1.00 79.38 449 GLY A N 1
ATOM 3630 C CA . GLY A 1 449 ? -33.484 -1.286 18.077 1.00 79.38 449 GLY A CA 1
ATOM 3631 C C . GLY A 1 449 ? -32.260 -1.509 17.184 1.00 79.38 449 GLY A C 1
ATOM 3632 O O . GLY A 1 449 ? -32.249 -2.443 16.386 1.00 79.38 449 GLY A O 1
ATOM 3633 N N . TRP A 1 450 ? -31.244 -0.648 17.277 1.00 82.75 450 TRP A N 1
ATOM 3634 C CA . TRP A 1 450 ? -29.977 -0.809 16.561 1.00 82.75 450 TRP A CA 1
ATOM 3635 C C . TRP A 1 450 ? -28.990 -1.657 17.374 1.00 82.75 450 TRP A C 1
ATOM 3637 O O . TRP A 1 450 ? -29.151 -1.823 18.585 1.00 82.75 450 TRP A O 1
ATOM 3647 N N . VAL A 1 451 ? -27.942 -2.152 16.709 1.00 83.81 451 VAL A N 1
ATOM 3648 C CA . VAL A 1 451 ? -26.814 -2.866 17.330 1.00 83.81 451 VAL A CA 1
ATOM 3649 C C . VAL A 1 451 ? -25.602 -1.925 17.420 1.00 83.81 451 VAL A C 1
ATOM 3651 O O . VAL A 1 451 ? -24.845 -1.816 16.452 1.00 83.81 451 VAL A O 1
ATOM 3654 N N . PRO A 1 452 ? -25.416 -1.158 18.514 1.00 85.88 452 PRO A N 1
ATOM 3655 C CA . PRO A 1 452 ? -24.266 -0.267 18.664 1.00 85.88 452 PRO A CA 1
ATOM 3656 C C . PRO A 1 452 ? -22.950 -1.025 18.867 1.00 85.88 452 PRO A C 1
ATOM 3658 O O . PRO A 1 452 ? -22.869 -1.967 19.652 1.00 85.88 452 PRO A O 1
ATOM 3661 N N . LEU A 1 453 ? -21.893 -0.534 18.210 1.00 83.88 453 LEU A N 1
ATOM 3662 C CA . LEU A 1 453 ? -20.523 -1.059 18.286 1.00 83.88 453 LEU A CA 1
ATOM 3663 C C . LEU A 1 453 ? -19.535 -0.022 18.878 1.00 83.88 453 LEU A C 1
ATOM 3665 O O . LEU A 1 453 ? -18.685 0.513 18.154 1.00 83.88 453 LEU A O 1
ATOM 3669 N N . PRO A 1 454 ? -19.642 0.365 20.168 1.00 85.06 454 PRO A N 1
ATOM 3670 C CA . PRO A 1 454 ? -18.710 1.314 20.777 1.00 85.06 454 PRO A CA 1
ATOM 3671 C C . PRO A 1 454 ? -17.280 0.748 20.853 1.00 85.06 454 PRO A C 1
ATOM 3673 O O . PRO A 1 454 ? -17.066 -0.373 21.310 1.00 85.06 454 PRO A O 1
ATOM 3676 N N . LYS A 1 455 ? -16.283 1.559 20.468 1.00 84.06 455 LYS A N 1
ATOM 3677 C CA . LYS A 1 455 ? -14.848 1.227 20.557 1.00 84.06 455 LYS A CA 1
ATOM 3678 C C . LYS A 1 455 ? -14.181 1.924 21.738 1.00 84.06 455 LYS A C 1
ATOM 3680 O O . LYS A 1 455 ? -14.382 3.122 21.951 1.00 84.06 455 LYS A O 1
ATOM 3685 N N . SER A 1 456 ? -13.326 1.213 22.472 1.00 80.38 456 SER A N 1
ATOM 3686 C CA . SER A 1 456 ? -12.424 1.809 23.463 1.00 80.38 456 SER A CA 1
ATOM 3687 C C . SER A 1 456 ? -11.251 0.886 23.783 1.00 80.38 456 SER A C 1
ATOM 3689 O O . SER A 1 456 ? -11.448 -0.317 23.871 1.00 80.38 456 SER A O 1
ATOM 3691 N N . ASP A 1 457 ? -10.067 1.455 24.027 1.00 78.06 457 ASP A N 1
ATOM 3692 C CA . ASP A 1 457 ? -8.908 0.729 24.577 1.00 78.06 457 ASP A CA 1
ATOM 3693 C C . ASP A 1 457 ? -8.710 1.020 26.083 1.00 78.06 457 ASP A C 1
ATOM 3695 O O . ASP A 1 457 ? -7.740 0.579 26.693 1.00 78.06 457 ASP A O 1
ATOM 3699 N N . THR A 1 458 ? -9.602 1.806 26.702 1.00 78.75 458 THR A N 1
ATOM 3700 C CA . THR A 1 458 ? -9.526 2.158 28.130 1.00 78.75 458 THR A CA 1
ATOM 3701 C C . THR A 1 458 ? -10.426 1.222 28.941 1.00 78.75 458 THR A C 1
ATOM 3703 O O . THR A 1 458 ? -11.649 1.317 28.789 1.00 78.75 458 THR A O 1
ATOM 3706 N N . PRO A 1 459 ? -9.887 0.373 29.838 1.00 79.31 459 PRO A N 1
ATOM 3707 C CA . PRO A 1 459 ? -10.674 -0.620 30.572 1.00 79.31 459 PRO A CA 1
ATOM 3708 C C . PRO A 1 459 ? -11.902 -0.058 31.295 1.00 79.31 459 PRO A C 1
ATOM 3710 O O . PRO A 1 459 ? -12.989 -0.626 31.216 1.00 79.31 459 PRO A O 1
ATOM 3713 N N . GLU A 1 460 ? -11.768 1.098 31.942 1.00 83.62 460 GLU A N 1
ATOM 3714 C CA . GLU A 1 460 ? -12.858 1.759 32.667 1.00 83.62 460 GLU A CA 1
ATOM 3715 C C . GLU A 1 460 ? -13.985 2.179 31.719 1.00 83.62 460 GLU A C 1
ATOM 3717 O O . GLU A 1 460 ? -15.160 2.017 32.042 1.00 83.62 460 GLU A O 1
ATOM 3722 N N . ARG A 1 461 ? -13.640 2.677 30.525 1.00 86.81 461 ARG A N 1
ATOM 3723 C CA . ARG A 1 461 ? -14.625 3.071 29.508 1.00 86.81 461 ARG A CA 1
ATOM 3724 C C . ARG A 1 461 ? -15.305 1.856 28.891 1.00 86.81 461 ARG A C 1
ATOM 3726 O O . ARG A 1 461 ? -16.499 1.925 28.639 1.00 86.81 461 ARG A O 1
ATOM 3733 N N . ILE A 1 462 ? -14.581 0.753 28.689 1.00 83.38 462 ILE A N 1
ATOM 3734 C CA . ILE A 1 462 ? -15.159 -0.508 28.200 1.00 83.38 462 ILE A CA 1
ATOM 3735 C C . ILE A 1 462 ? -16.238 -1.000 29.173 1.00 83.38 462 ILE A C 1
ATOM 3737 O O . ILE A 1 462 ? -17.363 -1.265 28.750 1.00 83.38 462 ILE A O 1
ATOM 3741 N N . ARG A 1 463 ? -15.925 -1.044 30.479 1.00 87.12 463 ARG A N 1
ATOM 3742 C CA . ARG A 1 463 ? -16.894 -1.416 31.525 1.00 87.12 463 ARG A CA 1
ATOM 3743 C C . ARG A 1 463 ? -18.081 -0.449 31.558 1.00 87.12 463 ARG A C 1
ATOM 3745 O O . ARG A 1 463 ? -19.223 -0.886 31.531 1.00 87.12 463 ARG A O 1
ATOM 3752 N N . LYS A 1 464 ? -17.821 0.863 31.533 1.00 88.94 464 LYS A N 1
ATOM 3753 C CA . LYS A 1 464 ? -18.869 1.897 31.577 1.00 88.94 464 LYS A CA 1
ATOM 3754 C C . LYS A 1 464 ? -19.792 1.874 30.353 1.00 88.94 464 LYS A C 1
ATOM 3756 O O . LYS A 1 464 ? -20.984 2.102 30.489 1.00 88.94 464 LYS A O 1
ATOM 3761 N N . ASN A 1 465 ? -19.263 1.570 29.169 1.00 90.69 465 ASN A N 1
ATOM 3762 C CA . ASN A 1 465 ? -20.060 1.420 27.950 1.00 90.69 465 ASN A CA 1
ATOM 3763 C C . ASN A 1 465 ? -20.967 0.175 27.988 1.00 90.69 465 ASN A C 1
ATOM 3765 O O . ASN A 1 465 ? -21.988 0.167 27.309 1.00 90.69 465 ASN A O 1
ATOM 3769 N N . ALA A 1 466 ? -20.606 -0.861 28.758 1.00 89.81 466 ALA A N 1
ATOM 3770 C CA . ALA A 1 466 ? -21.457 -2.036 28.984 1.00 89.81 466 ALA A CA 1
ATOM 3771 C C . ALA A 1 466 ? -22.593 -1.756 29.982 1.00 89.81 466 ALA A C 1
ATOM 3773 O O . ALA A 1 466 ? -23.655 -2.373 29.915 1.00 89.81 466 ALA A O 1
ATOM 3774 N N . ASP A 1 467 ? -22.364 -0.823 30.906 1.00 92.38 467 ASP A N 1
ATOM 3775 C CA . ASP A 1 467 ? -23.299 -0.434 31.959 1.00 92.38 467 ASP A CA 1
ATOM 3776 C C . ASP A 1 467 ? -24.365 0.546 31.439 1.00 92.38 467 ASP A C 1
ATOM 3778 O O . ASP A 1 467 ? -24.404 1.724 31.781 1.00 92.38 467 ASP A O 1
ATOM 3782 N N . VAL A 1 468 ? -25.205 0.078 30.517 1.00 92.94 468 VAL A N 1
ATOM 3783 C CA . VAL A 1 468 ? -26.250 0.884 29.849 1.00 92.94 468 VAL A CA 1
ATOM 3784 C C . VAL A 1 468 ? -27.656 0.333 30.073 1.00 92.94 468 VAL A C 1
ATOM 3786 O O . VAL A 1 468 ? -28.625 0.774 29.457 1.00 92.94 468 VAL A O 1
ATOM 3789 N N . TYR A 1 469 ? -27.780 -0.646 30.963 1.00 91.31 469 TYR A N 1
ATOM 3790 C CA . TYR A 1 469 ? -29.036 -1.338 31.246 1.00 91.31 469 TYR A CA 1
ATOM 3791 C C . TYR A 1 469 ? -29.677 -0.886 32.562 1.00 91.31 469 TYR A C 1
ATOM 3793 O O . TYR A 1 469 ? -30.847 -1.162 32.787 1.00 91.31 469 TYR A O 1
ATOM 3801 N N . GLY A 1 470 ? -28.957 -0.138 33.406 1.00 87.62 470 GLY A N 1
ATOM 3802 C CA . GLY A 1 470 ? -29.485 0.403 34.665 1.00 87.62 470 GLY A CA 1
ATOM 3803 C C . GLY A 1 470 ? -30.453 1.585 34.511 1.00 87.62 470 GLY A C 1
ATOM 3804 O O . GLY A 1 470 ? -31.012 2.042 35.504 1.00 87.62 470 GLY A O 1
ATOM 3805 N N . PHE A 1 471 ? -30.661 2.093 33.292 1.00 90.75 471 PHE A N 1
ATOM 3806 C CA . PHE A 1 471 ? -31.540 3.231 33.018 1.00 90.75 471 PHE A CA 1
ATOM 3807 C C . PHE A 1 471 ? -32.256 3.090 31.670 1.00 90.75 471 PHE A C 1
ATOM 3809 O O . PHE A 1 471 ? -31.854 2.296 30.817 1.00 90.75 471 PHE A O 1
ATOM 3816 N N . LYS A 1 472 ? -33.319 3.880 31.487 1.00 91.50 472 LYS A N 1
ATOM 3817 C CA . LYS A 1 472 ? -34.135 3.954 30.271 1.00 91.50 472 LYS A CA 1
ATOM 3818 C C . LYS A 1 472 ? -34.369 5.419 29.903 1.00 91.50 472 LYS A C 1
ATOM 3820 O O . LYS A 1 472 ? -34.778 6.192 30.767 1.00 91.50 472 LYS A O 1
ATOM 3825 N N . LEU A 1 473 ? -34.118 5.770 28.641 1.00 92.00 473 LEU A N 1
ATOM 3826 C CA . LEU A 1 473 ? -34.429 7.097 28.103 1.00 92.00 473 LEU A CA 1
ATOM 3827 C C . LEU A 1 473 ? -35.944 7.222 27.938 1.00 92.00 473 LEU A C 1
ATOM 3829 O O . LEU A 1 473 ? -36.579 6.318 27.386 1.00 92.00 473 LEU A O 1
ATOM 3833 N N . ASP A 1 474 ? -36.528 8.307 28.440 1.00 91.81 474 ASP A N 1
ATOM 3834 C CA . ASP A 1 474 ? -37.958 8.548 28.261 1.00 91.81 474 ASP A CA 1
ATOM 3835 C C . ASP A 1 474 ? -38.275 9.152 26.881 1.00 91.81 474 ASP A C 1
ATOM 3837 O O . ASP A 1 474 ? -37.393 9.407 26.056 1.00 91.81 474 ASP A O 1
ATOM 3841 N N . GLY A 1 475 ? -39.566 9.338 26.593 1.00 88.56 475 GLY A N 1
ATOM 3842 C CA . GLY A 1 475 ? -40.011 9.854 25.299 1.00 88.56 475 GLY A CA 1
ATOM 3843 C C . GLY A 1 475 ? -39.521 11.274 24.998 1.00 88.56 475 GLY A C 1
ATOM 3844 O O . GLY A 1 475 ? -39.314 11.601 23.829 1.00 88.56 475 GLY A O 1
ATOM 3845 N N . GLU A 1 476 ? -39.305 12.108 26.019 1.00 92.31 476 GLU A N 1
ATOM 3846 C CA . GLU A 1 476 ? -38.791 13.468 25.839 1.00 92.31 476 GLU A CA 1
ATOM 3847 C C . GLU A 1 476 ? -37.298 13.446 25.517 1.00 92.31 476 GLU A C 1
ATOM 3849 O O . GLU A 1 476 ? -36.869 14.130 24.587 1.00 92.31 476 GLU A O 1
ATOM 3854 N N . ASP A 1 477 ? -36.523 12.599 26.198 1.00 92.12 477 ASP A N 1
ATOM 3855 C CA . ASP A 1 477 ? -35.097 12.421 25.916 1.00 92.12 477 ASP A CA 1
ATOM 3856 C C . ASP A 1 477 ? -34.873 11.848 24.515 1.00 92.12 477 ASP A C 1
ATOM 3858 O O . ASP A 1 477 ? -34.035 12.346 23.758 1.00 92.12 477 ASP A O 1
ATOM 3862 N N . MET A 1 478 ? -35.655 10.829 24.138 1.00 94.81 478 MET A N 1
ATOM 3863 C CA . MET A 1 478 ? -35.605 10.244 22.797 1.00 94.81 478 MET A CA 1
ATOM 3864 C C . MET A 1 478 ? -35.949 11.288 21.731 1.00 94.81 478 MET A C 1
ATOM 3866 O O . MET A 1 478 ? -35.246 11.379 20.726 1.00 94.81 478 MET A O 1
ATOM 3870 N N . LYS A 1 479 ? -36.964 12.132 21.969 1.00 91.12 479 LYS A N 1
ATOM 3871 C CA . LYS A 1 479 ? -37.340 13.229 21.065 1.00 91.12 479 LYS A CA 1
ATOM 3872 C C . LYS A 1 479 ? -36.255 14.305 20.973 1.00 91.12 479 LYS A C 1
ATOM 3874 O O . LYS A 1 479 ? -35.992 14.810 19.883 1.00 91.12 479 LYS A O 1
ATOM 3879 N N . ALA A 1 480 ? -35.615 14.649 22.089 1.00 91.19 480 ALA A N 1
ATOM 3880 C CA . ALA A 1 480 ? -34.524 15.618 22.123 1.00 91.19 480 ALA A CA 1
ATOM 3881 C C . ALA A 1 480 ? -33.299 15.120 21.340 1.00 91.19 480 ALA A C 1
ATOM 3883 O O . ALA A 1 480 ? -32.723 15.875 20.559 1.00 91.19 480 ALA A O 1
ATOM 3884 N N . LEU A 1 481 ? -32.937 13.842 21.496 1.00 90.50 481 LEU A N 1
ATOM 3885 C CA . LEU A 1 481 ? -31.857 13.203 20.739 1.00 90.50 481 LEU A CA 1
ATOM 3886 C C . LEU A 1 481 ? -32.216 13.039 19.257 1.00 90.50 481 LEU A C 1
ATOM 3888 O O . LEU A 1 481 ? -31.380 13.312 18.397 1.00 90.50 481 LEU A O 1
ATOM 3892 N N . ASP A 1 482 ? -33.463 12.678 18.943 1.00 88.12 482 ASP A N 1
ATOM 3893 C CA . ASP A 1 482 ? -33.956 12.615 17.564 1.00 88.12 482 ASP A CA 1
ATOM 3894 C C . ASP A 1 482 ? -33.909 13.994 16.873 1.00 88.12 482 ASP A C 1
ATOM 3896 O O . ASP A 1 482 ? -33.702 14.068 15.660 1.00 88.12 482 ASP A O 1
ATOM 3900 N N . GLY A 1 483 ? -34.053 15.086 17.633 1.00 88.75 483 GLY A N 1
ATOM 3901 C CA . GLY A 1 483 ? -33.943 16.467 17.154 1.00 88.75 483 GLY A CA 1
ATOM 3902 C C . GLY A 1 483 ? -32.519 16.938 16.834 1.00 88.75 483 GLY A C 1
ATOM 3903 O O . GLY A 1 483 ? -32.359 18.010 16.255 1.00 88.75 483 GLY A O 1
ATOM 3904 N N . LEU A 1 484 ? -31.485 16.159 17.175 1.00 90.62 484 LEU A N 1
ATOM 3905 C CA . LEU A 1 484 ? -30.088 16.492 16.868 1.00 90.62 484 LEU A CA 1
ATOM 3906 C C . LEU A 1 484 ? -29.677 16.149 15.429 1.00 90.62 484 LEU A C 1
ATOM 3908 O O . LEU A 1 484 ? -28.538 16.444 15.059 1.00 90.62 484 LEU A O 1
ATOM 3912 N N . ASP A 1 485 ? -30.557 15.527 14.635 1.00 85.62 485 ASP A N 1
ATOM 3913 C CA . ASP A 1 485 ? -30.225 15.063 13.286 1.00 85.62 485 ASP A CA 1
ATOM 3914 C C . ASP A 1 485 ? -29.769 16.215 12.388 1.00 85.62 485 ASP A C 1
ATOM 3916 O O . ASP A 1 485 ? -30.425 17.249 12.270 1.00 85.62 485 ASP A O 1
ATOM 3920 N N . GLN A 1 486 ? -28.635 16.021 11.728 1.00 84.25 486 GLN A N 1
ATOM 3921 C CA . GLN A 1 486 ? -28.071 16.966 10.764 1.00 84.25 486 GLN A CA 1
ATOM 3922 C C . GLN A 1 486 ? -27.910 16.309 9.386 1.00 84.25 486 GLN A C 1
ATOM 3924 O O . GLN A 1 486 ? -27.265 16.875 8.497 1.00 84.25 486 GLN A O 1
ATOM 3929 N N . GLY A 1 487 ? -28.456 15.100 9.200 1.00 71.19 487 GLY A N 1
ATOM 3930 C CA . GLY A 1 487 ? -28.286 14.315 7.983 1.00 71.19 487 GLY A CA 1
ATOM 3931 C C . GLY A 1 487 ? -26.805 14.075 7.681 1.00 71.19 487 GLY A C 1
ATOM 3932 O O . GLY A 1 487 ? -26.018 13.722 8.562 1.00 71.19 487 GLY A O 1
ATOM 3933 N N . LYS A 1 488 ? -26.393 14.306 6.429 1.00 64.69 488 LYS A N 1
ATOM 3934 C CA . LYS A 1 488 ? -24.990 14.151 6.005 1.00 64.69 488 LYS A CA 1
ATOM 3935 C C . LYS A 1 488 ? -24.014 15.095 6.717 1.00 64.69 488 LYS A C 1
ATOM 3937 O O . LYS A 1 488 ? -22.864 14.722 6.927 1.00 64.69 488 LYS A O 1
ATOM 3942 N N . ASN A 1 489 ? -24.469 16.274 7.147 1.00 73.75 489 ASN A N 1
ATOM 3943 C CA . ASN A 1 489 ? -23.613 17.280 7.786 1.00 73.75 489 ASN A CA 1
ATOM 3944 C C . ASN A 1 489 ? -23.212 16.906 9.222 1.00 73.75 489 ASN A C 1
ATOM 3946 O O . ASN A 1 489 ? -22.227 17.428 9.738 1.00 73.75 489 ASN A O 1
ATOM 3950 N N . GLY A 1 490 ? -23.951 15.999 9.869 1.00 70.19 490 GLY A N 1
ATOM 3951 C CA . GLY A 1 490 ? -23.617 15.506 11.206 1.00 70.19 490 GLY A CA 1
ATOM 3952 C C . GLY A 1 490 ? -22.633 14.337 11.216 1.00 70.19 490 GLY A C 1
ATOM 3953 O O . GLY A 1 490 ? -22.238 13.887 12.294 1.00 70.19 490 GLY A O 1
ATOM 3954 N N . ALA A 1 491 ? -22.243 13.822 10.046 1.00 63.88 491 ALA A N 1
ATOM 3955 C CA . ALA A 1 491 ? -21.338 12.689 9.934 1.00 63.88 491 ALA A CA 1
ATOM 3956 C C . ALA A 1 491 ? -19.879 13.104 10.190 1.00 63.88 491 ALA A C 1
ATOM 3958 O O . ALA A 1 491 ? -19.362 14.044 9.597 1.00 63.88 491 ALA A O 1
ATOM 3959 N N . ILE A 1 492 ? -19.181 12.353 11.044 1.00 63.19 492 ILE A N 1
ATOM 3960 C CA . ILE A 1 492 ? -17.764 12.597 11.395 1.00 63.19 492 ILE A CA 1
ATOM 3961 C C . ILE A 1 492 ? -16.755 11.815 10.532 1.00 63.19 492 ILE A C 1
ATOM 3963 O O . ILE A 1 492 ? -15.551 11.853 10.766 1.00 63.19 492 ILE A O 1
ATOM 3967 N N . VAL A 1 493 ? -17.264 11.082 9.546 1.00 54.44 493 VAL A N 1
ATOM 3968 C CA . VAL A 1 493 ? -16.555 10.357 8.477 1.00 54.44 493 VAL A CA 1
ATOM 3969 C C . VAL A 1 493 ? -17.439 10.460 7.215 1.00 54.44 493 VAL A C 1
ATOM 3971 O O . VAL A 1 493 ? -18.631 10.734 7.365 1.00 54.44 493 VAL A O 1
ATOM 3974 N N . GLN A 1 494 ? -16.933 10.267 5.991 1.00 42.66 494 GLN A N 1
ATOM 3975 C CA . GLN A 1 494 ? -17.653 10.561 4.726 1.00 42.66 494 GLN A CA 1
ATOM 3976 C C . GLN A 1 494 ? -18.998 9.821 4.591 1.00 42.66 494 GLN A C 1
ATOM 3978 O O . GLN A 1 494 ? -19.026 8.594 4.645 1.00 42.66 494 GLN A O 1
ATOM 3983 N N . ALA A 1 495 ? -20.128 10.539 4.530 1.00 40.06 495 ALA A N 1
ATOM 3984 C CA . ALA A 1 495 ? -21.472 9.957 4.398 1.00 40.06 495 ALA A CA 1
ATOM 3985 C C . ALA A 1 495 ? -21.799 9.608 2.937 1.00 40.06 495 ALA A C 1
ATOM 3987 O O . ALA A 1 495 ? -21.444 10.371 2.044 1.00 40.06 495 ALA A O 1
ATOM 3988 N N . VAL A 1 496 ? -22.481 8.479 2.725 1.00 42.47 496 VAL A N 1
ATOM 3989 C CA . VAL A 1 496 ? -22.975 8.043 1.409 1.00 42.47 496 VAL A CA 1
ATOM 3990 C C . VAL A 1 496 ? -24.227 8.847 1.056 1.00 42.47 496 VAL A C 1
ATOM 3992 O O . VAL A 1 496 ? -25.097 9.026 1.913 1.00 42.47 496 VAL A O 1
ATOM 3995 N N . ASP A 1 497 ? -24.299 9.350 -0.176 1.00 45.56 497 ASP A N 1
ATOM 3996 C CA . ASP A 1 497 ? -25.495 9.991 -0.725 1.00 45.56 497 ASP A CA 1
ATOM 3997 C C . ASP A 1 497 ? -26.370 8.914 -1.381 1.00 45.56 497 ASP A C 1
ATOM 3999 O O . ASP A 1 497 ? -25.913 8.231 -2.292 1.00 45.56 497 ASP A O 1
ATOM 4003 N N . ASN A 1 498 ? -27.598 8.735 -0.887 1.00 42.72 498 ASN A N 1
ATOM 4004 C CA . ASN A 1 498 ? -28.564 7.773 -1.434 1.00 42.72 498 ASN A CA 1
ATOM 4005 C C . ASN A 1 498 ? -29.634 8.456 -2.296 1.00 42.72 498 ASN A C 1
ATOM 4007 O O . ASN A 1 498 ? -30.659 7.842 -2.592 1.00 42.72 498 ASN A O 1
ATOM 4011 N N . SER A 1 499 ? -29.433 9.725 -2.669 1.00 39.25 499 SER A N 1
ATOM 4012 C CA . SER A 1 499 ? -30.350 10.408 -3.577 1.00 39.25 499 SER A CA 1
ATOM 4013 C C . SER A 1 499 ? -30.443 9.607 -4.883 1.00 39.25 499 SER A C 1
ATOM 4015 O O . SER A 1 499 ? -29.397 9.268 -5.443 1.00 39.25 499 SER A O 1
ATOM 4017 N N . PRO A 1 500 ? -31.652 9.275 -5.373 1.00 34.66 500 PRO A N 1
ATOM 4018 C CA . PRO A 1 500 ? -31.791 8.627 -6.670 1.00 34.66 500 PRO A CA 1
ATOM 4019 C C . PRO A 1 500 ? -31.159 9.529 -7.740 1.00 34.66 500 PRO A C 1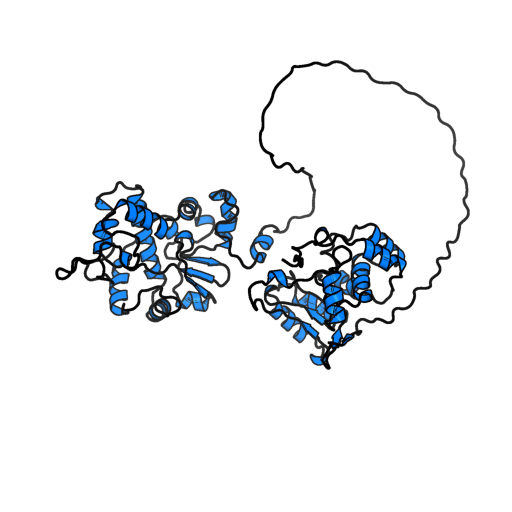
ATOM 4021 O O . PRO A 1 500 ? -31.494 10.714 -7.808 1.00 34.66 500 PRO A O 1
ATOM 4024 N N . GLN A 1 501 ? -30.203 8.984 -8.501 1.00 33.34 501 GLN A N 1
ATOM 4025 C CA . GLN A 1 501 ? -29.602 9.656 -9.659 1.00 33.34 501 GLN A CA 1
ATOM 4026 C C . GLN A 1 501 ? -30.588 9.751 -10.818 1.00 33.34 501 GLN A C 1
ATOM 4028 O O . GLN A 1 501 ? -31.339 8.768 -11.029 1.00 33.34 501 GLN A O 1
#

Sequence (501 aa):
MAPFSKEAQLVKDYESNKVHPTTTNLPGYPLIRSDDATQIRRFLKQELWSDDLETMAPRLWIMTTFSGANINPLHRQRIKGREIVITEEPRLHLVWIHNRIFIKPMPSYLLSQTFWNTHLDAKSSKPGSSHDNLCKAAAGFLRTYRYLIQHESDFHIAQQDDLRLVPRGIDWPSFCRFISELSHIDDAAVSKRYWYGELRLTRLNFYAPLLLRKFHFEQVHGQYGDFFARLYGPRSPTNRIRSPIHSPQHSDITTSKKGPPQHRNYGPQTPTLARASLPLILPSLSFQTPTHTMASTLTLQTTLPLPNSKHTIPQLGFGVYESPPSTCVSSCLTALRAGYRHIDTAQYYANEEAVGQAVRESNIPRSELYVTTKILSPGEDVDSTYKKLHPWCQQREVVEYCQKNGIVVEAYCPIVRNQKADDKTVKGIAEKYQTSPNQVLIRYALEKGWVPLPKSDTPERIRKNADVYGFKLDGEDMKALDGLDQGKNGAIVQAVDNSPQ

pLDDT: mean 75.97, std 22.95, range [23.48, 98.44]

Foldseek 3Di:
DALDDQQLQQDCPPPQDPVDRDDQADVPGNPHGPPDLPSVLVVLCQQQPDPLLLLCLVPCVVAFPQALLPAAAQVVLVVVQADEAEDSGNLQDLEDEDRYHYHYADDSLSSHPVSCVVRQDCVVDDPPDSSLQSNQRSLLNVLLVLNHDVDVVSVVVCCDPNRVSDPPPGDPVSVCSNSVSSPPCDCVSHRSSSSGRHGYQLSQQVCCCPRVVDNGPDDDPADPPSVVVVVDDPDDDDDDDDDDDDDDDDDDDDDDDDDDDDDDDDDDDDDDDDDDDDDDDDDDDDPPDDPPQPAFPDAQQDWDDQPPDPDTHRLEEAECAPPPLVLLLVQLLLLVVLPHQEYEEEVSRVNVVSNVNNVVVNPDPPVSHHYHYYYCDDDDDPPQPDQADWLAAHVVVVLVVCVVVRHAAAHPPLCVVVPCQVPPLLVVVCVVVVAGSLLLSLLLCVVSRHRYHDYDSDSVVSSRNNPNRRGHDDPVSNVSSNVNYPHQVSDPDHDDDPPDD

Radius of gyration: 33.94 Å; chains: 1; bounding box: 71×84×105 Å

Secondary structure (DSSP, 8-state):
--SS-STT-S--TTS--TT-----EETTEEEEETT-HHHHHHHHHHHH--HHHHHHGGGGGGTS-S-TT----HHHHHHTT-EEEE---TTTTTEEETTE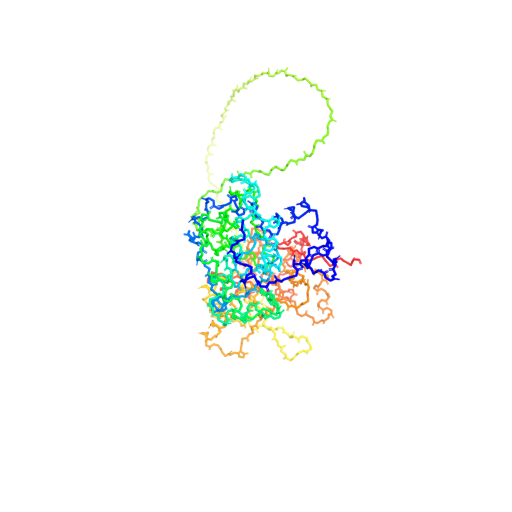EEEPPPPGGGG-HHHHHHH--GGGS-TTSHHHHHHHHHHHHHHHHHHH--SHHHHHHHTSTTT-SS-TT--HHHHHHHHHHGGG--GGGS-GGGGG-SEEHHHHHHHHHHHTSSS-S---SS-THHHHHHH---------------PPPPP---------------------------------------------S--TT-EEEPTTSS-EEESSEEE-TT--HHHHHHHHHHHHHTT--EEE--GGGT-HHHHHHHHHHT---GGG-EEE---S-SSS-SGGG--B-BTTB--HHHHHHHHHTT---EEBSTTGGGTTTT-HHHHHHHHHTT--HHHHHHHHHHHTT-EE----S-HHHHHHHH--SS----HHHHHHHHTT--GGGG-SSPPPP----

Organism: NCBI:txid1892770

InterPro domains:
  IPR018170 Aldo/keto reductase, conserved site [PS00063] (453-468)
  IPR018170 Aldo/keto reductase, conserved site [PS00798] (339-356)
  IPR023210 NADP-dependent oxidoreductase domain [PF00248] (333-381)
  IPR023210 NADP-dependent oxidoreductase domain [PF00248] (390-485)
  IPR036812 NAD(P)-dependent oxidoreductase domain superfamily [G3DSA:3.20.20.100] (288-385)
  IPR036812 NAD(P)-dependent oxidoreductase domain superfamily [G3DSA:3.20.20.100] (386-499)
  IPR036812 NAD(P)-dependent oxidoreductase domain superfamily [SSF51430] (304-489)
  IPR046536 Protein of unknown function DUF6601 [PF20246] (41-234)